Protein 6KUE (pdb70)

Sequence (654 aa):
QTRSSRMAGFGHAVPARCVDNAEIEASLGLEAGWIERRTGIRSRYWAEAGDTLSGLAERAGRMALEDAKINADDIALTLLATSTPDHLLPPSAPLLAHRLGLTRSGAIDLAGACSGFLYALTLADGFVRTYGRAVLVAAANILSRRINPAERASAVLFADAAGAVVLTPCPEVKRGVLSADLVADGSGYDLIQIAAGGSSQPFSAGMIAEDALMTMRDGREVFSRAVALMTNTSQRVLHEAELTAADISRFVPHQANARMSDAVCGNLGIEREKTVRTIGSFGNSSAATIPLSLSITNAERPLAGGETLLLTAAGAGMTGGAVVYRVQTRSSRMAGFGHAVPARCVDNAEIEASLGLEAGWIERRTGIRSRYWAEAGDTLSGLAERAGRMALEDAKINADDIALTLLATSTPDHLLPPSAPLLAHRLGLTRSGAIDLAGACSGFLYALTLADGFVRTYGRAVLVAAANILSRRINPAERASAVLFADAAGAVVLTPCPEVKRGVLSADLVADGSGYDLIQIAAGGSSQPFSAGMIAEDALMTMRDGREVFSRAVALMTNTSQRVLHEAELTAADISRFVPHQANARMSDAVCGNLGIEREKTVRTIGSFGNSSAATIPLSLSITNAERPLAGGETLLLTAAGAGMTGGAVVYRV

B-factor: mean 20.88, std 11.31, range [5.01, 69.63]

Radius of gyration: 23.15 Å; Cα contacts (8 Å, |Δi|>4): 1931; chains: 2; bounding box: 65×45×57 Å

Foldseek 3Di:
DFAWKDQQFKFKFAADAKAALVVLCVVLVHDPPVLCVPFVAGIAGAHDPPDFFLNQQLRQLLRRCVSNVDDLQQAAEEEEEEPAHRDPPDGSFVVSNVVNVNVNYHGDYFYQWLARQLVQQVVQGVVCRVPQTKHKRKYWYRCVLQADSVASLSSSFAHTMMMITIMGTDRDHLFFWLFKDKDFDLVQQPQKDQQECDPVHNDDDPDDCSSRHIDGDDVVVVLVVWLCQQLVQLVVRCVSSVHALVQAQAEFEQSSGVVSVVSSCVSRVHDPVRYQHDCHRHGHHRNRRRSVSVNVVCVVPNDDAQHWYKYKYFRRSTIIMITIGGD/DFAWKDQQFKFKFAADAKAFVVVLCVVLVHDPPVLCVVFVAGIAGAHDPPDFFLNQQLRQLLRRCVSNVDDLQLAAEEEEEEPAHRDPPDGSFVVNNVVNVNVNYHYDYFYQWLARQLVQQVVQGVVCRVPQGKHKRKYWYRQVVQADSVQVLSSSFAHTMMMITIMGTDRDHPFFWLFKDKWFDLVQQPQKDQQECDPVHYDDPPDDPNNRHIDGDDVVVVLVVWLCQQLVQLVVRCVSSVHALVQAQAEEEQSSGPVSVVSSCVSRVHDPVRYQHDCHRHGHHRNRRRSVSVNVVCVVPNDDAQHKYKYKGFGRSTMIMITIGGD

Secondary structure (DSSP, 8-state):
---EEEEEEEEEE--SEEEEHHHHHHHHTPPTTHHHHHH---EEEEPPTT--HHHHHHHHHHHHHHHHT--GGGEEEEEEE-SS-SSSBS-SHHHHHHHTT-TT-EEEEEE-GGGHHHHHHHHHHHHHHHH--EEEEEEEEEGGGG--TT-HHHHHHB-EEEEEEEEEEE--SS-EEEEEEEEE-GGGGGGEEE-SSSSSS---TT--GGGGSEEES-HHHHHHHHHHHHHHHHHHHHHHTT--GGG-SEEEE--S-HHHHHHHHHHHT--GGGB---HHHH-B-GGGHHHHHHHHHHHHS---TT-EEEEEEEETTTEEEEEEEE-/---EEEEEEEEEE--SEEEEHHHHHHHHTPPTTHHHHHH---EEEE--TT--HHHHHHHHHHHHHHHHT--GGGEEEEEEE-SS-SSSSS-SHHHHHHHTT-TT-EEEEEE-GGGHHHHHHHHHHHHHHHH--EEEEEEEEE-GGG--TTSHHHHHHB-EEEEEEEEEEE--SS-EEEEEEEEE-GGGTTTEEB-SSSSSS---TT--GGGGS-EES-HHHHHHHHHHHHHHHHHHHHHHTT--GGG-SEEEE--S-HHHHHHHHHHHT--GGGB---HHHH-B-GGGHHHHHHHHHHHHS---TT-EEEEEEEETTTEEEEEEEE-

Solvent-accessible surface area: 22300 Å² total; per-residue (Å²): 195,18,142,2,0,120,11,13,0,13,0,37,5,30,9,85,95,66,0,88,15,69,77,6,9,82,89,46,67,21,108,99,41,20,0,88,160,132,11,21,0,126,20,0,52,34,12,85,108,73,50,45,0,0,22,11,0,26,116,0,0,92,89,0,21,106,72,21,188,32,93,38,76,76,0,7,0,0,0,0,0,6,15,2,23,4,28,30,9,0,6,0,0,0,15,0,2,88,114,18,36,4,111,151,1,0,0,0,5,0,30,1,5,29,0,0,2,0,0,0,2,1,1,0,0,0,4,0,65,30,49,29,77,4,0,0,0,0,0,0,0,1,11,22,62,31,28,10,97,99,34,119,38,0,5,2,25,21,0,0,0,0,0,0,0,0,1,25,45,18,86,99,76,175,32,0,9,52,5,14,14,11,22,18,51,5,66,1,11,91,2,17,29,0,43,0,7,5,6,48,73,56,11,58,79,83,22,87,40,86,33,10,26,7,67,33,173,60,40,209,48,16,35,61,60,6,15,45,25,1,12,66,0,0,87,101,0,12,146,96,18,160,29,86,16,82,66,2,35,3,0,0,0,5,0,11,20,40,148,11,7,70,27,0,0,33,82,16,60,4,99,103,131,54,11,17,137,7,6,6,43,29,2,9,2,8,3,0,2,4,0,2,0,0,7,35,10,25,82,138,137,96,28,55,69,52,24,4,0,0,0,0,1,4,4,4,0,2,0,0,0,0,0,0,4,54,38,196,21,138,2,0,110,10,14,0,15,0,33,4,29,8,85,94,73,0,75,15,64,77,5,10,81,88,40,65,18,114,101,39,20,0,81,163,137,7,18,0,130,24,0,51,38,12,85,108,74,48,48,0,8,28,10,0,16,117,0,0,95,80,0,22,92,72,19,168,34,89,41,72,72,0,2,0,0,0,0,0,7,12,2,25,4,26,26,20,0,6,0,0,0,34,0,2,86,152,18,34,5,108,145,1,0,0,0,5,0,29,1,4,29,0,0,2,0,0,0,0,1,1,0,0,0,12,0,69,30,56,31,94,3,0,0,0,0,0,0,0,1,6,21,60,25,24,10,86,89,42,113,43,5,4,3,24,15,0,0,0,0,0,0,0,0,0,22,49,18,86,105,57,170,31,0,10,52,5,2,14,8,36,17,49,6,63,1,9,77,6,17,26,0,35,0,8,5,7,47,78,55,11,52,68,75,19,114,57,90,32,16,33,12,52,48,155,66,40,213,62,16,36,63,62,5,15,45,25,2,12,88,1,0,88,105,0,12,146,74,16,161,29,85,15,83,76,0,38,11,0,0,0,6,0,8,20,41,150,12,7,71,30,0,0,38,83,18,59,6,105,83,134,54,9,16,133,8,7,5,53,30,1,11,2,9,3,0,3,4,0,2,0,0,6,34,7,26,78,136,152,97,27,56,70,53,33,4,1,0,0,0,1,4,3,4,0,2,0,0,0,0,0,0,2,55,38

Nearest PDB structures (foldseek):
  6kue-assembly1_B  TM=1.002E+00  e=5.879E-80  Agrobacterium tumefaciens
  4x0o-assembly3_E  TM=9.444E-01  e=1.401E-38  Vibrio cholerae O1 biovar El Tor str. N16961
  6et1-assembly4_G  TM=8.786E-01  e=2.228E-29  Pseudomonas aeruginosa PAO1
  6et2-assembly8_O  TM=8.652E-01  e=2.721E-29  Pseudomonas aeruginosa PAO1
  6et3-assembly2_C  TM=8.727E-01  e=6.915E-29  Pseudomonas aeruginosa PAO1

Structure (mmCIF, N/CA/C/O backbone):
data_6KUE
#
_entry.id   6KUE
#
_cell.length_a   63.810
_cell.length_b   85.780
_cell.length_c   110.480
_cell.angle_alpha   90.000
_cell.angle_beta   90.000
_cell.angle_gamma   90.000
#
_symmetry.space_group_name_H-M   'P 21 21 21'
#
loop_
_entity.id
_entity.type
_entity.pdbx_description
1 polymer '3-oxoacyl-[acyl-carrier-protein] synthase III'
2 water water
#
loop_
_atom_site.group_PDB
_atom_site.id
_atom_site.type_symbol
_atom_site.label_atom_id
_atom_site.label_alt_id
_atom_site.label_comp_id
_atom_site.label_asym_id
_atom_site.label_entity_id
_atom_site.label_seq_id
_atom_site.pdbx_PDB_ins_code
_atom_site.Cartn_x
_atom_site.Cartn_y
_atom_site.Cartn_z
_atom_site.occupancy
_atom_site.B_iso_or_equiv
_atom_site.auth_seq_id
_atom_site.auth_comp_id
_atom_site.auth_asym_id
_atom_site.auth_atom_id
_atom_site.pdbx_PDB_model_num
ATOM 1 N N . GLN A 1 2 ? -0.306 49.383 84.175 1.00 46.14 2 GLN A N 1
ATOM 2 C CA . GLN A 1 2 ? -1.654 49.801 84.549 1.00 46.38 2 GLN A CA 1
ATOM 3 C C . GLN A 1 2 ? -2.720 49.070 83.715 1.00 39.61 2 GLN A C 1
ATOM 4 O O . GLN A 1 2 ? -3.754 48.642 84.245 1.00 40.03 2 GLN A O 1
ATOM 10 N N . THR A 1 3 ? -2.469 48.928 82.413 1.00 52.16 3 THR A N 1
ATOM 11 C CA . THR A 1 3 ? -3.398 48.265 81.501 1.00 41.10 3 THR A CA 1
ATOM 12 C C . THR A 1 3 ? -3.224 46.746 81.567 1.00 37.29 3 THR A C 1
ATOM 13 O O . THR A 1 3 ? -2.102 46.236 81.582 1.00 40.54 3 THR A O 1
ATOM 17 N N . ARG A 1 4 ? -4.345 46.023 81.649 1.00 28.30 4 ARG A N 1
ATOM 18 C CA . ARG A 1 4 ? -4.311 44.568 81.740 1.00 26.09 4 ARG A CA 1
ATOM 19 C C . ARG A 1 4 ? -5.128 43.857 80.670 1.00 25.09 4 ARG A C 1
ATOM 20 O O . ARG A 1 4 ? -5.010 42.630 80.541 1.00 23.20 4 ARG A O 1
ATOM 28 N N . SER A 1 5 ? -5.953 44.576 79.910 1.00 19.41 5 SER A N 1
ATOM 29 C CA . SER A 1 5 ? -6.707 43.988 78.811 1.00 18.24 5 SER A CA 1
ATOM 30 C C . SER A 1 5 ? -6.972 45.074 77.780 1.00 18.66 5 SER A C 1
ATOM 31 O O . SER A 1 5 ? -6.708 46.260 78.004 1.00 16.83 5 SER A O 1
ATOM 34 N N . SER A 1 6 ? -7.500 44.659 76.642 1.00 16.62 6 SER A N 1
ATOM 35 C CA . SER A 1 6 ? -7.944 45.598 75.637 1.00 17.29 6 SER A CA 1
ATOM 36 C C . SER A 1 6 ? -9.453 45.469 75.490 1.00 18.39 6 SER A C 1
ATOM 37 O O . SER A 1 6 ? -10.043 44.428 75.798 1.00 19.39 6 SER A O 1
ATOM 40 N N . ARG A 1 7 ? -10.079 46.558 75.071 1.00 16.39 7 ARG A N 1
ATOM 41 C CA . ARG A 1 7 ? -11.516 46.613 74.890 1.00 15.68 7 ARG A CA 1
ATOM 42 C C . ARG A 1 7 ? -11.812 46.968 73.444 1.00 14.03 7 ARG A C 1
ATOM 43 O O . ARG A 1 7 ? -11.255 47.935 72.915 1.00 12.96 7 ARG A O 1
ATOM 51 N N . MET A 1 8 ? -12.703 46.197 72.816 1.00 13.61 8 MET A N 1
ATOM 52 C CA . MET A 1 8 ? -13.184 46.542 71.488 1.00 13.12 8 MET A CA 1
ATOM 53 C C . MET A 1 8 ? -14.140 47.712 71.660 1.00 13.60 8 MET A C 1
ATOM 54 O O . MET A 1 8 ? -15.303 47.509 72.015 1.00 12.33 8 MET A O 1
ATOM 59 N N . ALA A 1 9 ? -13.652 48.939 71.466 1.00 10.91 9 ALA A N 1
ATOM 60 C CA . ALA A 1 9 ? -14.416 50.123 71.856 1.00 12.24 9 ALA A CA 1
ATOM 61 C C . ALA A 1 9 ? -15.291 50.671 70.749 1.00 14.16 9 ALA A C 1
ATOM 62 O O . ALA A 1 9 ? -16.206 51.451 71.038 1.00 13.13 9 ALA A O 1
ATOM 64 N N . GLY A 1 10 ? -15.001 50.329 69.498 1.00 12.37 10 GLY A N 1
ATOM 65 C CA . GLY A 1 10 ? -15.753 50.862 68.378 1.00 11.08 10 GLY A CA 1
ATOM 66 C C . GLY A 1 10 ? -15.619 49.937 67.198 1.00 10.74 10 GLY A C 1
ATOM 67 O O . GLY A 1 10 ? -14.590 49.276 67.017 1.00 9.06 10 GLY A O 1
ATOM 68 N N . PHE A 1 11 ? -16.663 49.910 66.372 1.00 9.67 11 PHE A N 1
ATOM 69 C CA . PHE A 1 11 ? -16.750 49.024 65.225 1.00 8.86 11 PHE A CA 1
ATOM 70 C C . PHE A 1 11 ? -17.182 49.809 63.993 1.00 10.04 11 PHE A C 1
ATOM 71 O O . PHE A 1 11 ? -17.983 50.752 64.086 1.00 10.80 11 PHE A O 1
ATOM 79 N N . GLY A 1 12 ? -16.706 49.385 62.836 1.00 8.43 12 GLY A N 1
ATOM 80 C CA . GLY A 1 12 ? -17.165 49.976 61.587 1.00 11.09 12 GLY A CA 1
ATOM 81 C C . GLY A 1 12 ? -16.970 49.030 60.422 1.00 9.29 12 GLY A C 1
ATOM 82 O O . GLY A 1 12 ? -16.172 48.092 60.487 1.00 9.61 12 GLY A O 1
ATOM 83 N N . HIS A 1 13 ? -17.709 49.277 59.345 1.00 8.38 13 HIS A N 1
ATOM 84 C CA . HIS A 1 13 ? -17.510 48.514 58.123 1.00 8.49 13 HIS A CA 1
ATOM 85 C C . HIS A 1 13 ? -17.890 49.393 56.949 1.00 10.73 13 HIS A C 1
ATOM 86 O O . HIS A 1 13 ? -18.537 50.432 57.108 1.00 10.89 13 HIS A O 1
ATOM 93 N N . ALA A 1 14 ? -17.485 48.964 55.760 1.00 11.33 14 ALA A N 1
ATOM 94 C CA . ALA A 1 14 ? -17.831 49.728 54.583 1.00 12.07 14 ALA A CA 1
ATOM 95 C C . ALA A 1 14 ? -17.775 48.805 53.387 1.00 10.11 14 ALA A C 1
ATOM 96 O O . ALA A 1 14 ? -16.987 47.865 53.356 1.00 8.48 14 ALA A O 1
ATOM 98 N N . VAL A 1 15 ? -18.642 49.081 52.418 1.00 10.59 15 VAL A N 1
ATOM 99 C CA . VAL A 1 15 ? -18.651 48.378 51.137 1.00 11.80 15 VAL A CA 1
ATOM 100 C C . VAL A 1 15 ? -18.778 49.389 50.008 1.00 14.04 15 VAL A C 1
ATOM 101 O O . VAL A 1 15 ? -19.388 50.460 50.156 1.00 15.47 15 VAL A O 1
ATOM 105 N N . PRO A 1 16 ? -18.259 49.036 48.847 1.00 14.79 16 PRO A N 1
ATOM 106 C CA . PRO A 1 16 ? -18.446 49.885 47.655 1.00 17.00 16 PRO A CA 1
ATOM 107 C C . PRO A 1 16 ? -19.915 49.943 47.266 1.00 18.85 16 PRO A C 1
ATOM 108 O O . PRO A 1 16 ? -20.753 49.220 47.807 1.00 12.51 16 PRO A O 1
ATOM 112 N N . ALA A 1 17 ? -20.202 50.803 46.279 1.00 20.45 17 ALA A N 1
ATOM 113 C CA . ALA A 1 17 ? -21.566 51.129 45.879 1.00 21.08 17 ALA A CA 1
ATOM 114 C C . ALA A 1 17 ? -22.223 50.082 44.986 1.00 23.39 17 ALA A C 1
ATOM 115 O O . ALA A 1 17 ? -23.458 50.058 44.906 1.00 27.88 17 ALA A O 1
ATOM 117 N N . ARG A 1 18 ? -21.461 49.232 44.300 1.00 20.24 18 ARG A N 1
ATOM 118 C CA . ARG A 1 18 ? -22.048 48.339 43.301 1.00 24.17 18 ARG A CA 1
ATOM 119 C C . ARG A 1 18 ? -22.493 47.039 43.969 1.00 23.62 18 ARG A C 1
ATOM 120 O O . ARG A 1 18 ? -21.659 46.235 44.410 1.00 20.35 18 ARG A O 1
ATOM 128 N N . CYS A 1 19 ? -23.808 46.847 44.082 1.00 23.37 19 CYS A N 1
ATOM 129 C CA . CYS A 1 19 ? -24.347 45.578 44.546 1.00 24.05 19 CYS A CA 1
ATOM 130 C C . CYS A 1 19 ? -24.493 44.635 43.354 1.00 25.09 19 CYS A C 1
ATOM 131 O O . CYS A 1 19 ? -25.130 44.978 42.353 1.00 25.18 19 CYS A O 1
ATOM 134 N N . VAL A 1 20 ? -23.892 43.456 43.461 1.00 20.34 20 VAL A N 1
ATOM 135 C CA . VAL A 1 20 ? -23.828 42.488 42.380 1.00 20.33 20 VAL A CA 1
ATOM 136 C C . VAL A 1 20 ? -24.627 41.259 42.821 1.00 19.21 20 VAL A C 1
ATOM 137 O O . VAL A 1 20 ? -24.196 40.522 43.717 1.00 17.95 20 VAL A O 1
ATOM 141 N N . ASP A 1 21 ? -25.794 41.050 42.210 1.00 21.41 21 ASP A N 1
ATOM 142 C CA . ASP A 1 21 ? -26.604 39.858 42.450 1.00 25.73 21 ASP A CA 1
ATOM 143 C C . ASP A 1 21 ? -25.956 38.630 41.829 1.00 21.39 21 ASP A C 1
ATOM 144 O O . ASP A 1 21 ? -25.183 38.723 40.875 1.00 21.92 21 ASP A O 1
ATOM 149 N N . ASN A 1 22 ? -26.354 37.459 42.332 1.00 19.65 22 ASN A N 1
ATOM 150 C CA . ASN A 1 22 ? -25.889 36.193 41.761 1.00 20.49 22 ASN A CA 1
ATOM 151 C C . ASN A 1 22 ? -26.226 36.088 40.278 1.00 21.16 22 ASN A C 1
ATOM 152 O O . ASN A 1 22 ? -25.433 35.558 39.496 1.00 21.44 22 ASN A O 1
ATOM 157 N N . ALA A 1 23 ? -27.394 36.595 39.871 1.00 22.34 23 ALA A N 1
ATOM 158 C CA . ALA A 1 23 ? -27.880 36.325 38.521 1.00 25.11 23 ALA A CA 1
ATOM 159 C C . ALA A 1 23 ? -26.943 36.904 37.469 1.00 24.55 23 ALA A C 1
ATOM 160 O O . ALA A 1 23 ? -26.702 36.278 36.429 1.00 23.29 23 ALA A O 1
ATOM 162 N N . GLU A 1 24 ? -26.385 38.087 37.735 1.00 24.71 24 GLU A N 1
ATOM 163 C CA . GLU A 1 24 ? -25.401 38.662 36.827 1.00 26.93 24 GLU A CA 1
ATOM 164 C C . GLU A 1 24 ? -24.207 37.729 36.662 1.00 24.67 24 GLU A C 1
ATOM 165 O O . GLU A 1 24 ? -23.781 37.435 35.539 1.00 26.53 24 GLU A O 1
ATOM 171 N N . ILE A 1 25 ? -23.683 37.210 37.776 1.00 21.95 25 ILE A N 1
ATOM 172 C CA . ILE A 1 25 ? -22.494 36.367 37.700 1.00 20.76 25 ILE A CA 1
ATOM 173 C C . ILE A 1 25 ? -22.827 35.019 37.062 1.00 21.12 25 ILE A C 1
ATOM 174 O O . ILE A 1 25 ? -22.078 34.520 36.210 1.00 20.65 25 ILE A O 1
ATOM 179 N N . GLU A 1 26 ? -23.967 34.425 37.427 1.00 19.90 26 GLU A N 1
ATOM 180 C CA . GLU A 1 26 ? -24.331 33.142 36.830 1.00 22.21 26 GLU A CA 1
ATOM 181 C C . GLU A 1 26 ? -24.476 33.268 35.313 1.00 26.76 26 GLU A C 1
ATOM 182 O O . GLU A 1 26 ? -24.015 32.397 34.563 1.00 28.27 26 GLU A O 1
ATOM 188 N N . ALA A 1 27 ? -25.069 34.373 34.842 1.00 26.97 27 ALA A N 1
ATOM 189 C CA . ALA A 1 27 ? -25.145 34.632 33.402 1.00 27.56 27 ALA A CA 1
ATOM 190 C C . ALA A 1 27 ? -23.754 34.701 32.765 1.00 28.55 27 ALA A C 1
ATOM 191 O O . ALA A 1 27 ? -23.506 34.079 31.722 1.00 27.41 27 ALA A O 1
ATOM 193 N N . SER A 1 28 ? -22.833 35.434 33.395 1.00 28.64 28 SER A N 1
ATOM 194 C CA . SER A 1 28 ? -21.463 35.568 32.897 1.00 30.99 28 SER A CA 1
ATOM 195 C C . SER A 1 28 ? -20.767 34.223 32.761 1.00 31.05 28 SER A C 1
ATOM 196 O O . SER A 1 28 ? -20.001 34.006 31.813 1.00 32.05 28 SER A O 1
ATOM 199 N N . LEU A 1 29 ? -20.977 33.327 33.726 1.00 29.06 29 LEU A N 1
ATOM 200 C CA . LEU A 1 29 ? -20.304 32.038 33.763 1.00 30.61 29 LEU A CA 1
ATOM 201 C C . LEU A 1 29 ? -21.111 30.918 33.116 1.00 30.99 29 LEU A C 1
ATOM 202 O O . LEU A 1 29 ? -20.656 29.770 33.114 1.00 32.56 29 LEU A O 1
ATOM 207 N N . GLY A 1 30 ? -22.292 31.214 32.584 1.00 29.69 30 GLY A N 1
ATOM 208 C CA . GLY A 1 30 ? -23.131 30.167 32.013 1.00 32.02 30 GLY A CA 1
ATOM 209 C C . GLY A 1 30 ? -23.640 29.183 33.046 1.00 32.99 30 GLY A C 1
ATOM 210 O O . GLY A 1 30 ? -23.683 27.976 32.784 1.00 33.59 30 GLY A O 1
ATOM 211 N N . LEU A 1 31 ? -24.019 29.671 34.221 1.00 32.23 31 LEU A N 1
ATOM 212 C CA . LEU A 1 31 ? -24.498 28.821 35.302 1.00 30.62 31 LEU A CA 1
ATOM 213 C C . LEU A 1 31 ? -26.016 28.873 35.379 1.00 30.76 31 LEU A C 1
ATOM 214 O O . LEU A 1 31 ? -26.633 29.913 35.135 1.00 31.22 31 LEU A O 1
ATOM 219 N N . GLU A 1 32 ? -26.607 27.734 35.719 1.00 32.08 32 GLU A N 1
ATOM 220 C CA . GLU A 1 32 ? -28.040 27.661 35.947 1.00 35.81 32 GLU A CA 1
ATOM 221 C C . GLU A 1 32 ? -28.434 28.584 37.096 1.00 32.34 32 GLU A C 1
ATOM 222 O O . GLU A 1 32 ? -27.651 28.828 38.023 1.00 31.30 32 GLU A O 1
ATOM 228 N N . ALA A 1 33 ? -29.664 29.098 37.029 1.00 30.66 33 ALA A N 1
ATOM 229 C CA . ALA A 1 33 ? -30.176 29.979 38.072 1.00 29.93 33 ALA A CA 1
ATOM 230 C C . ALA A 1 33 ? -30.135 29.304 39.441 1.00 26.81 33 ALA A C 1
ATOM 231 O O . ALA A 1 33 ? -30.431 28.112 39.580 1.00 26.63 33 ALA A O 1
ATOM 233 N N . GLY A 1 34 ? -29.747 30.070 40.460 1.00 24.29 34 GLY A N 1
ATOM 234 C CA . GLY A 1 34 ? -29.695 29.547 41.811 1.00 22.20 34 GLY A CA 1
ATOM 235 C C . GLY A 1 34 ? -28.431 28.789 42.161 1.00 20.35 34 GLY A C 1
ATOM 236 O O . GLY A 1 34 ? -28.256 28.430 43.329 1.00 19.55 34 GLY A O 1
ATOM 237 N N . TRP A 1 35 ? -27.542 28.561 41.190 1.00 16.31 35 TRP A N 1
ATOM 238 C CA . TRP A 1 35 ? -26.296 27.829 41.415 1.00 19.94 35 TRP A CA 1
ATOM 239 C C . TRP A 1 35 ? -25.512 28.384 42.601 1.00 19.06 35 TRP A C 1
ATOM 240 O O . TRP A 1 35 ? -25.125 27.639 43.502 1.00 13.30 35 TRP A O 1
ATOM 251 N N . ILE A 1 36 ? -25.273 29.702 42.612 1.00 18.09 36 ILE A N 1
ATOM 252 C CA . ILE A 1 36 ? -24.369 30.295 43.596 1.00 16.38 36 ILE A CA 1
ATOM 253 C C . ILE A 1 36 ? -24.932 30.170 45.010 1.00 15.92 36 ILE A C 1
ATOM 254 O O . ILE A 1 36 ? -24.225 29.751 45.936 1.00 16.68 36 ILE A O 1
ATOM 259 N N . GLU A 1 37 ? -26.187 30.586 45.224 1.00 12.69 37 GLU A N 1
ATOM 260 C CA . GLU A 1 37 ? -26.734 30.493 46.582 1.00 14.88 37 GLU A CA 1
ATOM 261 C C . GLU A 1 37 ? -26.799 29.039 47.051 1.00 16.63 37 GLU A C 1
ATOM 262 O O . GLU A 1 37 ? -26.557 28.740 48.233 1.00 14.29 37 GLU A O 1
ATOM 268 N N . ARG A 1 38 ? -27.129 28.124 46.134 1.00 17.21 38 ARG A N 1
ATOM 269 C CA . ARG A 1 38 ? -27.162 26.702 46.475 1.00 19.62 38 ARG A CA 1
ATOM 270 C C . ARG A 1 38 ? -25.803 26.212 46.967 1.00 18.40 38 ARG A C 1
ATOM 271 O O . ARG A 1 38 ? -25.723 25.467 47.949 1.00 18.14 38 ARG A O 1
ATOM 279 N N . ARG A 1 39 ? -24.722 26.634 46.321 1.00 19.35 39 ARG A N 1
ATOM 280 C CA . ARG A 1 39 ? -23.419 26.043 46.616 1.00 20.34 39 ARG A CA 1
ATOM 281 C C . ARG A 1 39 ? -22.567 26.845 47.594 1.00 18.27 39 ARG A C 1
ATOM 282 O O . ARG A 1 39 ? -21.693 26.259 48.245 1.00 16.45 39 ARG A O 1
ATOM 290 N N . THR A 1 40 ? -22.814 28.152 47.740 1.00 16.17 40 THR A N 1
ATOM 291 C CA . THR A 1 40 ? -21.993 29.009 48.593 1.00 17.17 40 THR A CA 1
ATOM 292 C C . THR A 1 40 ? -22.756 29.686 49.716 1.00 17.03 40 THR A C 1
ATOM 293 O O . THR A 1 40 ? -22.117 30.160 50.676 1.00 17.91 40 THR A O 1
ATOM 297 N N . GLY A 1 41 ? -24.090 29.775 49.620 1.00 14.99 41 GLY A N 1
ATOM 298 C CA . GLY A 1 41 ? -24.869 30.561 50.552 1.00 13.79 41 GLY A CA 1
ATOM 299 C C . GLY A 1 41 ? -24.816 32.059 50.318 1.00 16.65 41 GLY A C 1
ATOM 300 O O . GLY A 1 41 ? -25.440 32.810 51.082 1.00 16.01 41 GLY A O 1
ATOM 301 N N . ILE A 1 42 ? -24.087 32.524 49.299 1.00 14.63 42 ILE A N 1
ATOM 302 C CA . ILE A 1 42 ? -24.092 33.937 48.948 1.00 13.76 42 ILE A CA 1
ATOM 303 C C . ILE A 1 42 ? -25.311 34.249 48.095 1.00 14.37 42 ILE A C 1
ATOM 304 O O . ILE A 1 42 ? -25.631 33.523 47.145 1.00 15.09 42 ILE A O 1
ATOM 309 N N . ARG A 1 43 ? -25.965 35.361 48.402 1.00 13.95 43 ARG A N 1
ATOM 310 C CA . ARG A 1 43 ? -27.018 35.901 47.553 1.00 19.29 43 ARG A CA 1
ATOM 311 C C . ARG A 1 43 ? -26.588 37.133 46.774 1.00 19.72 43 ARG A C 1
ATOM 312 O O . ARG A 1 43 ? -26.997 37.296 45.618 1.00 19.71 43 ARG A O 1
ATOM 320 N N . SER A 1 44 ? -25.760 37.985 47.368 1.00 17.25 44 SER A N 1
ATOM 321 C CA . SER A 1 44 ? -25.229 39.159 46.692 1.00 19.21 44 SER A CA 1
ATOM 322 C C . SER A 1 44 ? -23.940 39.560 47.380 1.00 17.30 44 SER A C 1
ATOM 323 O O . SER A 1 44 ? -23.628 39.083 48.471 1.00 14.67 44 SER A O 1
ATOM 326 N N . ARG A 1 45 ? -23.209 40.476 46.737 1.00 15.53 45 ARG A N 1
ATOM 327 C CA . ARG A 1 45 ? -21.951 40.985 47.265 1.00 14.02 45 ARG A CA 1
ATOM 328 C C . ARG A 1 45 ? -21.709 42.347 46.627 1.00 13.42 45 ARG A C 1
ATOM 329 O O . ARG A 1 45 ? -22.364 42.715 45.649 1.00 14.22 45 ARG A O 1
ATOM 337 N N . TYR A 1 46 ? -20.801 43.118 47.212 1.00 13.20 46 TYR A N 1
ATOM 338 C CA . TYR A 1 46 ? -20.504 44.450 46.699 1.00 14.67 46 TYR A CA 1
ATOM 339 C C . TYR A 1 46 ? -19.160 44.450 45.988 1.00 15.36 46 TYR A C 1
ATOM 340 O O . TYR A 1 46 ? -18.218 43.780 46.425 1.00 10.12 46 TYR A O 1
ATOM 349 N N . TRP A 1 47 ? -19.075 45.191 44.876 1.00 14.89 47 TRP A N 1
ATOM 350 C CA . TRP A 1 47 ? -17.835 45.287 44.107 1.00 15.48 47 TRP A CA 1
ATOM 351 C C . TRP A 1 47 ? -17.459 46.744 43.896 1.00 14.50 47 TRP A C 1
ATOM 352 O O . TRP A 1 47 ? -18.322 47.588 43.645 1.00 13.82 47 TRP A O 1
ATOM 363 N N . ALA A 1 48 ? -16.158 47.017 43.962 1.00 15.25 48 ALA A N 1
ATOM 364 C CA . ALA A 1 48 ? -15.635 48.346 43.675 1.00 15.36 48 ALA A CA 1
ATOM 365 C C . ALA A 1 48 ? -15.993 48.785 42.262 1.00 17.55 48 ALA A C 1
ATOM 366 O O . ALA A 1 48 ? -16.132 47.971 41.350 1.00 18.45 48 ALA A O 1
ATOM 368 N N . GLU A 1 49 ? -16.154 50.084 42.092 1.00 20.80 49 GLU A N 1
ATOM 369 C CA . GLU A 1 49 ? -16.209 50.694 40.779 1.00 26.55 49 GLU A CA 1
ATOM 370 C C . GLU A 1 49 ? -14.854 51.314 40.455 1.00 25.77 49 GLU A C 1
ATOM 371 O O . GLU A 1 49 ? -13.972 51.443 41.317 1.00 16.04 49 GLU A O 1
ATOM 377 N N . ALA A 1 50 ? -14.682 51.651 39.179 1.00 26.42 50 ALA A N 1
ATOM 378 C CA . ALA A 1 50 ? -13.486 52.343 38.724 1.00 26.59 50 ALA A CA 1
ATOM 379 C C . ALA A 1 50 ? -13.190 53.560 39.597 1.00 26.92 50 ALA A C 1
ATOM 380 O O . ALA A 1 50 ? -14.074 54.371 39.886 1.00 29.79 50 ALA A O 1
ATOM 382 N N . GLY A 1 51 ? -11.939 53.696 40.013 1.00 24.41 51 GLY A N 1
ATOM 383 C CA . GLY A 1 51 ? -11.542 54.830 40.817 1.00 25.46 51 GLY A CA 1
ATOM 384 C C . GLY A 1 51 ? -11.677 54.632 42.314 1.00 21.91 51 GLY A C 1
ATOM 385 O O . GLY A 1 51 ? -11.100 55.411 43.078 1.00 22.83 51 GLY A O 1
ATOM 386 N N . ASP A 1 52 ? -12.462 53.653 42.751 1.00 18.45 52 ASP A N 1
ATOM 387 C CA . ASP A 1 52 ? -12.471 53.265 44.154 1.00 18.63 52 ASP A CA 1
ATOM 388 C C . ASP A 1 52 ? -11.093 52.740 44.546 1.00 18.47 52 ASP A C 1
ATOM 389 O O . ASP A 1 52 ? -10.494 51.939 43.821 1.00 18.81 52 ASP A O 1
ATOM 394 N N . THR A 1 53 ? -10.598 53.170 45.706 1.00 16.40 53 THR A N 1
ATOM 395 C CA . THR A 1 53 ? -9.352 52.646 46.245 1.00 16.01 53 THR A CA 1
ATOM 396 C C . THR A 1 53 ? -9.614 51.818 47.495 1.00 15.44 53 THR A C 1
ATOM 397 O O . THR A 1 53 ? -10.581 52.048 48.225 1.00 13.38 53 THR A O 1
ATOM 401 N N . LEU A 1 54 ? -8.692 50.888 47.752 1.00 14.91 54 LEU A N 1
ATOM 402 C CA . LEU A 1 54 ? -8.692 50.118 48.995 1.00 13.04 54 LEU A CA 1
ATOM 403 C C . LEU A 1 54 ? -8.589 51.030 50.213 1.00 10.77 54 LEU A C 1
ATOM 404 O O . LEU A 1 54 ? -9.305 50.856 51.208 1.00 9.65 54 LEU A O 1
ATOM 409 N N . SER A 1 55 ? -7.688 52.007 50.163 1.00 11.61 55 SER A N 1
ATOM 410 C CA . SER A 1 55 ? -7.493 52.857 51.325 1.00 12.71 55 SER A CA 1
ATOM 411 C C . SER A 1 55 ? -8.711 53.748 51.555 1.00 12.32 55 SER A C 1
ATOM 412 O O . SER A 1 55 ? -9.023 54.091 52.702 1.00 10.91 55 SER A O 1
ATOM 415 N N . GLY A 1 56 ? -9.407 54.125 50.481 1.00 12.22 56 GLY A N 1
ATOM 416 C CA . GLY A 1 56 ? -10.635 54.884 50.635 1.00 13.83 56 GLY A CA 1
ATOM 417 C C . GLY A 1 56 ? -11.747 54.058 51.256 1.00 13.63 56 GLY A C 1
ATOM 418 O O . GLY A 1 56 ? -12.521 54.561 52.073 1.00 10.98 56 GLY A O 1
ATOM 419 N N . LEU A 1 57 ? -11.857 52.786 50.856 1.00 12.09 57 LEU A N 1
ATOM 420 C CA . LEU A 1 57 ? -12.832 51.891 51.476 1.00 11.85 57 LEU A CA 1
ATOM 421 C C . LEU A 1 57 ? -12.491 51.647 52.939 1.00 8.10 57 LEU A C 1
ATOM 422 O O . LEU A 1 57 ? -13.367 51.709 53.809 1.00 8.66 57 LEU A O 1
ATOM 427 N N . ALA A 1 58 ? -11.223 51.350 53.223 1.00 7.48 58 ALA A N 1
ATOM 428 C CA . ALA A 1 58 ? -10.783 51.170 54.603 1.00 7.06 58 ALA A CA 1
ATOM 429 C C . ALA A 1 58 ? -11.038 52.419 55.435 1.00 7.63 58 ALA A C 1
ATOM 430 O O . ALA A 1 58 ? -11.373 52.319 56.621 1.00 10.63 58 ALA A O 1
ATOM 432 N N . GLU A 1 59 ? -10.888 53.594 54.828 1.00 6.92 59 GLU A N 1
ATOM 433 C CA . GLU A 1 59 ? -11.082 54.843 55.553 1.00 12.24 59 GLU A CA 1
ATOM 434 C C . GLU A 1 59 ? -12.516 54.983 56.046 1.00 9.11 59 GLU A C 1
ATOM 435 O O . GLU A 1 59 ? -12.754 55.444 57.165 1.00 11.57 59 GLU A O 1
ATOM 441 N N . ARG A 1 60 ? -13.487 54.559 55.245 1.00 8.41 60 ARG A N 1
ATOM 442 C CA . ARG A 1 60 ? -14.873 54.698 55.678 1.00 11.63 60 ARG A CA 1
ATOM 443 C C . ARG A 1 60 ? -15.183 53.751 56.824 1.00 12.14 60 ARG A C 1
ATOM 444 O O . ARG A 1 60 ? -15.929 54.109 57.740 1.00 9.74 60 ARG A O 1
ATOM 452 N N . ALA A 1 61 ? -14.644 52.524 56.783 1.00 12.80 61 ALA A N 1
ATOM 453 C CA . ALA A 1 61 ? -14.855 51.603 57.895 1.00 7.60 61 ALA A CA 1
ATOM 454 C C . ALA A 1 61 ? -14.160 52.112 59.146 1.00 7.15 61 ALA A C 1
ATOM 455 O O . ALA A 1 61 ? -14.713 52.026 60.248 1.00 7.32 61 ALA A O 1
ATOM 457 N N . GLY A 1 62 ? -12.941 52.633 59.000 1.00 6.57 62 GLY A N 1
ATOM 458 C CA . GLY A 1 62 ? -12.210 53.095 60.166 1.00 6.24 62 GLY A CA 1
ATOM 459 C C . GLY A 1 62 ? -12.826 54.347 60.762 1.00 12.13 62 GLY A C 1
ATOM 460 O O . GLY A 1 62 ? -12.923 54.478 61.988 1.00 7.82 62 GLY A O 1
ATOM 461 N N . ARG A 1 63 ? -13.279 55.275 59.911 1.00 7.29 63 ARG A N 1
ATOM 462 C CA . ARG A 1 63 ? -13.986 56.445 60.434 1.00 8.68 63 ARG A CA 1
ATOM 463 C C . ARG A 1 63 ? -15.235 56.035 61.215 1.00 9.53 63 ARG A C 1
ATOM 464 O O . ARG A 1 63 ? -15.548 56.617 62.261 1.00 9.02 63 ARG A O 1
ATOM 472 N N . MET A 1 64 ? -15.970 55.045 60.721 1.00 10.77 64 MET A N 1
ATOM 473 C CA . MET A 1 64 ? -17.152 54.594 61.453 1.00 12.40 64 MET A CA 1
ATOM 474 C C . MET A 1 64 ? -16.769 54.037 62.831 1.00 13.23 64 MET A C 1
ATOM 475 O O . MET A 1 64 ? -17.488 54.247 63.816 1.00 9.74 64 MET A O 1
ATOM 480 N N . ALA A 1 65 ? -15.633 53.339 62.924 1.00 8.16 65 ALA A N 1
ATOM 481 C CA . ALA A 1 65 ? -15.228 52.739 64.199 1.00 9.44 65 ALA A CA 1
ATOM 482 C C . ALA A 1 65 ? -14.716 53.787 65.184 1.00 11.00 65 ALA A C 1
ATOM 483 O O . ALA A 1 65 ? -14.993 53.703 66.387 1.00 12.48 65 ALA A O 1
ATOM 485 N N . LEU A 1 66 ? -13.953 54.771 64.700 1.00 8.72 66 LEU A N 1
ATOM 486 C CA . LEU A 1 66 ? -13.538 55.882 65.557 1.00 9.40 66 LEU A CA 1
ATOM 487 C C . LEU A 1 66 ? -14.742 56.629 66.109 1.00 11.48 66 LEU A C 1
ATOM 488 O O . LEU A 1 66 ? -14.768 56.998 67.294 1.00 13.12 66 LEU A O 1
ATOM 493 N N . GLU A 1 67 ? -15.730 56.899 65.243 1.00 11.62 67 GLU A N 1
ATOM 494 C CA . GLU A 1 67 ? -16.956 57.567 65.674 1.00 13.93 67 GLU A CA 1
ATOM 495 C C . GLU A 1 67 ? -17.683 56.729 66.712 1.00 13.58 67 GLU A C 1
ATOM 496 O O . GLU A 1 67 ? -18.105 57.243 67.754 1.00 13.26 67 GLU A O 1
ATOM 502 N N . ASP A 1 68 ? -17.839 55.425 66.436 1.00 13.48 68 ASP A N 1
ATOM 503 C CA . ASP A 1 68 ? -18.496 54.508 67.382 1.00 15.49 68 ASP A CA 1
ATOM 504 C C . ASP A 1 68 ? -17.806 54.529 68.742 1.00 14.84 68 ASP A C 1
ATOM 505 O O . ASP A 1 68 ? -18.471 54.523 69.785 1.00 14.28 68 ASP A O 1
ATOM 510 N N . ALA A 1 69 ? -16.475 54.584 68.750 1.00 10.55 69 ALA A N 1
ATOM 511 C CA . ALA A 1 69 ? -15.696 54.601 69.986 1.00 15.27 69 ALA A CA 1
ATOM 512 C C . ALA A 1 69 ? -15.640 55.980 70.645 1.00 15.24 69 ALA A C 1
ATOM 513 O O . ALA A 1 69 ? -15.170 56.078 71.785 1.00 15.18 69 ALA A O 1
ATOM 515 N N . LYS A 1 70 ? -16.087 57.036 69.954 1.00 14.31 70 LYS A N 1
ATOM 516 C CA . LYS A 1 70 ? -16.035 58.401 70.469 1.00 18.11 70 LYS A CA 1
ATOM 517 C C . LYS A 1 70 ? -14.632 58.744 70.965 1.00 18.76 70 LYS A C 1
ATOM 518 O O . LYS A 1 70 ? -14.457 59.360 72.020 1.00 17.37 70 LYS A O 1
ATOM 524 N N . ILE A 1 71 ? -13.617 58.336 70.205 1.00 16.05 71 ILE A N 1
ATOM 525 C CA . ILE A 1 71 ? -12.240 58.447 70.665 1.00 15.80 71 ILE A CA 1
ATOM 526 C C . ILE A 1 71 ? -11.559 59.661 70.033 1.00 15.73 71 ILE A C 1
ATOM 527 O O . ILE A 1 71 ? -11.786 59.987 68.865 1.00 16.04 71 ILE A O 1
ATOM 532 N N . ASN A 1 72 ? -10.748 60.351 70.826 1.00 13.95 72 ASN A N 1
ATOM 533 C CA . ASN A 1 72 ? -9.916 61.436 70.323 1.00 17.09 72 ASN A CA 1
ATOM 534 C C . ASN A 1 72 ? -8.901 60.878 69.329 1.00 16.58 72 ASN A C 1
ATOM 535 O O . ASN A 1 72 ? -8.316 59.814 69.551 1.00 15.28 72 ASN A O 1
ATOM 540 N N . ALA A 1 73 ? -8.707 61.585 68.212 1.00 14.04 73 ALA A N 1
ATOM 541 C CA . ALA A 1 73 ? -7.771 61.093 67.206 1.00 14.24 73 ALA A CA 1
ATOM 542 C C . ALA A 1 73 ? -6.356 60.986 67.766 1.00 13.10 73 ALA A C 1
ATOM 543 O O . ALA A 1 73 ? -5.585 60.127 67.337 1.00 16.50 73 ALA A O 1
ATOM 545 N N . ASP A 1 74 ? -6.000 61.841 68.725 1.00 13.14 74 ASP A N 1
ATOM 546 C CA . ASP A 1 74 ? -4.672 61.796 69.322 1.00 16.30 74 ASP A CA 1
ATOM 547 C C . ASP A 1 74 ? -4.437 60.522 70.122 1.00 19.48 74 ASP A C 1
ATOM 548 O O . ASP A 1 74 ? -3.281 60.189 70.404 1.00 25.30 74 ASP A O 1
ATOM 553 N N . ASP A 1 75 ? -5.500 59.801 70.489 1.00 16.43 75 ASP A N 1
ATOM 554 C CA . ASP A 1 75 ? -5.337 58.593 71.282 1.00 15.80 75 ASP A CA 1
ATOM 555 C C . ASP A 1 75 ? -4.959 57.365 70.452 1.00 15.53 75 ASP A C 1
ATOM 556 O O . ASP A 1 75 ? -4.566 56.348 71.031 1.00 15.27 75 ASP A O 1
ATOM 561 N N . ILE A 1 76 ? -5.038 57.423 69.122 1.00 14.77 76 ILE A N 1
ATOM 562 C CA . ILE A 1 76 ? -4.685 56.274 68.292 1.00 12.12 76 ILE A CA 1
ATOM 563 C C . ILE A 1 76 ? -3.167 56.264 68.078 1.00 11.57 76 ILE A C 1
ATOM 564 O O . ILE A 1 76 ? -2.630 57.079 67.318 1.00 8.65 76 ILE A O 1
ATOM 569 N N . ALA A 1 77 ? -2.478 55.316 68.728 1.00 9.92 77 ALA A N 1
ATOM 570 C CA . ALA A 1 77 ? -1.025 55.199 68.643 1.00 10.97 77 ALA A CA 1
ATOM 571 C C . ALA A 1 77 ? -0.562 54.386 67.445 1.00 10.20 77 ALA A C 1
ATOM 572 O O . ALA A 1 77 ? 0.602 54.495 67.050 1.00 10.82 77 ALA A O 1
ATOM 574 N N . LEU A 1 78 ? -1.443 53.578 66.859 1.00 9.83 78 LEU A N 1
ATOM 575 C CA . LEU A 1 78 ? -1.050 52.630 65.836 1.00 9.51 78 LEU A CA 1
ATOM 576 C C . LEU A 1 78 ? -2.269 52.247 65.016 1.00 10.06 78 LEU A C 1
ATOM 577 O O . LEU A 1 78 ? -3.354 52.024 65.567 1.00 7.47 78 LEU A O 1
ATOM 582 N N . THR A 1 79 ? -2.071 52.176 63.707 1.00 5.75 79 THR A N 1
ATOM 583 C CA . THR A 1 79 ? -3.073 51.697 62.760 1.00 10.36 79 THR A CA 1
ATOM 584 C C . THR A 1 79 ? -2.510 50.466 62.065 1.00 10.78 79 THR A C 1
ATOM 585 O O . THR A 1 79 ? -1.432 50.526 61.465 1.00 5.59 79 THR A O 1
ATOM 589 N N . LEU A 1 80 ? -3.214 49.350 62.159 1.00 5.32 80 LEU A N 1
ATOM 590 C CA . LEU A 1 80 ? -2.820 48.133 61.453 1.00 8.15 80 LEU A CA 1
ATOM 591 C C . LEU A 1 80 ? -3.875 47.820 60.403 1.00 9.09 80 LEU A C 1
ATOM 592 O O . LEU A 1 80 ? -5.073 47.783 60.708 1.00 8.68 80 LEU A O 1
ATOM 597 N N . LEU A 1 81 ? -3.435 47.609 59.172 1.00 6.91 81 LEU A N 1
ATOM 598 C CA . LEU A 1 81 ? -4.340 47.337 58.061 1.00 6.73 81 LEU A CA 1
ATOM 599 C C . LEU A 1 81 ? -4.041 45.937 57.541 1.00 7.41 81 LEU A C 1
ATOM 600 O O . LEU A 1 81 ? -2.977 45.712 56.958 1.00 6.62 81 LEU A O 1
ATOM 605 N N . ALA A 1 82 ? -4.959 44.989 57.759 1.00 6.06 82 ALA A N 1
ATOM 606 C CA . ALA A 1 82 ? -4.820 43.658 57.177 1.00 6.70 82 ALA A CA 1
ATOM 607 C C . ALA A 1 82 ? -5.437 43.703 55.783 1.00 10.26 82 ALA A C 1
ATOM 608 O O . ALA A 1 82 ? -6.641 43.936 55.635 1.00 9.80 82 ALA A O 1
ATOM 610 N N . THR A 1 83 ? -4.609 43.543 54.759 1.00 9.91 83 THR A N 1
ATOM 611 C CA . THR A 1 83 ? -5.103 43.559 53.396 1.00 13.96 83 THR A CA 1
ATOM 612 C C . THR A 1 83 ? -4.175 42.734 52.524 1.00 15.70 83 THR A C 1
ATOM 613 O O . THR A 1 83 ? -2.975 42.639 52.785 1.00 17.38 83 THR A O 1
ATOM 617 N N . SER A 1 84 ? -4.763 42.093 51.520 1.00 14.18 84 SER A N 1
ATOM 618 C CA . SER A 1 84 ? -4.018 41.453 50.452 1.00 16.84 84 SER A CA 1
ATOM 619 C C . SER A 1 84 ? -4.027 42.272 49.173 1.00 16.92 84 SER A C 1
ATOM 620 O O . SER A 1 84 ? -3.428 41.838 48.175 1.00 16.73 84 SER A O 1
ATOM 623 N N . THR A 1 85 ? -4.718 43.417 49.152 1.00 12.93 85 THR A N 1
ATOM 624 C CA . THR A 1 85 ? -4.912 44.188 47.919 1.00 12.78 85 THR A CA 1
ATOM 625 C C . THR A 1 85 ? -4.630 45.671 48.147 1.00 12.15 85 THR A C 1
ATOM 626 O O . THR A 1 85 ? -5.483 46.523 47.874 1.00 11.39 85 THR A O 1
ATOM 630 N N . PRO A 1 86 ? -3.427 46.022 48.609 1.00 12.59 86 PRO A N 1
ATOM 631 C CA . PRO A 1 86 ? -3.125 47.440 48.851 1.00 11.98 86 PRO A CA 1
ATOM 632 C C . PRO A 1 86 ? -3.194 48.241 47.559 1.00 10.95 86 PRO A C 1
ATOM 633 O O . PRO A 1 86 ? -3.013 47.703 46.465 1.00 13.03 86 PRO A O 1
ATOM 637 N N . ASP A 1 87 ? -3.453 49.553 47.711 1.00 10.62 87 ASP A N 1
ATOM 638 C CA . ASP A 1 87 ? -3.479 50.489 46.587 1.00 13.91 87 ASP A CA 1
ATOM 639 C C . ASP A 1 87 ? -2.288 50.262 45.662 1.00 14.75 87 ASP A C 1
ATOM 640 O O . ASP A 1 87 ? -2.431 50.156 44.437 1.00 14.24 87 ASP A O 1
ATOM 645 N N . HIS A 1 88 ? -1.095 50.210 46.247 1.00 11.44 88 HIS A N 1
ATOM 646 C CA . HIS A 1 88 ? 0.145 50.024 45.502 1.00 12.26 88 HIS A CA 1
ATOM 647 C C . HIS A 1 88 ? 0.984 48.984 46.215 1.00 11.80 88 HIS A C 1
ATOM 648 O O . HIS A 1 88 ? 0.843 48.779 47.421 1.00 13.70 88 HIS A O 1
ATOM 655 N N . LEU A 1 89 ? 1.865 48.329 45.455 1.00 12.84 89 LEU A N 1
ATOM 656 C CA . LEU A 1 89 ? 2.806 47.377 46.047 1.00 15.46 89 LEU A CA 1
ATOM 657 C C . LEU A 1 89 ? 3.840 48.073 46.917 1.00 14.82 89 LEU A C 1
ATOM 658 O O . LEU A 1 89 ? 4.484 47.420 47.742 1.00 18.81 89 LEU A O 1
ATOM 663 N N . LEU A 1 90 ? 4.010 49.381 46.743 1.00 13.27 90 LEU A N 1
ATOM 664 C CA . LEU A 1 90 ? 4.824 50.237 47.594 1.00 13.43 90 LEU A CA 1
ATOM 665 C C . LEU A 1 90 ? 4.343 51.661 47.374 1.00 13.97 90 LEU A C 1
ATOM 666 O O . LEU A 1 90 ? 4.124 52.052 46.221 1.00 14.06 90 LEU A O 1
ATOM 671 N N . PRO A 1 91 ? 4.129 52.451 48.440 1.00 14.63 91 PRO A N 1
ATOM 672 C CA . PRO A 1 91 ? 4.233 52.022 49.847 1.00 14.15 91 PRO A CA 1
ATOM 673 C C . PRO A 1 91 ? 3.013 51.230 50.315 1.00 14.07 91 PRO A C 1
ATOM 674 O O . PRO A 1 91 ? 2.073 51.087 49.530 1.00 11.99 91 PRO A O 1
ATOM 678 N N . PRO A 1 92 ? 3.044 50.707 51.545 1.00 16.20 92 PRO A N 1
ATOM 679 C CA . PRO A 1 92 ? 1.826 50.144 52.139 1.00 15.58 92 PRO A CA 1
ATOM 680 C C . PRO A 1 92 ? 0.728 51.188 52.251 1.00 14.81 92 PRO A C 1
ATOM 681 O O . PRO A 1 92 ? 0.980 52.397 52.271 1.00 13.23 92 PRO A O 1
ATOM 685 N N . SER A 1 93 ? -0.511 50.689 52.341 1.00 12.86 93 SER A N 1
ATOM 686 C CA . SER A 1 93 ? -1.681 51.554 52.346 1.00 13.40 93 SER A CA 1
ATOM 687 C C . SER A 1 93 ? -1.991 52.110 53.730 1.00 12.26 93 SER A C 1
ATOM 688 O O . SER A 1 93 ? -2.676 53.135 53.839 1.00 12.04 93 SER A O 1
ATOM 691 N N . ALA A 1 94 ? -1.506 51.466 54.788 1.00 8.87 94 ALA A N 1
ATOM 692 C CA . ALA A 1 94 ? -1.873 51.909 56.132 1.00 8.51 94 ALA A CA 1
ATOM 693 C C . ALA A 1 94 ? -1.449 53.340 56.461 1.00 8.36 94 ALA A C 1
ATOM 694 O O . ALA A 1 94 ? -2.236 54.040 57.128 1.00 8.35 94 ALA A O 1
ATOM 696 N N . PRO A 1 95 ? -0.258 53.837 56.065 1.00 9.90 95 PRO A N 1
ATOM 697 C CA . PRO A 1 95 ? 0.053 55.246 56.362 1.00 10.69 95 PRO A CA 1
ATOM 698 C C . PRO A 1 95 ? -0.909 56.217 55.697 1.00 11.21 95 PRO A C 1
ATOM 699 O O . PRO A 1 95 ? -1.233 57.260 56.270 1.00 12.59 95 PRO A O 1
ATOM 703 N N . LEU A 1 96 ? -1.373 55.901 54.488 1.00 11.90 96 LEU A N 1
ATOM 704 C CA . LEU A 1 96 ? -2.372 56.739 53.828 1.00 13.71 96 LEU A CA 1
ATOM 705 C C . LEU A 1 96 ? -3.698 56.700 54.572 1.00 12.72 96 LEU A C 1
ATOM 706 O O . LEU A 1 96 ? -4.318 57.741 54.797 1.00 13.38 96 LEU A O 1
ATOM 711 N N . LEU A 1 97 ? -4.141 55.503 54.957 1.00 11.70 97 LEU A N 1
ATOM 712 C CA . LEU A 1 97 ? -5.311 55.346 55.825 1.00 12.39 97 LEU A CA 1
ATOM 713 C C . LEU A 1 97 ? -5.234 56.240 57.064 1.00 12.27 97 LEU A C 1
ATOM 714 O O . LEU A 1 97 ? -6.161 57.002 57.354 1.00 6.49 97 LEU A O 1
ATOM 719 N N . ALA A 1 98 ? -4.155 56.120 57.839 1.00 11.36 98 ALA A N 1
ATOM 720 C CA . ALA A 1 98 ? -4.039 56.922 59.052 1.00 12.31 98 ALA A CA 1
ATOM 721 C C . ALA A 1 98 ? -4.067 58.415 58.740 1.00 10.82 98 ALA A C 1
ATOM 722 O O . ALA A 1 98 ? -4.656 59.202 59.490 1.00 8.90 98 ALA A O 1
ATOM 724 N N . HIS A 1 99 ? -3.455 58.818 57.623 1.00 10.19 99 HIS A N 1
ATOM 725 C CA . HIS A 1 99 ? -3.379 60.227 57.267 1.00 11.59 99 HIS A CA 1
ATOM 726 C C . HIS A 1 99 ? -4.756 60.787 56.937 1.00 11.05 99 HIS A C 1
ATOM 727 O O . HIS A 1 99 ? -5.121 61.872 57.403 1.00 12.45 99 HIS A O 1
ATOM 734 N N . ARG A 1 100 ? -5.530 60.053 56.141 1.00 8.52 100 ARG A N 1
ATOM 735 C CA . ARG A 1 100 ? -6.839 60.533 55.721 1.00 14.31 100 ARG A CA 1
ATOM 736 C C . ARG A 1 100 ? -7.792 60.631 56.904 1.00 11.40 100 ARG A C 1
ATOM 737 O O . ARG A 1 100 ? -8.591 61.570 56.977 1.00 13.21 100 ARG A O 1
ATOM 745 N N . LEU A 1 101 ? -7.664 59.724 57.868 1.00 9.91 101 LEU A N 1
ATOM 746 C CA . LEU A 1 101 ? -8.462 59.741 59.093 1.00 9.58 101 LEU A CA 1
ATOM 747 C C . LEU A 1 101 ? -7.971 60.740 60.145 1.00 13.02 101 LEU A C 1
ATOM 748 O O . LEU A 1 101 ? -8.540 60.792 61.235 1.00 13.01 101 LEU A O 1
ATOM 753 N N . GLY A 1 102 ? -6.938 61.523 59.873 1.00 11.55 102 GLY A N 1
ATOM 754 C CA . GLY A 1 102 ? -6.540 62.512 60.862 1.00 13.46 102 GLY A CA 1
ATOM 755 C C . GLY A 1 102 ? -5.816 61.955 62.065 1.00 14.29 102 GLY A C 1
ATOM 756 O O . GLY A 1 102 ? -5.756 62.620 63.098 1.00 14.65 102 GLY A O 1
ATOM 757 N N . LEU A 1 103 ? -5.248 60.755 61.955 1.00 10.30 103 LEU A N 1
ATOM 758 C CA . LEU A 1 103 ? -4.607 60.086 63.093 1.00 8.23 103 LEU A CA 1
ATOM 759 C C . LEU A 1 103 ? -3.122 60.452 63.098 1.00 11.20 103 LEU A C 1
ATOM 760 O O . LEU A 1 103 ? -2.245 59.649 62.777 1.00 12.31 103 LEU A O 1
ATOM 765 N N . THR A 1 104 ? -2.862 61.706 63.474 1.00 9.50 104 THR A N 1
ATOM 766 C CA . THR A 1 104 ? -1.527 62.293 63.365 1.00 13.44 104 THR A CA 1
ATOM 767 C C . THR A 1 104 ? -0.525 61.758 64.386 1.00 14.63 104 THR A C 1
ATOM 768 O O . THR A 1 104 ? 0.670 61.994 64.218 1.00 16.10 104 THR A O 1
ATOM 772 N N . ARG A 1 105 ? -0.955 61.066 65.434 1.00 12.47 105 ARG A N 1
ATOM 773 C CA . ARG A 1 105 ? -0.003 60.447 66.355 1.00 12.75 105 ARG A CA 1
ATOM 774 C C . ARG A 1 105 ? 0.158 58.952 66.101 1.00 12.61 105 ARG A C 1
ATOM 775 O O . ARG A 1 105 ? 0.772 58.265 66.902 1.00 12.42 105 ARG A O 1
ATOM 783 N N . SER A 1 106 ? -0.384 58.433 65.010 1.00 11.79 106 SER A N 1
ATOM 784 C CA . SER A 1 106 ? -0.493 56.997 64.807 1.00 10.28 106 SER A CA 1
ATOM 785 C C . SER A 1 106 ? 0.660 56.506 63.938 1.00 8.72 106 SER A C 1
ATOM 786 O O . SER A 1 106 ? 0.973 57.127 62.924 1.00 11.09 106 SER A O 1
ATOM 789 N N . GLY A 1 107 ? 1.283 55.396 64.334 1.00 7.94 107 GLY A N 1
ATOM 790 C CA . GLY A 1 107 ? 2.072 54.609 63.401 1.00 7.70 107 GLY A CA 1
ATOM 791 C C . GLY A 1 107 ? 1.117 53.872 62.473 1.00 7.76 107 GLY A C 1
ATOM 792 O O . GLY A 1 107 ? -0.103 53.888 62.642 1.00 8.31 107 GLY A O 1
ATOM 793 N N . ALA A 1 108 ? 1.683 53.185 61.484 1.00 8.25 108 ALA A N 1
ATOM 794 C CA . ALA A 1 108 ? 0.835 52.488 60.525 1.00 6.79 108 ALA A CA 1
ATOM 795 C C . ALA A 1 108 ? 1.649 51.425 59.809 1.00 8.32 108 ALA A C 1
ATOM 796 O O . ALA A 1 108 ? 2.768 51.690 59.368 1.00 9.09 108 ALA A O 1
ATOM 798 N N . ILE A 1 109 ? 1.085 50.224 59.692 1.00 9.38 109 ILE A N 1
ATOM 799 C CA . ILE A 1 109 ? 1.715 49.194 58.877 1.00 11.34 109 ILE A CA 1
ATOM 800 C C . ILE A 1 109 ? 0.629 48.260 58.365 1.00 8.00 109 ILE A C 1
ATOM 801 O O . ILE A 1 109 ? -0.461 48.178 58.942 1.00 7.27 109 ILE A O 1
ATOM 806 N N . ASP A 1 110 ? 0.906 47.623 57.231 1.00 7.95 110 ASP A N 1
ATOM 807 C CA . ASP A 1 110 ? 0.042 46.629 56.600 1.00 11.71 110 ASP A CA 1
ATOM 808 C C . ASP A 1 110 ? 0.443 45.235 57.073 1.00 10.59 110 ASP A C 1
ATOM 809 O O . ASP A 1 110 ? 1.633 44.947 57.230 1.00 10.53 110 ASP A O 1
ATOM 814 N N . LEU A 1 111 ? -0.548 44.356 57.249 1.00 9.68 111 LEU A N 1
ATOM 815 C CA . LEU A 1 111 ? -0.314 42.937 57.490 1.00 11.52 111 LEU A CA 1
ATOM 816 C C . LEU A 1 111 ? -0.881 42.121 56.331 1.00 11.72 111 LEU A C 1
ATOM 817 O O . LEU A 1 111 ? -2.023 42.344 55.907 1.00 9.98 111 LEU A O 1
ATOM 822 N N . ALA A 1 112 ? -0.093 41.183 55.833 1.00 11.61 112 ALA A N 1
ATOM 823 C CA . ALA A 1 112 ? -0.491 40.287 54.746 1.00 18.10 112 ALA A CA 1
ATOM 824 C C . ALA A 1 112 ? -0.603 38.872 55.314 1.00 18.73 112 ALA A C 1
ATOM 825 O O . ALA A 1 112 ? 0.398 38.144 55.401 1.00 18.90 112 ALA A O 1
ATOM 827 N N . GLY A 1 113 ? -1.828 38.488 55.705 1.00 14.49 113 GLY A N 1
ATOM 828 C CA . GLY A 1 113 ? -2.070 37.137 56.193 1.00 11.91 113 GLY A CA 1
ATOM 829 C C . GLY A 1 113 ? -3.214 36.448 55.477 1.00 13.39 113 GLY A C 1
ATOM 830 O O . GLY A 1 113 ? -3.839 35.524 56.015 1.00 18.47 113 GLY A O 1
ATOM 831 N N . ALA A 1 114 ? -3.478 36.876 54.246 1.00 11.56 114 ALA A N 1
ATOM 832 C CA . ALA A 1 114 ? -4.604 36.378 53.458 1.00 13.58 114 ALA A CA 1
ATOM 833 C C . ALA A 1 114 ? -5.874 36.408 54.312 1.00 10.56 114 ALA A C 1
ATOM 834 O O . ALA A 1 114 ? -6.130 37.401 54.990 1.00 9.69 114 ALA A O 1
ATOM 836 N N . CYS A 1 115 ? -6.687 35.356 54.289 1.00 12.39 115 CYS A N 1
ATOM 837 C CA . CYS A 1 115 ? -7.960 35.423 55.009 1.00 16.02 115 CYS A CA 1
ATOM 838 C C . CYS A 1 115 ? -7.783 35.479 56.524 1.00 13.51 115 CYS A C 1
ATOM 839 O O . CYS A 1 115 ? -8.738 35.822 57.231 1.00 13.37 115 CYS A O 1
ATOM 842 N N . SER A 1 116 ? -6.601 35.129 57.041 1.00 9.93 116 SER A N 1
ATOM 843 C CA . SER A 1 116 ? -6.334 35.137 58.476 1.00 12.68 116 SER A CA 1
ATOM 844 C C . SER A 1 116 ? -5.815 36.480 58.977 1.00 11.44 116 SER A C 1
ATOM 845 O O . SER A 1 116 ? -5.581 36.622 60.180 1.00 7.84 116 SER A O 1
ATOM 848 N N . GLY A 1 117 ? -5.653 37.461 58.088 1.00 10.31 117 GLY A N 1
ATOM 849 C CA . GLY A 1 117 ? -4.941 38.673 58.446 1.00 8.27 117 GLY A CA 1
ATOM 850 C C . GLY A 1 117 ? -5.534 39.425 59.630 1.00 8.02 117 GLY A C 1
ATOM 851 O O . GLY A 1 117 ? -4.799 39.969 60.445 1.00 7.58 117 GLY A O 1
ATOM 852 N N . PHE A 1 118 ? -6.861 39.496 59.731 1.00 9.11 118 PHE A N 1
ATOM 853 C CA . PHE A 1 118 ? -7.434 40.286 60.824 1.00 9.02 118 PHE A CA 1
ATOM 854 C C . PHE A 1 118 ? -7.181 39.651 62.186 1.00 8.56 118 PHE A C 1
ATOM 855 O O . PHE A 1 118 ? -6.975 40.363 63.175 1.00 9.96 118 PHE A O 1
ATOM 863 N N . LEU A 1 119 ? -7.230 38.324 62.279 1.00 7.97 119 LEU A N 1
ATOM 864 C CA . LEU A 1 119 ? -7.045 37.703 63.589 1.00 10.54 119 LEU A CA 1
ATOM 865 C C . LEU A 1 119 ? -5.605 37.860 64.054 1.00 10.92 119 LEU A C 1
ATOM 866 O O . LEU A 1 119 ? -5.350 38.046 65.249 1.00 11.44 119 LEU A O 1
ATOM 871 N N . TYR A 1 120 ? -4.650 37.816 63.121 1.00 8.20 120 TYR A N 1
ATOM 872 C CA . TYR A 1 120 ? -3.274 38.158 63.464 1.00 6.42 120 TYR A CA 1
ATOM 873 C C . TYR A 1 120 ? -3.169 39.611 63.908 1.00 8.05 120 TYR A C 1
ATOM 874 O O . TYR A 1 120 ? -2.540 39.917 64.923 1.00 5.61 120 TYR A O 1
ATOM 883 N N . ALA A 1 121 ? -3.750 40.532 63.132 1.00 8.96 121 ALA A N 1
ATOM 884 C CA . ALA A 1 121 ? -3.682 41.939 63.501 1.00 7.37 121 ALA A CA 1
ATOM 885 C C . ALA A 1 121 ? -4.339 42.178 64.857 1.00 8.16 121 ALA A C 1
ATOM 886 O O . ALA A 1 121 ? -3.830 42.957 65.671 1.00 9.04 121 ALA A O 1
ATOM 888 N N . LEU A 1 122 ? -5.470 41.515 65.110 1.00 6.33 122 LEU A N 1
ATOM 889 C CA . LEU A 1 122 ? -6.168 41.679 66.386 1.00 8.72 122 LEU A CA 1
ATOM 890 C C . LEU A 1 122 ? -5.318 41.170 67.543 1.00 9.23 122 LEU A C 1
ATOM 891 O O . LEU A 1 122 ? -5.206 41.827 68.590 1.00 9.15 122 LEU A O 1
ATOM 896 N N . THR A 1 123 ? -4.702 39.996 67.369 1.00 8.33 123 THR A N 1
ATOM 897 C CA . THR A 1 123 ? -3.852 39.457 68.423 1.00 8.36 123 THR A CA 1
ATOM 898 C C . THR A 1 123 ? -2.649 40.356 68.670 1.00 7.93 123 THR A C 1
ATOM 899 O O . THR A 1 123 ? -2.294 40.636 69.827 1.00 6.76 123 THR A O 1
ATOM 903 N N . LEU A 1 124 ? -2.018 40.840 67.596 1.00 6.07 124 LEU A N 1
ATOM 904 C CA . LEU A 1 124 ? -0.847 41.700 67.756 1.00 7.84 124 LEU A CA 1
ATOM 905 C C . LEU A 1 124 ? -1.225 43.066 68.329 1.00 8.05 124 LEU A C 1
ATOM 906 O O . LEU A 1 124 ? -0.502 43.622 69.163 1.00 6.37 124 LEU A O 1
ATOM 911 N N . ALA A 1 125 ? -2.338 43.634 67.880 1.00 7.77 125 ALA A N 1
ATOM 912 C CA . ALA A 1 125 ? -2.786 44.905 68.442 1.00 6.45 125 ALA A CA 1
ATOM 913 C C . ALA A 1 125 ? -3.080 44.793 69.944 1.00 7.31 125 ALA A C 1
ATOM 914 O O . ALA A 1 125 ? -2.726 45.686 70.725 1.00 7.00 125 ALA A O 1
ATOM 916 N N . ASP A 1 126 ? -3.763 43.718 70.356 1.00 9.53 126 ASP A N 1
ATOM 917 C CA . ASP A 1 126 ? -4.038 43.493 71.771 1.00 10.20 126 ASP A CA 1
ATOM 918 C C . ASP A 1 126 ? -2.749 43.452 72.580 1.00 11.28 126 ASP A C 1
ATOM 919 O O . ASP A 1 126 ? -2.676 44.020 73.680 1.00 11.45 126 ASP A O 1
ATOM 924 N N . GLY A 1 127 ? -1.706 42.812 72.043 1.00 7.99 127 GLY A N 1
ATOM 925 C CA . GLY A 1 127 ? -0.433 42.804 72.743 1.00 10.23 127 GLY A CA 1
ATOM 926 C C . GLY A 1 127 ? 0.152 44.199 72.873 1.00 7.82 127 GLY A C 1
ATOM 927 O O . GLY A 1 127 ? 0.722 44.550 73.907 1.00 9.81 127 GLY A O 1
ATOM 928 N N . PHE A 1 128 ? -0.028 45.026 71.842 1.00 5.64 128 PHE A N 1
ATOM 929 C CA . PHE A 1 128 ? 0.473 46.396 71.881 1.00 7.97 128 PHE A CA 1
ATOM 930 C C . PHE A 1 128 ? -0.318 47.229 72.875 1.00 9.82 128 PHE A C 1
ATOM 931 O O . PHE A 1 128 ? 0.261 47.954 73.685 1.00 10.91 128 PHE A O 1
ATOM 939 N N . VAL A 1 129 ? -1.647 47.130 72.832 1.00 9.21 129 VAL A N 1
ATOM 940 C CA . VAL A 1 129 ? -2.461 47.847 73.812 1.00 11.85 129 VAL A CA 1
ATOM 941 C C . VAL A 1 129 ? -2.032 47.479 75.227 1.00 11.37 129 VAL A C 1
ATOM 942 O O . VAL A 1 129 ? -1.828 48.349 76.079 1.00 12.18 129 VAL A O 1
ATOM 946 N N . ARG A 1 130 ? -1.875 46.183 75.496 1.00 12.07 130 ARG A N 1
ATOM 947 C CA . ARG A 1 130 ? -1.589 45.765 76.862 1.00 15.41 130 ARG A CA 1
ATOM 948 C C . ARG A 1 130 ? -0.175 46.135 77.294 1.00 18.19 130 ARG A C 1
ATOM 949 O O . ARG A 1 130 ? 0.066 46.358 78.485 1.00 20.20 130 ARG A O 1
ATOM 957 N N . THR A 1 131 ? 0.760 46.218 76.353 1.00 17.17 131 THR A N 1
ATOM 958 C CA . THR A 1 131 ? 2.149 46.548 76.671 1.00 17.00 131 THR A CA 1
ATOM 959 C C . THR A 1 131 ? 2.360 48.052 76.814 1.00 16.53 131 THR A C 1
ATOM 960 O O . THR A 1 131 ? 3.100 48.498 77.694 1.00 16.59 131 THR A O 1
ATOM 964 N N . TYR A 1 132 ? 1.713 48.860 75.979 1.00 16.22 132 TYR A N 1
ATOM 965 C CA . TYR A 1 132 ? 1.969 50.292 75.993 1.00 16.64 132 TYR A CA 1
ATOM 966 C C . TYR A 1 132 ? 0.827 51.131 76.540 1.00 16.43 132 TYR A C 1
ATOM 967 O O . TYR A 1 132 ? 1.023 52.332 76.764 1.00 18.60 132 TYR A O 1
ATOM 976 N N . GLY A 1 133 ? -0.337 50.537 76.788 1.00 14.91 133 GLY A N 1
ATOM 977 C CA . GLY A 1 133 ? -1.448 51.284 77.344 1.00 16.61 133 GLY A CA 1
ATOM 978 C C . GLY A 1 133 ? -1.937 52.380 76.425 1.00 16.71 133 GLY A C 1
ATOM 979 O O . GLY A 1 133 ? -2.286 53.470 76.896 1.00 14.84 133 GLY A O 1
ATOM 980 N N . ARG A 1 134 ? -1.943 52.122 75.116 1.00 13.77 134 ARG A N 1
ATOM 981 C CA . ARG A 1 134 ? -2.418 53.075 74.122 1.00 14.70 134 ARG A CA 1
ATOM 982 C C . ARG A 1 134 ? -3.300 52.348 73.119 1.00 13.26 134 ARG A C 1
ATOM 983 O O . ARG A 1 134 ? -3.177 51.135 72.926 1.00 13.75 134 ARG A O 1
ATOM 991 N N . ALA A 1 135 ? -4.169 53.108 72.461 1.00 10.12 135 ALA A N 1
ATOM 992 C CA . ALA A 1 135 ? -5.199 52.536 71.612 1.00 9.65 135 ALA A CA 1
ATOM 993 C C . ALA A 1 135 ? -4.673 52.260 70.210 1.00 11.27 135 ALA A C 1
ATOM 994 O O . ALA A 1 135 ? -3.738 52.914 69.726 1.00 8.41 135 ALA A O 1
ATOM 996 N N . VAL A 1 136 ? -5.310 51.290 69.553 1.00 9.93 136 VAL A N 1
ATOM 997 C CA . VAL A 1 136 ? -4.940 50.829 68.220 1.00 10.45 136 VAL A CA 1
ATOM 998 C C . VAL A 1 136 ? -6.188 50.779 67.354 1.00 11.06 136 VAL A C 1
ATOM 999 O O . VAL A 1 136 ? -7.241 50.311 67.802 1.00 10.84 136 VAL A O 1
ATOM 1003 N N . LEU A 1 137 ? -6.077 51.263 66.123 1.00 7.36 137 LEU A N 1
ATOM 1004 C CA . LEU A 1 137 ? -7.102 51.022 65.110 1.00 6.35 137 LEU A CA 1
ATOM 1005 C C . LEU A 1 137 ? -6.693 49.793 64.307 1.00 8.95 137 LEU A C 1
ATOM 1006 O O . LEU A 1 137 ? -5.616 49.777 63.693 1.00 7.59 137 LEU A O 1
ATOM 1011 N N . VAL A 1 138 ? -7.525 48.751 64.351 1.00 8.14 138 VAL A N 1
ATOM 1012 C CA . VAL A 1 138 ? -7.266 47.490 63.666 1.00 9.25 138 VAL A CA 1
ATOM 1013 C C . VAL A 1 138 ? -8.245 47.401 62.505 1.00 11.55 138 VAL A C 1
ATOM 1014 O O . VAL A 1 138 ? -9.457 47.226 62.712 1.00 10.97 138 VAL A O 1
ATOM 1018 N N . ALA A 1 139 ? -7.733 47.555 61.287 1.00 11.24 139 ALA A N 1
ATOM 1019 C CA . ALA A 1 139 ? -8.568 47.527 60.094 1.00 11.63 139 ALA A CA 1
ATOM 1020 C C . ALA A 1 139 ? -8.198 46.329 59.239 1.00 11.30 139 ALA A C 1
ATOM 1021 O O . ALA A 1 139 ? -7.081 45.810 59.319 1.00 8.65 139 ALA A O 1
ATOM 1023 N N . ALA A 1 140 ? -9.170 45.884 58.441 1.00 9.67 140 ALA A N 1
ATOM 1024 C CA . ALA A 1 140 ? -8.964 44.861 57.426 1.00 7.62 140 ALA A CA 1
ATOM 1025 C C . ALA A 1 140 ? -9.841 45.238 56.244 1.00 7.91 140 ALA A C 1
ATOM 1026 O O . ALA A 1 140 ? -10.980 45.684 56.432 1.00 7.91 140 ALA A O 1
ATOM 1028 N N . ALA A 1 141 ? -9.279 45.154 55.037 1.00 7.23 141 ALA A N 1
ATOM 1029 C CA . ALA A 1 141 ? -9.974 45.627 53.848 1.00 6.72 141 ALA A CA 1
ATOM 1030 C C . ALA A 1 141 ? -9.425 44.896 52.633 1.00 8.30 141 ALA A C 1
ATOM 1031 O O . ALA A 1 141 ? -8.220 44.658 52.546 1.00 10.25 141 ALA A O 1
ATOM 1033 N N . ASN A 1 142 ? -10.306 44.547 51.693 1.00 8.57 142 ASN A N 1
ATOM 1034 C CA . ASN A 1 142 ? -9.864 43.935 50.447 1.00 8.19 142 ASN A CA 1
ATOM 1035 C C . ASN A 1 142 ? -10.788 44.344 49.321 1.00 8.78 142 ASN A C 1
ATOM 1036 O O . ASN A 1 142 ? -12.007 44.451 49.506 1.00 8.65 142 ASN A O 1
ATOM 1041 N N . ILE A 1 143 ? -10.191 44.552 48.152 1.00 9.61 143 ILE A N 1
ATOM 1042 C CA . ILE A 1 143 ? -10.909 44.607 46.890 1.00 10.94 143 ILE A CA 1
ATOM 1043 C C . ILE A 1 143 ? -10.536 43.355 46.108 1.00 12.62 143 ILE A C 1
ATOM 1044 O O . ILE A 1 143 ? -9.622 43.375 45.280 1.00 12.39 143 ILE A O 1
ATOM 1049 N N . LEU A 1 144 ? -11.214 42.241 46.393 1.00 12.74 144 LEU A N 1
ATOM 1050 C CA . LEU A 1 144 ? -10.929 40.999 45.679 1.00 14.47 144 LEU A CA 1
ATOM 1051 C C . LEU A 1 144 ? -11.526 40.973 44.281 1.00 17.73 144 LEU A C 1
ATOM 1052 O O . LEU A 1 144 ? -11.052 40.191 43.445 1.00 16.76 144 LEU A O 1
ATOM 1057 N N . SER A 1 145 ? -12.529 41.815 43.998 1.00 15.88 145 SER A N 1
ATOM 1058 C CA . SER A 1 145 ? -13.130 41.809 42.664 1.00 16.95 145 SER A CA 1
ATOM 1059 C C . SER A 1 145 ? -12.087 42.031 41.577 1.00 21.40 145 SER A C 1
ATOM 1060 O O . SER A 1 145 ? -12.193 41.454 40.486 1.00 15.28 145 SER A O 1
ATOM 1063 N N . ARG A 1 146 ? -11.063 42.839 41.850 1.00 21.88 146 ARG A N 1
ATOM 1064 C CA . ARG A 1 146 ? -10.041 43.061 40.831 1.00 21.89 146 ARG A CA 1
ATOM 1065 C C . ARG A 1 146 ? -9.040 41.911 40.740 1.00 23.53 146 ARG A C 1
ATOM 1066 O O . ARG A 1 146 ? -8.217 41.905 39.817 1.00 25.56 146 ARG A O 1
ATOM 1074 N N . ARG A 1 147 ? -9.117 40.942 41.659 1.00 23.06 147 ARG A N 1
ATOM 1075 C CA . ARG A 1 147 ? -8.329 39.714 41.655 1.00 25.97 147 ARG A CA 1
ATOM 1076 C C . ARG A 1 147 ? -9.093 38.530 41.079 1.00 25.69 147 ARG A C 1
ATOM 1077 O O . ARG A 1 147 ? -8.557 37.417 41.054 1.00 28.43 147 ARG A O 1
ATOM 1085 N N . ILE A 1 148 ? -10.339 38.735 40.653 1.00 23.47 148 ILE A N 1
ATOM 1086 C CA . ILE A 1 148 ? -11.176 37.628 40.204 1.00 23.93 148 ILE A CA 1
ATOM 1087 C C . ILE A 1 148 ? -10.620 37.033 38.919 1.00 25.63 148 ILE A C 1
ATOM 1088 O O . ILE A 1 148 ? -10.269 37.749 37.972 1.00 26.03 148 ILE A O 1
ATOM 1093 N N . ASN A 1 149 ? -10.515 35.712 38.893 1.00 26.18 149 ASN A N 1
ATOM 1094 C CA . ASN A 1 149 ? -10.124 34.980 37.707 1.00 29.85 149 ASN A CA 1
ATOM 1095 C C . ASN A 1 149 ? -11.369 34.351 37.109 1.00 34.83 149 ASN A C 1
ATOM 1096 O O . ASN A 1 149 ? -12.006 33.525 37.777 1.00 32.26 149 ASN A O 1
ATOM 1101 N N . PRO A 1 150 ? -11.765 34.712 35.889 1.00 40.06 150 PRO A N 1
ATOM 1102 C CA . PRO A 1 150 ? -12.969 34.100 35.305 1.00 43.80 150 PRO A CA 1
ATOM 1103 C C . PRO A 1 150 ? -12.844 32.595 35.102 1.00 47.37 150 PRO A C 1
ATOM 1104 O O . PRO A 1 150 ? -13.866 31.897 35.095 1.00 48.02 150 PRO A O 1
ATOM 1108 N N . ALA A 1 151 ? -11.619 32.074 34.939 1.00 48.01 151 ALA A N 1
ATOM 1109 C CA . ALA A 1 151 ? -11.403 30.636 34.784 1.00 48.09 151 ALA A CA 1
ATOM 1110 C C . ALA A 1 151 ? -11.459 29.885 36.107 1.00 44.78 151 ALA A C 1
ATOM 1111 O O . ALA A 1 151 ? -11.609 28.657 36.103 1.00 45.12 151 ALA A O 1
ATOM 1113 N N . GLU A 1 152 ? -11.318 30.589 37.227 1.00 40.23 152 GLU A N 1
ATOM 1114 C CA . GLU A 1 152 ? -11.394 30.004 38.561 1.00 39.28 152 GLU A CA 1
ATOM 1115 C C . GLU A 1 152 ? -12.787 30.322 39.102 1.00 36.95 152 GLU A C 1
ATOM 1116 O O . GLU A 1 152 ? -13.044 31.428 39.587 1.00 32.82 152 GLU A O 1
ATOM 1122 N N . ARG A 1 153 ? -13.694 29.344 38.997 1.00 37.25 153 ARG A N 1
ATOM 1123 C CA . ARG A 1 153 ? -15.102 29.598 39.282 1.00 35.20 153 ARG A CA 1
ATOM 1124 C C . ARG A 1 153 ? -15.320 29.976 40.743 1.00 32.80 153 ARG A C 1
ATOM 1125 O O . ARG A 1 153 ? -16.129 30.865 41.045 1.00 30.00 153 ARG A O 1
ATOM 1133 N N . ALA A 1 154 ? -14.594 29.332 41.665 1.00 34.12 154 ALA A N 1
ATOM 1134 C CA . ALA A 1 154 ? -14.695 29.715 43.073 1.00 32.71 154 ALA A CA 1
ATOM 1135 C C . ALA A 1 154 ? -14.435 31.202 43.261 1.00 32.87 154 ALA A C 1
ATOM 1136 O O . ALA A 1 154 ? -15.187 31.884 43.967 1.00 34.93 154 ALA A O 1
ATOM 1138 N N . SER A 1 155 ? -13.391 31.739 42.621 1.00 31.22 155 SER A N 1
ATOM 1139 C CA . SER A 1 155 ? -13.108 33.157 42.812 1.00 26.73 155 SER A CA 1
ATOM 1140 C C . SER A 1 155 ? -14.245 34.015 42.265 1.00 24.01 155 SER A C 1
ATOM 1141 O O . SER A 1 155 ? -14.698 34.949 42.934 1.00 22.23 155 SER A O 1
ATOM 1144 N N . ALA A 1 156 ? -14.753 33.686 41.074 1.00 24.35 156 ALA A N 1
ATOM 1145 C CA . ALA A 1 156 ? -15.780 34.525 40.456 1.00 22.83 156 ALA A CA 1
ATOM 1146 C C . ALA A 1 156 ? -17.026 34.614 41.322 1.00 21.72 156 ALA A C 1
ATOM 1147 O O . ALA A 1 156 ? -17.665 35.669 41.391 1.00 21.80 156 ALA A O 1
ATOM 1149 N N . VAL A 1 157 ? -17.345 33.540 42.035 1.00 22.28 157 VAL A N 1
ATOM 1150 C CA . VAL A 1 157 ? -18.630 33.382 42.695 1.00 20.61 157 VAL A CA 1
ATOM 1151 C C . VAL A 1 157 ? -18.571 33.803 44.164 1.00 17.63 157 VAL A C 1
ATOM 1152 O O . VAL A 1 157 ? -19.590 34.204 44.747 1.00 16.94 157 VAL A O 1
ATOM 1156 N N . LEU A 1 158 ? -17.380 33.758 44.761 1.00 14.71 158 LEU A N 1
ATOM 1157 C CA . LEU A 1 158 ? -17.183 34.074 46.179 1.00 13.58 158 LEU A CA 1
ATOM 1158 C C . LEU A 1 158 ? -16.674 35.490 46.431 1.00 12.68 158 LEU A C 1
ATOM 1159 O O . LEU A 1 158 ? -17.125 36.138 47.380 1.00 11.91 158 LEU A O 1
ATOM 1164 N N . PHE A 1 159 ? -15.729 35.975 45.624 1.00 12.87 159 PHE A N 1
ATOM 1165 C CA . PHE A 1 159 ? -14.925 37.131 46.007 1.00 14.62 159 PHE A CA 1
ATOM 1166 C C . PHE A 1 159 ? -15.751 38.400 46.051 1.00 13.52 159 PHE A C 1
ATOM 1167 O O . PHE A 1 159 ? -16.550 38.678 45.152 1.00 15.83 159 PHE A O 1
ATOM 1175 N N . ALA A 1 160 ? -15.524 39.191 47.097 1.00 15.31 160 ALA A N 1
ATOM 1176 C CA . ALA A 1 160 ? -16.237 40.443 47.278 1.00 10.59 160 ALA A CA 1
ATOM 1177 C C . ALA A 1 160 ? -15.307 41.478 47.902 1.00 11.07 160 ALA A C 1
ATOM 1178 O O . ALA A 1 160 ? -14.201 41.161 48.346 1.00 12.43 160 ALA A O 1
ATOM 1180 N N . ASP A 1 161 ? -15.792 42.717 47.970 1.00 9.86 161 ASP A N 1
ATOM 1181 C CA . ASP A 1 161 ? -15.013 43.872 48.400 1.00 10.42 161 ASP A CA 1
ATOM 1182 C C . ASP A 1 161 ? -15.648 44.441 49.652 1.00 9.75 161 ASP A C 1
ATOM 1183 O O . ASP A 1 161 ? -16.859 44.690 49.660 1.00 9.22 161 ASP A O 1
ATOM 1188 N N . ALA A 1 162 ? -14.849 44.598 50.715 1.00 9.88 162 ALA A N 1
ATOM 1189 C CA . ALA A 1 162 ? -15.353 45.183 51.955 1.00 11.36 162 ALA A CA 1
ATOM 1190 C C . ALA A 1 162 ? -14.189 45.621 52.838 1.00 10.42 162 ALA A C 1
ATOM 1191 O O . ALA A 1 162 ? -13.033 45.267 52.606 1.00 7.57 162 ALA A O 1
ATOM 1193 N N . ALA A 1 163 ? -14.526 46.402 53.859 1.00 7.06 163 ALA A N 1
ATOM 1194 C CA . ALA A 1 163 ? -13.611 46.782 54.927 1.00 7.15 163 ALA A CA 1
ATOM 1195 C C . ALA A 1 163 ? -14.345 46.677 56.254 1.00 8.81 163 ALA A C 1
ATOM 1196 O O . ALA A 1 163 ? -15.541 46.974 56.325 1.00 6.65 163 ALA A O 1
ATOM 1198 N N . GLY A 1 164 ? -13.624 46.229 57.287 1.00 8.72 164 GLY A N 1
ATOM 1199 C CA . GLY A 1 164 ? -14.097 46.305 58.650 1.00 6.88 164 GLY A CA 1
ATOM 1200 C C . GLY A 1 164 ? -13.000 46.903 59.509 1.00 9.35 164 GLY A C 1
ATOM 1201 O O . GLY A 1 164 ? -11.831 46.925 59.134 1.00 8.72 164 GLY A O 1
ATOM 1202 N N . ALA A 1 165 ? -13.397 47.429 60.661 1.00 7.94 165 ALA A N 1
ATOM 1203 C CA . ALA A 1 165 ? -12.396 47.974 61.557 1.00 6.23 165 ALA A CA 1
ATOM 1204 C C . ALA A 1 165 ? -12.940 47.937 62.972 1.00 9.59 165 ALA A C 1
ATOM 1205 O O . ALA A 1 165 ? -14.159 47.973 63.192 1.00 8.03 165 ALA A O 1
ATOM 1207 N N . VAL A 1 166 ? -12.007 47.875 63.919 1.00 9.09 166 VAL A N 1
ATOM 1208 C CA . VAL A 1 166 ? -12.281 47.864 65.345 1.00 9.38 166 VAL A CA 1
ATOM 1209 C C . VAL A 1 166 ? -11.282 48.793 66.014 1.00 9.28 166 VAL A C 1
ATOM 1210 O O . VAL A 1 166 ? -10.098 48.818 65.647 1.00 8.30 166 VAL A O 1
ATOM 1214 N N . VAL A 1 167 ? -11.759 49.574 66.977 1.00 8.32 167 VAL A N 1
ATOM 1215 C CA . VAL A 1 167 ? -10.892 50.401 67.810 1.00 9.93 167 VAL A CA 1
ATOM 1216 C C . VAL A 1 167 ? -10.643 49.637 69.104 1.00 9.90 167 VAL A C 1
ATOM 1217 O O . VAL A 1 167 ? -11.592 49.289 69.823 1.00 7.95 167 VAL A O 1
ATOM 1221 N N . LEU A 1 168 ? -9.381 49.354 69.390 1.00 9.49 168 LEU A N 1
ATOM 1222 C CA . LEU A 1 168 ? -8.981 48.651 70.603 1.00 10.80 168 LEU A CA 1
ATOM 1223 C C . LEU A 1 168 ? -8.408 49.660 71.589 1.00 10.21 168 LEU A C 1
ATOM 1224 O O . LEU A 1 168 ? -7.444 50.353 71.260 1.00 11.52 168 LEU A O 1
ATOM 1229 N N . THR A 1 169 ? -9.002 49.749 72.788 1.00 10.00 169 THR A N 1
ATOM 1230 C CA . THR A 1 169 ? -8.552 50.680 73.815 1.00 11.39 169 THR A CA 1
ATOM 1231 C C . THR A 1 169 ? -8.052 49.915 75.039 1.00 11.28 169 THR A C 1
ATOM 1232 O O . THR A 1 169 ? -8.501 48.795 75.304 1.00 10.78 169 THR A O 1
ATOM 1236 N N . PRO A 1 170 ? -7.132 50.507 75.808 1.00 11.17 170 PRO A N 1
ATOM 1237 C CA . PRO A 1 170 ? -6.654 49.857 77.024 1.00 11.36 170 PRO A CA 1
ATOM 1238 C C . PRO A 1 170 ? -7.705 49.884 78.118 1.00 16.15 170 PRO A C 1
ATOM 1239 O O . PRO A 1 170 ? -8.513 50.814 78.215 1.00 11.32 170 PRO A O 1
ATOM 1243 N N . CYS A 1 171 ? -7.668 48.842 78.954 1.00 11.76 171 CYS A N 1
ATOM 1244 C CA . CYS A 1 171 ? -8.616 48.646 80.030 1.00 16.78 171 CYS A CA 1
ATOM 1245 C C . CYS A 1 171 ? -7.859 48.131 81.247 1.00 17.22 171 CYS A C 1
ATOM 1246 O O . CYS A 1 171 ? -6.941 47.305 81.102 1.00 16.37 171 CYS A O 1
ATOM 1249 N N . PRO A 1 172 ? -8.193 48.603 82.456 1.00 23.62 172 PRO A N 1
ATOM 1250 C CA . PRO A 1 172 ? -7.502 48.098 83.655 1.00 25.84 172 PRO A CA 1
ATOM 1251 C C . PRO A 1 172 ? -7.965 46.723 84.124 1.00 27.43 172 PRO A C 1
ATOM 1252 O O . PRO A 1 172 ? -7.291 46.128 84.973 1.00 29.66 172 PRO A O 1
ATOM 1256 N N . GLU A 1 173 ? -9.078 46.198 83.619 1.00 28.55 173 GLU A N 1
ATOM 1257 C CA . GLU A 1 173 ? -9.660 44.991 84.199 1.00 31.20 173 GLU A CA 1
ATOM 1258 C C . GLU A 1 173 ? -8.975 43.731 83.672 1.00 28.51 173 GLU A C 1
ATOM 1259 O O . GLU A 1 173 ? -8.564 43.649 82.511 1.00 24.93 173 GLU A O 1
ATOM 1265 N N . VAL A 1 174 ? -8.854 42.744 84.548 1.00 28.61 174 VAL A N 1
ATOM 1266 C CA . VAL A 1 174 ? -8.305 41.455 84.191 1.00 27.87 174 VAL A CA 1
ATOM 1267 C C . VAL A 1 174 ? -9.463 40.526 83.857 1.00 24.96 174 VAL A C 1
ATOM 1268 O O . VAL A 1 174 ? -10.627 40.844 84.083 1.00 25.99 174 VAL A O 1
ATOM 1272 N N . LYS A 1 175 ? -9.140 39.349 83.337 1.00 25.88 175 LYS A N 1
ATOM 1273 C CA . LYS A 1 175 ? -10.114 38.295 83.066 1.00 25.93 175 LYS A CA 1
ATOM 1274 C C . LYS A 1 175 ? -11.196 38.739 82.086 1.00 20.55 175 LYS A C 1
ATOM 1275 O O . LYS A 1 175 ? -12.299 38.204 82.102 1.00 19.88 175 LYS A O 1
ATOM 1281 N N . ARG A 1 176 ? -10.915 39.725 81.242 1.00 17.38 176 ARG A N 1
ATOM 1282 C CA . ARG A 1 176 ? -11.807 40.083 80.144 1.00 15.93 176 ARG A CA 1
ATOM 1283 C C . ARG A 1 176 ? -10.932 40.447 78.955 1.00 15.11 176 ARG A C 1
ATOM 1284 O O . ARG A 1 176 ? -9.702 40.408 79.034 1.00 13.77 176 ARG A O 1
ATOM 1292 N N . GLY A 1 177 ? -11.560 40.808 77.847 1.00 14.51 177 GLY A N 1
ATOM 1293 C CA . GLY A 1 177 ? -10.779 41.111 76.676 1.00 13.59 177 GLY A CA 1
ATOM 1294 C C . GLY A 1 177 ? -10.344 39.830 75.993 1.00 16.27 177 GLY A C 1
ATOM 1295 O O . GLY A 1 177 ? -11.105 38.863 75.952 1.00 15.26 177 GLY A O 1
ATOM 1296 N N . VAL A 1 178 ? -9.142 39.809 75.429 1.00 14.89 178 VAL A N 1
ATOM 1297 C CA . VAL A 1 178 ? -8.695 38.602 74.743 1.00 15.23 178 VAL A CA 1
ATOM 1298 C C . VAL A 1 178 ? -8.289 37.583 75.803 1.00 17.06 178 VAL A C 1
ATOM 1299 O O . VAL A 1 178 ? -7.301 37.767 76.528 1.00 16.35 178 VAL A O 1
ATOM 1303 N N . LEU A 1 179 ? -9.084 36.522 75.921 1.00 14.10 179 LEU A N 1
ATOM 1304 C CA . LEU A 1 179 ? -8.807 35.501 76.920 1.00 15.51 179 LEU A CA 1
ATOM 1305 C C . LEU A 1 179 ? -7.771 34.520 76.416 1.00 17.54 179 LEU A C 1
ATOM 1306 O O . LEU A 1 179 ? -6.965 34.020 77.206 1.00 17.47 179 LEU A O 1
ATOM 1311 N N . SER A 1 180 ? -7.768 34.263 75.108 1.00 15.72 180 SER A N 1
ATOM 1312 C CA . SER A 1 180 ? -6.838 33.327 74.495 1.00 16.00 180 SER A CA 1
ATOM 1313 C C . SER A 1 180 ? -6.785 33.588 72.998 1.00 13.68 180 SER A C 1
ATOM 1314 O O . SER A 1 180 ? -7.742 34.093 72.399 1.00 9.49 180 SER A O 1
ATOM 1317 N N . ALA A 1 181 ? -5.649 33.235 72.407 1.00 12.16 181 ALA A N 1
ATOM 1318 C CA . ALA A 1 181 ? -5.456 33.368 70.974 1.00 12.51 181 ALA A CA 1
ATOM 1319 C C . ALA A 1 181 ? -4.518 32.255 70.536 1.00 13.33 181 ALA A C 1
ATOM 1320 O O . ALA A 1 181 ? -3.600 31.885 71.266 1.00 15.44 181 ALA A O 1
ATOM 1322 N N . ASP A 1 182 ? -4.785 31.684 69.373 1.00 15.90 182 ASP A N 1
ATOM 1323 C CA . ASP A 1 182 ? -3.948 30.610 68.844 1.00 15.86 182 ASP A CA 1
ATOM 1324 C C . ASP A 1 182 ? -3.741 30.931 67.379 1.00 13.76 182 ASP A C 1
ATOM 1325 O O . ASP A 1 182 ? -4.714 30.997 66.631 1.00 14.54 182 ASP A O 1
ATOM 1330 N N . LEU A 1 183 ? -2.498 31.171 66.988 1.00 12.12 183 LEU A N 1
ATOM 1331 C CA . LEU A 1 183 ? -2.135 31.525 65.620 1.00 14.05 183 LEU A CA 1
ATOM 1332 C C . LEU A 1 183 ? -1.283 30.401 65.049 1.00 11.04 183 LEU A C 1
ATOM 1333 O O . LEU A 1 183 ? -0.265 30.035 65.640 1.00 10.24 183 LEU A O 1
ATOM 1338 N N . VAL A 1 184 ? -1.715 29.828 63.933 1.00 8.32 184 VAL A N 1
ATOM 1339 C CA . VAL A 1 184 ? -1.044 28.668 63.364 1.00 10.32 184 VAL A CA 1
ATOM 1340 C C . VAL A 1 184 ? -0.737 28.896 61.888 1.00 12.11 184 VAL A C 1
ATOM 1341 O O . VAL A 1 184 ? -1.302 29.768 61.214 1.00 12.17 184 VAL A O 1
ATOM 1345 N N . ALA A 1 185 ? 0.195 28.099 61.392 1.00 11.78 185 ALA A N 1
ATOM 1346 C CA . ALA A 1 185 ? 0.562 28.177 59.991 1.00 11.69 185 ALA A CA 1
ATOM 1347 C C . ALA A 1 185 ? 0.841 26.766 59.520 1.00 11.28 185 ALA A C 1
ATOM 1348 O O . ALA A 1 185 ? 1.296 25.930 60.295 1.00 13.01 185 ALA A O 1
ATOM 1350 N N . ASP A 1 186 ? 0.558 26.494 58.252 1.00 12.14 186 ASP A N 1
ATOM 1351 C CA . ASP A 1 186 ? 0.883 25.180 57.677 1.00 11.29 186 ASP A CA 1
ATOM 1352 C C . ASP A 1 186 ? 1.290 25.393 56.222 1.00 9.44 186 ASP A C 1
ATOM 1353 O O . ASP A 1 186 ? 0.500 25.234 55.293 1.00 13.40 186 ASP A O 1
ATOM 1358 N N . GLY A 1 187 ? 2.557 25.731 56.025 1.00 11.36 187 GLY A N 1
ATOM 1359 C CA . GLY A 1 187 ? 3.098 25.995 54.698 1.00 11.57 187 GLY A CA 1
ATOM 1360 C C . GLY A 1 187 ? 3.169 24.777 53.786 1.00 14.96 187 GLY A C 1
ATOM 1361 O O . GLY A 1 187 ? 3.536 24.930 52.614 1.00 15.33 187 GLY A O 1
ATOM 1362 N N . SER A 1 188 ? 2.838 23.576 54.278 1.00 12.70 188 SER A N 1
ATOM 1363 C CA . SER A 1 188 ? 2.695 22.467 53.345 1.00 16.54 188 SER A CA 1
ATOM 1364 C C . SER A 1 188 ? 1.558 22.712 52.357 1.00 19.01 188 SER A C 1
ATOM 1365 O O . SER A 1 188 ? 1.524 22.065 51.302 1.00 19.78 188 SER A O 1
ATOM 1368 N N . GLY A 1 189 ? 0.639 23.636 52.670 1.00 15.89 189 GLY A N 1
ATOM 1369 C CA . GLY A 1 189 ? -0.450 23.983 51.781 1.00 13.40 189 GLY A CA 1
ATOM 1370 C C . GLY A 1 189 ? -0.179 25.234 50.968 1.00 15.34 189 GLY A C 1
ATOM 1371 O O . GLY A 1 189 ? -1.101 25.796 50.373 1.00 14.98 189 GLY A O 1
ATOM 1372 N N . TYR A 1 190 ? 1.087 25.662 50.913 1.00 14.77 190 TYR A N 1
ATOM 1373 C CA . TYR A 1 190 ? 1.432 26.945 50.291 1.00 15.59 190 TYR A CA 1
ATOM 1374 C C . TYR A 1 190 ? 0.922 27.053 48.859 1.00 17.02 190 TYR A C 1
ATOM 1375 O O . TYR A 1 190 ? 0.414 28.105 48.451 1.00 15.60 190 TYR A O 1
ATOM 1384 N N . ASP A 1 191 ? 1.042 25.985 48.081 1.00 20.66 191 ASP A N 1
ATOM 1385 C CA . ASP A 1 191 ? 0.721 26.044 46.662 1.00 27.83 191 ASP A CA 1
ATOM 1386 C C . ASP A 1 191 ? -0.744 25.780 46.353 1.00 26.56 191 ASP A C 1
ATOM 1387 O O . ASP A 1 191 ? -1.096 25.702 45.178 1.00 29.26 191 ASP A O 1
ATOM 1392 N N . LEU A 1 192 ? -1.607 25.642 47.361 1.00 22.22 192 LEU A N 1
ATOM 1393 C CA . LEU A 1 192 ? -3.005 25.320 47.073 1.00 19.73 192 LEU A CA 1
ATOM 1394 C C . LEU A 1 192 ? -3.737 26.516 46.489 1.00 18.65 192 LEU A C 1
ATOM 1395 O O . LEU A 1 192 ? -4.603 26.362 45.625 1.00 15.82 192 LEU A O 1
ATOM 1400 N N . ILE A 1 193 ? -3.446 27.705 47.002 1.00 18.50 193 ILE A N 1
ATOM 1401 C CA . ILE A 1 193 ? -4.039 28.951 46.548 1.00 21.86 193 ILE A CA 1
ATOM 1402 C C . ILE A 1 193 ? -2.890 29.901 46.290 1.00 22.88 193 ILE A C 1
ATOM 1403 O O . ILE A 1 193 ? -2.101 30.179 47.204 1.00 20.79 193 ILE A O 1
ATOM 1408 N N . GLN A 1 194 ? -2.799 30.414 45.067 1.00 21.85 194 GLN A N 1
ATOM 1409 C CA . GLN A 1 194 ? -1.609 31.173 44.725 1.00 23.82 194 GLN A CA 1
ATOM 1410 C C . GLN A 1 194 ? -1.907 32.126 43.579 1.00 24.87 194 GLN A C 1
ATOM 1411 O O . GLN A 1 194 ? -2.819 31.899 42.781 1.00 26.25 194 GLN A O 1
ATOM 1417 N N . ILE A 1 195 ? -1.144 33.214 43.536 1.00 22.00 195 ILE A N 1
ATOM 1418 C CA . ILE A 1 195 ? -1.051 34.090 42.374 1.00 20.45 195 ILE A CA 1
ATOM 1419 C C . ILE A 1 195 ? 0.361 33.921 41.834 1.00 20.82 195 ILE A C 1
ATOM 1420 O O . ILE A 1 195 ? 1.333 34.131 42.566 1.00 22.81 195 ILE A O 1
ATOM 1425 N N . ALA A 1 196 ? 0.485 33.536 40.563 1.00 19.13 196 ALA A N 1
ATOM 1426 C CA . ALA A 1 196 ? 1.784 33.080 40.076 1.00 21.34 196 ALA A CA 1
ATOM 1427 C C . ALA A 1 196 ? 2.775 34.229 39.938 1.00 22.01 196 ALA A C 1
ATOM 1428 O O . ALA A 1 196 ? 3.955 34.089 40.297 1.00 21.02 196 ALA A O 1
ATOM 1430 N N . ALA A 1 197 ? 2.332 35.364 39.408 1.00 19.86 197 ALA A N 1
ATOM 1431 C CA . ALA A 1 197 ? 3.262 36.406 39.018 1.00 21.36 197 ALA A CA 1
ATOM 1432 C C . ALA A 1 197 ? 2.983 37.716 39.744 1.00 21.30 197 ALA A C 1
ATOM 1433 O O . ALA A 1 197 ? 1.876 37.970 40.223 1.00 21.02 197 ALA A O 1
ATOM 1435 N N . GLY A 1 198 ? 4.011 38.569 39.779 1.00 20.88 198 GLY A N 1
ATOM 1436 C CA . GLY A 1 198 ? 3.950 39.865 40.418 1.00 21.69 198 GLY A CA 1
ATOM 1437 C C . GLY A 1 198 ? 4.717 39.940 41.725 1.00 18.73 198 GLY A C 1
ATOM 1438 O O . GLY A 1 198 ? 5.067 41.039 42.166 1.00 19.95 198 GLY A O 1
ATOM 1439 N N . GLY A 1 199 ? 4.973 38.804 42.358 1.00 17.96 199 GLY A N 1
ATOM 1440 C CA . GLY A 1 199 ? 5.882 38.758 43.482 1.00 16.23 199 GLY A CA 1
ATOM 1441 C C . GLY A 1 199 ? 7.329 38.732 43.020 1.00 14.94 199 GLY A C 1
ATOM 1442 O O . GLY A 1 199 ? 7.658 38.981 41.857 1.00 15.96 199 GLY A O 1
ATOM 1443 N N . SER A 1 200 ? 8.220 38.420 43.960 1.00 14.41 200 SER A N 1
ATOM 1444 C CA . SER A 1 200 ? 9.624 38.391 43.568 1.00 18.37 200 SER A CA 1
ATOM 1445 C C . SER A 1 200 ? 10.008 37.103 42.850 1.00 15.82 200 SER A C 1
ATOM 1446 O O . SER A 1 200 ? 11.054 37.071 42.201 1.00 16.64 200 SER A O 1
ATOM 1449 N N . SER A 1 201 ? 9.212 36.034 42.959 1.00 15.65 201 SER A N 1
ATOM 1450 C CA . SER A 1 201 ? 9.611 34.804 42.280 1.00 18.30 201 SER A CA 1
ATOM 1451 C C . SER A 1 201 ? 9.365 34.899 40.782 1.00 20.33 201 SER A C 1
ATOM 1452 O O . SER A 1 201 ? 10.120 34.316 39.993 1.00 21.03 201 SER A O 1
ATOM 1455 N N . GLN A 1 202 ? 8.351 35.657 40.371 1.00 19.08 202 GLN A N 1
ATOM 1456 C CA . GLN A 1 202 ? 8.063 35.871 38.952 1.00 24.18 202 GLN A CA 1
ATOM 1457 C C . GLN A 1 202 ? 7.500 37.272 38.768 1.00 23.74 202 GLN A C 1
ATOM 1458 O O . GLN A 1 202 ? 6.283 37.463 38.661 1.00 18.73 202 GLN A O 1
ATOM 1464 N N . PRO A 1 203 ? 8.365 38.289 38.754 1.00 23.15 203 PRO A N 1
ATOM 1465 C CA . PRO A 1 203 ? 7.885 39.667 38.586 1.00 22.84 203 PRO A CA 1
ATOM 1466 C C . PRO A 1 203 ? 7.061 39.807 37.317 1.00 25.49 203 PRO A C 1
ATOM 1467 O O . PRO A 1 203 ? 7.305 39.127 36.321 1.00 25.56 203 PRO A O 1
ATOM 1471 N N . PHE A 1 204 ? 6.047 40.665 37.368 1.00 28.64 204 PHE A N 1
ATOM 1472 C CA . PHE A 1 204 ? 5.232 40.875 36.179 1.00 35.34 204 PHE A CA 1
ATOM 1473 C C . PHE A 1 204 ? 6.071 41.546 35.098 1.00 36.00 204 PHE A C 1
ATOM 1474 O O . PHE A 1 204 ? 6.707 42.572 35.349 1.00 35.86 204 PHE A O 1
ATOM 1482 N N . SER A 1 205 ? 6.089 40.946 33.904 1.00 37.66 205 SER A N 1
ATOM 1483 C CA . SER A 1 205 ? 6.961 41.336 32.797 1.00 39.51 205 SER A CA 1
ATOM 1484 C C . SER A 1 205 ? 6.135 41.695 31.558 1.00 41.40 205 SER A C 1
ATOM 1485 O O . SER A 1 205 ? 4.899 41.716 31.587 1.00 39.54 205 SER A O 1
ATOM 1488 N N . ALA A 1 206 ? 6.847 41.950 30.452 1.00 42.89 206 ALA A N 1
ATOM 1489 C CA . ALA A 1 206 ? 6.227 42.544 29.272 1.00 44.84 206 ALA A CA 1
ATOM 1490 C C . ALA A 1 206 ? 5.238 41.591 28.617 1.00 47.18 206 ALA A C 1
ATOM 1491 O O . ALA A 1 206 ? 4.100 41.973 28.313 1.00 49.33 206 ALA A O 1
ATOM 1493 N N . GLY A 1 207 ? 5.646 40.349 28.392 1.00 47.07 207 GLY A N 1
ATOM 1494 C CA . GLY A 1 207 ? 4.823 39.455 27.602 1.00 49.74 207 GLY A CA 1
ATOM 1495 C C . GLY A 1 207 ? 3.824 38.655 28.410 1.00 50.16 207 GLY A C 1
ATOM 1496 O O . GLY A 1 207 ? 3.404 37.570 27.993 1.00 51.51 207 GLY A O 1
ATOM 1497 N N . MET A 1 208 ? 3.420 39.173 29.562 1.00 47.95 208 MET A N 1
ATOM 1498 C CA . MET A 1 208 ? 2.564 38.414 30.455 1.00 48.41 208 MET A CA 1
ATOM 1499 C C . MET A 1 208 ? 1.129 38.918 30.402 1.00 48.71 208 MET A C 1
ATOM 1500 O O . MET A 1 208 ? 0.863 40.086 30.100 1.00 48.40 208 MET A O 1
ATOM 1505 N N . ILE A 1 209 ? 0.214 38.006 30.695 1.00 49.51 209 ILE A N 1
ATOM 1506 C CA . ILE A 1 209 ? -1.215 38.259 30.663 1.00 50.47 209 ILE A CA 1
ATOM 1507 C C . ILE A 1 209 ? -1.690 38.604 32.068 1.00 50.70 209 ILE A C 1
ATOM 1508 O O . ILE A 1 209 ? -1.014 38.335 33.065 1.00 50.89 209 ILE A O 1
ATOM 1513 N N . ALA A 1 210 ? -2.880 39.212 32.149 1.00 50.16 210 ALA A N 1
ATOM 1514 C CA . ALA A 1 210 ? -3.439 39.559 33.452 1.00 48.33 210 ALA A CA 1
ATOM 1515 C C . ALA A 1 210 ? -3.724 38.318 34.298 1.00 42.24 210 ALA A C 1
ATOM 1516 O O . ALA A 1 210 ? -3.669 38.394 35.534 1.00 40.42 210 ALA A O 1
ATOM 1518 N N . GLU A 1 211 ? -3.993 37.164 33.663 1.00 39.01 211 GLU A N 1
ATOM 1519 C CA . GLU A 1 211 ? -4.388 35.985 34.436 1.00 39.29 211 GLU A CA 1
ATOM 1520 C C . GLU A 1 211 ? -3.208 35.346 35.165 1.00 35.44 211 GLU A C 1
ATOM 1521 O O . GLU A 1 211 ? -3.416 34.620 36.144 1.00 30.62 211 GLU A O 1
ATOM 1527 N N . ASP A 1 212 ? -1.972 35.614 34.728 1.00 36.80 212 ASP A N 1
ATOM 1528 C CA . ASP A 1 212 ? -0.815 35.255 35.551 1.00 37.19 212 ASP A CA 1
ATOM 1529 C C . ASP A 1 212 ? -0.803 36.000 36.879 1.00 31.44 212 ASP A C 1
ATOM 1530 O O . ASP A 1 212 ? -0.167 35.540 37.831 1.00 29.64 212 ASP A O 1
ATOM 1535 N N . ALA A 1 213 ? -1.468 37.150 36.951 1.00 29.78 213 ALA A N 1
ATOM 1536 C CA . ALA A 1 213 ? -1.573 37.936 38.170 1.00 28.33 213 ALA A CA 1
ATOM 1537 C C . ALA A 1 213 ? -2.903 37.722 38.892 1.00 26.43 213 ALA A C 1
ATOM 1538 O O . ALA A 1 213 ? -3.227 38.480 39.814 1.00 24.82 213 ALA A O 1
ATOM 1540 N N . LEU A 1 214 ? -3.676 36.706 38.507 1.00 25.79 214 LEU A N 1
ATOM 1541 C CA . LEU A 1 214 ? -4.932 36.383 39.171 1.00 26.55 214 LEU A CA 1
ATOM 1542 C C . LEU A 1 214 ? -4.790 35.079 39.950 1.00 28.50 214 LEU A C 1
ATOM 1543 O O . LEU A 1 214 ? -3.890 34.273 39.699 1.00 27.22 214 LEU A O 1
ATOM 1548 N N . MET A 1 215 ? -5.710 34.874 40.886 1.00 30.50 215 MET A N 1
ATOM 1549 C CA . MET A 1 215 ? -5.617 33.755 41.815 1.00 36.13 215 MET A CA 1
ATOM 1550 C C . MET A 1 215 ? -5.902 32.430 41.117 1.00 33.95 215 MET A C 1
ATOM 1551 O O . MET A 1 215 ? -6.759 32.347 40.232 1.00 32.77 215 MET A O 1
ATOM 1556 N N . THR A 1 216 ? -5.180 31.386 41.532 1.00 32.82 216 THR A N 1
ATOM 1557 C CA . THR A 1 216 ? -5.401 30.028 41.057 1.00 34.02 216 THR A CA 1
ATOM 1558 C C . THR A 1 216 ? -5.496 29.080 42.252 1.00 30.00 216 THR A C 1
ATOM 1559 O O . THR A 1 216 ? -4.909 29.315 43.312 1.00 26.01 216 THR A O 1
ATOM 1563 N N . MET A 1 217 ? -6.263 28.013 42.084 1.00 30.66 217 MET A N 1
ATOM 1564 C CA . MET A 1 217 ? -6.513 27.088 43.176 1.00 33.64 217 MET A CA 1
ATOM 1565 C C . MET A 1 217 ? -6.399 25.671 42.649 1.00 35.74 217 MET A C 1
ATOM 1566 O O . MET A 1 217 ? -7.042 25.319 41.656 1.00 36.28 217 MET A O 1
ATOM 1571 N N . ARG A 1 218 ? -5.570 24.867 43.305 1.00 35.44 218 ARG A N 1
ATOM 1572 C CA . ARG A 1 218 ? -5.294 23.544 42.769 1.00 38.75 218 ARG A CA 1
ATOM 1573 C C . ARG A 1 218 ? -6.469 22.601 43.011 1.00 35.67 218 ARG A C 1
ATOM 1574 O O . ARG A 1 218 ? -6.919 21.907 42.091 1.00 35.84 218 ARG A O 1
ATOM 1582 N N . ASP A 1 219 ? -7.002 22.600 44.232 1.00 32.44 219 ASP A N 1
ATOM 1583 C CA . ASP A 1 219 ? -8.027 21.641 44.637 1.00 29.68 219 ASP A CA 1
ATOM 1584 C C . ASP A 1 219 ? -8.882 22.326 45.696 1.00 22.19 219 ASP A C 1
ATOM 1585 O O . ASP A 1 219 ? -8.484 22.394 46.862 1.00 17.90 219 ASP A O 1
ATOM 1590 N N . GLY A 1 220 ? -10.053 22.813 45.283 1.00 19.40 220 GLY A N 1
ATOM 1591 C CA . GLY A 1 220 ? -10.914 23.516 46.219 1.00 19.01 220 GLY A CA 1
ATOM 1592 C C . GLY A 1 220 ? -11.336 22.658 47.396 1.00 16.52 220 GLY A C 1
ATOM 1593 O O . GLY A 1 220 ? -11.509 23.165 48.508 1.00 15.02 220 GLY A O 1
ATOM 1594 N N . ARG A 1 221 ? -11.527 21.348 47.165 1.00 14.40 221 ARG A N 1
ATOM 1595 C CA . ARG A 1 221 ? -11.926 20.444 48.248 1.00 14.10 221 ARG A CA 1
ATOM 1596 C C . ARG A 1 221 ? -10.821 20.301 49.286 1.00 13.50 221 ARG A C 1
ATOM 1597 O O . ARG A 1 221 ? -11.092 20.153 50.488 1.00 12.90 221 ARG A O 1
ATOM 1605 N N . GLU A 1 222 ? -9.571 20.284 48.831 1.00 15.95 222 GLU A N 1
ATOM 1606 C CA . GLU A 1 222 ? -8.442 20.229 49.746 1.00 18.14 222 GLU A CA 1
ATOM 1607 C C . GLU A 1 222 ? -8.320 21.535 50.521 1.00 15.21 222 GLU A C 1
ATOM 1608 O O . GLU A 1 222 ? -8.018 21.537 51.725 1.00 13.25 222 GLU A O 1
ATOM 1614 N N . VAL A 1 223 ? -8.547 22.662 49.853 1.00 13.01 223 VAL A N 1
ATOM 1615 C CA . VAL A 1 223 ? -8.604 23.918 50.596 1.00 13.15 223 VAL A CA 1
ATOM 1616 C C . VAL A 1 223 ? -9.723 23.854 51.621 1.00 14.26 223 VAL A C 1
ATOM 1617 O O . VAL A 1 223 ? -9.556 24.279 52.769 1.00 12.49 223 VAL A O 1
ATOM 1621 N N . PHE A 1 224 ? -10.890 23.332 51.217 1.00 13.10 224 PHE A N 1
ATOM 1622 C CA . PHE A 1 224 ? -12.025 23.299 52.133 1.00 14.18 224 PHE A CA 1
ATOM 1623 C C . PHE A 1 224 ? -11.681 22.506 53.385 1.00 13.02 224 PHE A C 1
ATOM 1624 O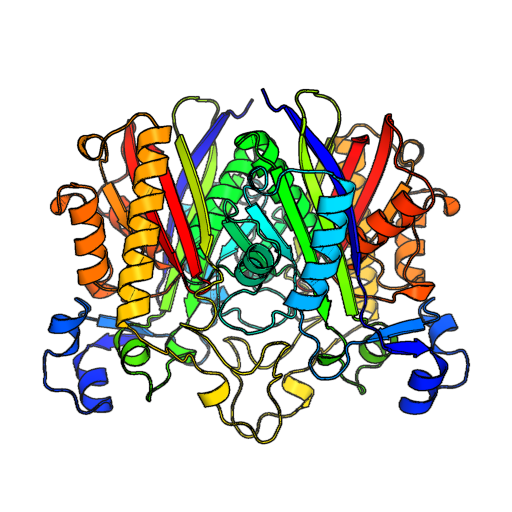 O . PHE A 1 224 ? -11.812 23.019 54.504 1.00 12.63 224 PHE A O 1
ATOM 1632 N N . SER A 1 225 ? -11.194 21.266 53.217 1.00 11.13 225 SER A N 1
ATOM 1633 C CA . SER A 1 225 ? -10.964 20.424 54.388 1.00 15.49 225 SER A CA 1
ATOM 1634 C C . SER A 1 225 ? -9.829 20.972 55.256 1.00 13.34 225 SER A C 1
ATOM 1635 O O . SER A 1 225 ? -9.905 20.917 56.482 1.00 12.40 225 SER A O 1
ATOM 1638 N N . ARG A 1 226 ? -8.775 21.512 54.649 1.00 11.70 226 ARG A N 1
ATOM 1639 C CA . ARG A 1 226 ? -7.696 22.089 55.449 1.00 11.97 226 ARG A CA 1
ATOM 1640 C C . ARG A 1 226 ? -8.175 23.292 56.254 1.00 10.90 226 ARG A C 1
ATOM 1641 O O . ARG A 1 226 ? -7.836 23.436 57.432 1.00 9.81 226 ARG A O 1
ATOM 1649 N N . ALA A 1 227 ? -8.981 24.158 55.632 1.00 12.21 227 ALA A N 1
ATOM 1650 C CA . ALA A 1 227 ? -9.456 25.356 56.316 1.00 10.46 227 ALA A CA 1
ATOM 1651 C C . ALA A 1 227 ? -10.392 24.997 57.467 1.00 10.01 227 ALA A C 1
ATOM 1652 O O . ALA A 1 227 ? -10.292 25.576 58.552 1.00 11.75 227 ALA A O 1
ATOM 1654 N N . VAL A 1 228 ? -11.315 24.052 57.248 1.00 8.88 228 VAL A N 1
ATOM 1655 C CA . VAL A 1 228 ? -12.173 23.582 58.333 1.00 9.42 228 VAL A CA 1
ATOM 1656 C C . VAL A 1 228 ? -11.332 23.047 59.492 1.00 12.20 228 VAL A C 1
ATOM 1657 O O . VAL A 1 228 ? -11.613 23.317 60.671 1.00 11.65 228 VAL A O 1
ATOM 1661 N N . ALA A 1 229 ? -10.289 22.279 59.175 1.00 12.45 229 ALA A N 1
ATOM 1662 C CA . ALA A 1 229 ? -9.461 21.691 60.223 1.00 12.75 229 ALA A CA 1
ATOM 1663 C C . ALA A 1 229 ? -8.686 22.764 60.988 1.00 13.05 229 ALA A C 1
ATOM 1664 O O . ALA A 1 229 ? -8.616 22.722 62.223 1.00 13.62 229 ALA A O 1
ATOM 1666 N N . LEU A 1 230 ? -8.097 23.728 60.269 1.00 10.60 230 LEU A N 1
ATOM 1667 C CA . LEU A 1 230 ? -7.393 24.843 60.907 1.00 12.06 230 LEU A CA 1
ATOM 1668 C C . LEU A 1 230 ? -8.303 25.580 61.889 1.00 10.94 230 LEU A C 1
ATOM 1669 O O . LEU A 1 230 ? -7.935 25.819 63.048 1.00 10.27 230 LEU A O 1
ATOM 1674 N N . MET A 1 231 ? -9.508 25.935 61.437 1.00 8.22 231 MET A N 1
ATOM 1675 C CA . MET A 1 231 ? -10.424 26.714 62.273 1.00 9.23 231 MET A CA 1
ATOM 1676 C C . MET A 1 231 ? -10.930 25.885 63.438 1.00 11.40 231 MET A C 1
ATOM 1677 O O . MET A 1 231 ? -11.010 26.383 64.566 1.00 11.60 231 MET A O 1
ATOM 1682 N N . THR A 1 232 ? -11.263 24.611 63.183 1.00 8.71 232 THR A N 1
ATOM 1683 C CA . THR A 1 232 ? -11.696 23.714 64.249 1.00 11.06 232 THR A CA 1
ATOM 1684 C C . THR A 1 232 ? -10.617 23.555 65.305 1.00 11.65 232 THR A C 1
ATOM 1685 O O . THR A 1 232 ? -10.879 23.713 66.511 1.00 11.05 232 THR A O 1
ATOM 1689 N N . ASN A 1 233 ? -9.387 23.244 64.871 1.00 11.59 233 ASN A N 1
ATOM 1690 C CA . ASN A 1 233 ? -8.322 22.953 65.828 1.00 12.58 233 ASN A CA 1
ATOM 1691 C C . ASN A 1 233 ? -7.911 24.207 66.598 1.00 13.40 233 ASN A C 1
ATOM 1692 O O . ASN A 1 233 ? -7.711 24.141 67.814 1.00 14.16 233 ASN A O 1
ATOM 1697 N N . THR A 1 234 ? -7.769 25.361 65.921 1.00 13.03 234 THR A N 1
ATOM 1698 C CA . THR A 1 234 ? -7.419 26.572 66.669 1.00 13.62 234 THR A CA 1
ATOM 1699 C C . THR A 1 234 ? -8.542 26.956 67.624 1.00 13.41 234 THR A C 1
ATOM 1700 O O . THR A 1 234 ? -8.287 27.348 68.773 1.00 10.62 234 THR A O 1
ATOM 1704 N N . SER A 1 235 ? -9.792 26.846 67.169 1.00 9.87 235 SER A N 1
ATOM 1705 C CA . SER A 1 235 ? -10.919 27.163 68.042 1.00 11.39 235 SER A CA 1
ATOM 1706 C C . SER A 1 235 ? -10.929 26.270 69.275 1.00 11.07 235 SER A C 1
ATOM 1707 O O . SER A 1 235 ? -11.161 26.748 70.399 1.00 11.03 235 SER A O 1
ATOM 1710 N N . GLN A 1 236 ? -10.686 24.967 69.087 1.00 10.33 236 GLN A N 1
ATOM 1711 C CA . GLN A 1 236 ? -10.689 24.056 70.226 1.00 13.79 236 GLN A CA 1
ATOM 1712 C C . GLN A 1 236 ? -9.619 24.439 71.242 1.00 15.39 236 GLN A C 1
ATOM 1713 O O . GLN A 1 236 ? -9.849 24.373 72.462 1.00 13.51 236 GLN A O 1
ATOM 1719 N N . ARG A 1 237 ? -8.454 24.861 70.747 1.00 14.59 237 ARG A N 1
ATOM 1720 C CA . ARG A 1 237 ? -7.347 25.232 71.611 1.00 17.12 237 ARG A CA 1
ATOM 1721 C C . ARG A 1 237 ? -7.641 26.499 72.406 1.00 14.08 237 ARG A C 1
ATOM 1722 O O . ARG A 1 237 ? -7.376 26.538 73.609 1.00 11.82 237 ARG A O 1
ATOM 1730 N N . VAL A 1 238 ? -8.177 27.553 71.775 1.00 11.60 238 VAL A N 1
ATOM 1731 C CA . VAL A 1 238 ? -8.425 28.754 72.577 1.00 13.10 238 VAL A CA 1
ATOM 1732 C C . VAL A 1 238 ? -9.554 28.526 73.580 1.00 12.94 238 VAL A C 1
ATOM 1733 O O . VAL A 1 238 ? -9.553 29.111 74.671 1.00 10.95 238 VAL A O 1
ATOM 1737 N N . LEU A 1 239 ? -10.552 27.718 73.221 1.00 11.03 239 LEU A N 1
ATOM 1738 C CA . LEU A 1 239 ? -11.597 27.363 74.177 1.00 13.42 239 LEU A CA 1
ATOM 1739 C C . LEU A 1 239 ? -10.996 26.664 75.393 1.00 17.28 239 LEU A C 1
ATOM 1740 O O . LEU A 1 239 ? -11.259 27.046 76.542 1.00 20.06 239 LEU A O 1
ATOM 1745 N N . HIS A 1 240 ? -10.177 25.635 75.154 1.00 17.56 240 HIS A N 1
ATOM 1746 C CA . HIS A 1 240 ? -9.531 24.923 76.257 1.00 21.91 240 HIS A CA 1
ATOM 1747 C C . HIS A 1 240 ? -8.605 25.848 77.039 1.00 22.48 240 HIS A C 1
ATOM 1748 O O . HIS A 1 240 ? -8.562 25.791 78.274 1.00 21.40 240 HIS A O 1
ATOM 1755 N N . GLU A 1 241 ? -7.870 26.724 76.341 1.00 20.89 241 GLU A N 1
ATOM 1756 C CA . GLU A 1 241 ? -7.005 27.674 77.041 1.00 25.10 241 GLU A CA 1
ATOM 1757 C C . GLU A 1 241 ? -7.816 28.621 77.924 1.00 21.88 241 GLU A C 1
ATOM 1758 O O . GLU A 1 241 ? -7.424 28.907 79.051 1.00 22.52 241 GLU A O 1
ATOM 1764 N N . ALA A 1 242 ? -8.936 29.130 77.428 1.00 18.92 242 ALA A N 1
ATOM 1765 C CA . ALA A 1 242 ? -9.794 29.989 78.231 1.00 19.72 242 ALA A CA 1
ATOM 1766 C C . ALA A 1 242 ? -10.633 29.217 79.250 1.00 24.89 242 ALA A C 1
ATOM 1767 O O . ALA A 1 242 ? -11.455 29.831 79.938 1.00 27.18 242 ALA A O 1
ATOM 1769 N N . GLU A 1 243 ? -10.474 27.893 79.337 1.00 25.89 243 GLU A N 1
ATOM 1770 C CA . GLU A 1 243 ? -11.260 27.047 80.238 1.00 27.94 243 GLU A CA 1
ATOM 1771 C C . GLU A 1 243 ? -12.752 27.213 79.987 1.00 27.07 243 GLU A C 1
ATOM 1772 O O . GLU A 1 243 ? -13.555 27.301 80.917 1.00 27.61 243 GLU A O 1
ATOM 1778 N N . LEU A 1 244 ? -13.131 27.249 78.720 1.00 24.44 244 LEU A N 1
ATOM 1779 C CA . LEU A 1 244 ? -14.522 27.390 78.337 1.00 24.53 244 LEU A CA 1
ATOM 1780 C C . LEU A 1 244 ? -14.916 26.248 77.418 1.00 22.71 244 LEU A C 1
ATOM 1781 O O . LEU A 1 244 ? -14.068 25.577 76.833 1.00 21.96 244 LEU A O 1
ATOM 1786 N N . THR A 1 245 ? -16.219 26.044 77.296 1.00 21.63 245 THR A N 1
ATOM 1787 C CA . THR A 1 245 ? -16.790 25.122 76.337 1.00 21.97 245 THR A CA 1
ATOM 1788 C C . THR A 1 245 ? -17.581 25.918 75.314 1.00 20.11 245 THR A C 1
ATOM 1789 O O . THR A 1 245 ? -17.864 27.101 75.504 1.00 17.31 245 THR A O 1
ATOM 1793 N N . ALA A 1 246 ? -17.947 25.231 74.225 1.00 21.94 246 ALA A N 1
ATOM 1794 C CA . ALA A 1 246 ? -18.772 25.823 73.183 1.00 26.78 246 ALA A CA 1
ATOM 1795 C C . ALA A 1 246 ? -20.067 26.405 73.731 1.00 24.90 246 ALA A C 1
ATOM 1796 O O . ALA A 1 246 ? -20.624 27.323 73.126 1.00 23.93 246 ALA A O 1
ATOM 1798 N N . ALA A 1 247 ? -20.550 25.907 74.870 1.00 27.68 247 ALA A N 1
ATOM 1799 C CA . ALA A 1 247 ? -21.780 26.431 75.454 1.00 27.95 247 ALA A CA 1
ATOM 1800 C C . ALA A 1 247 ? -21.598 27.825 76.046 1.00 28.06 247 ALA A C 1
ATOM 1801 O O . ALA A 1 247 ? -22.582 28.567 76.168 1.00 28.92 247 ALA A O 1
ATOM 1803 N N . ASP A 1 248 ? -20.371 28.205 76.402 1.00 26.85 248 ASP A N 1
ATOM 1804 C CA . ASP A 1 248 ? -20.121 29.528 76.958 1.00 26.98 248 ASP A CA 1
ATOM 1805 C C . ASP A 1 248 ? -19.960 30.607 75.891 1.00 23.85 248 ASP A C 1
ATOM 1806 O O . ASP A 1 248 ? -19.879 31.793 76.234 1.00 23.34 248 ASP A O 1
ATOM 1811 N N . ILE A 1 249 ? -19.903 30.235 74.619 1.00 19.27 249 ILE A N 1
ATOM 1812 C CA . ILE A 1 249 ? -19.799 31.216 73.547 1.00 18.34 249 ILE A CA 1
ATOM 1813 C C . ILE A 1 249 ? -21.167 31.854 73.316 1.00 17.51 249 ILE A C 1
ATOM 1814 O O . ILE A 1 249 ? -22.181 31.162 73.146 1.00 16.65 249 ILE A O 1
ATOM 1819 N N . SER A 1 250 ? -21.200 33.178 73.316 1.00 13.70 250 SER A N 1
ATOM 1820 C CA . SER A 1 250 ? -22.402 33.943 73.004 1.00 14.86 250 SER A CA 1
ATOM 1821 C C . SER A 1 250 ? -22.559 34.174 71.509 1.00 13.89 250 SER A C 1
ATOM 1822 O O . SER A 1 250 ? -23.664 34.062 70.979 1.00 12.20 250 SER A O 1
ATOM 1825 N N . ARG A 1 251 ? -21.475 34.521 70.822 1.00 12.36 251 ARG A N 1
ATOM 1826 C CA . ARG A 1 251 ? -21.509 34.770 69.390 1.00 12.24 251 ARG A CA 1
ATOM 1827 C C . ARG A 1 251 ? -20.283 34.130 68.758 1.00 11.45 251 ARG A C 1
ATOM 1828 O O . ARG A 1 251 ? -19.167 34.272 69.267 1.00 10.10 251 ARG A O 1
ATOM 1836 N N . PHE A 1 252 ? -20.501 33.420 67.656 1.00 9.78 252 PHE A N 1
ATOM 1837 C CA . PHE A 1 252 ? -19.445 32.726 66.930 1.00 9.24 252 PHE A CA 1
ATOM 1838 C C . PHE A 1 252 ? -19.264 33.453 65.615 1.00 11.53 252 PHE A C 1
ATOM 1839 O O . PHE A 1 252 ? -20.225 33.588 64.851 1.00 11.16 252 PHE A O 1
ATOM 1847 N N . VAL A 1 253 ? -18.050 33.934 65.360 1.00 11.33 253 VAL A N 1
ATOM 1848 C CA . VAL A 1 253 ? -17.773 34.769 64.195 1.00 12.84 253 VAL A CA 1
ATOM 1849 C C . VAL A 1 253 ? -16.652 34.134 63.384 1.00 13.34 253 VAL A C 1
ATOM 1850 O O . VAL A 1 253 ? -15.478 34.488 63.570 1.00 14.02 253 VAL A O 1
ATOM 1854 N N . PRO A 1 254 ? -16.952 33.172 62.517 1.00 13.22 254 PRO A N 1
ATOM 1855 C CA . PRO A 1 254 ? -15.911 32.609 61.656 1.00 10.26 254 PRO A CA 1
ATOM 1856 C C . PRO A 1 254 ? -15.740 33.464 60.412 1.00 11.51 254 PRO A C 1
ATOM 1857 O O . PRO A 1 254 ? -16.648 34.185 59.997 1.00 9.66 254 PRO A O 1
ATOM 1861 N N . HIS A 1 255 ? -14.549 33.375 59.829 1.00 12.48 255 HIS A N 1
ATOM 1862 C CA . HIS A 1 255 ? -14.331 33.911 58.495 1.00 16.11 255 HIS A CA 1
ATOM 1863 C C . HIS A 1 255 ? -15.429 33.399 57.572 1.00 16.13 255 HIS A C 1
ATOM 1864 O O . HIS A 1 255 ? -15.825 32.233 57.649 1.00 16.26 255 HIS A O 1
ATOM 1871 N N . GLN A 1 256 ? -15.944 34.282 56.721 1.00 15.10 256 GLN A N 1
ATOM 1872 C CA . GLN A 1 256 ? -17.112 33.981 55.892 1.00 14.65 256 GLN A CA 1
ATOM 1873 C C . GLN A 1 256 ? -16.619 33.566 54.512 1.00 13.93 256 GLN A C 1
ATOM 1874 O O . GLN A 1 256 ? -16.564 34.362 53.579 1.00 14.11 256 GLN A O 1
ATOM 1880 N N . ALA A 1 257 ? -16.211 32.302 54.397 1.00 13.55 257 ALA A N 1
ATOM 1881 C CA . ALA A 1 257 ? -15.690 31.819 53.121 1.00 15.08 257 ALA A CA 1
ATOM 1882 C C . ALA A 1 257 ? -16.794 31.241 52.250 1.00 15.15 257 ALA A C 1
ATOM 1883 O O . ALA A 1 257 ? -16.908 31.611 51.082 1.00 16.97 257 ALA A O 1
ATOM 1885 N N . ASN A 1 258 ? -17.580 30.309 52.793 1.00 15.83 258 ASN A N 1
ATOM 1886 C CA . ASN A 1 258 ? -18.871 29.933 52.235 1.00 19.03 258 ASN A CA 1
ATOM 1887 C C . ASN A 1 258 ? -19.698 29.365 53.382 1.00 17.47 258 ASN A C 1
ATOM 1888 O O . ASN A 1 258 ? -19.179 29.098 54.469 1.00 19.14 258 ASN A O 1
ATOM 1893 N N . ALA A 1 259 ? -21.000 29.225 53.155 1.00 15.77 259 ALA A N 1
ATOM 1894 C CA . ALA A 1 259 ? -21.869 28.845 54.265 1.00 15.62 259 ALA A CA 1
ATOM 1895 C C . ALA A 1 259 ? -21.547 27.447 54.754 1.00 15.14 259 ALA A C 1
ATOM 1896 O O . ALA A 1 259 ? -21.634 27.172 55.954 1.00 15.39 259 ALA A O 1
ATOM 1898 N N . ARG A 1 260 ? -21.199 26.541 53.837 1.00 13.37 260 ARG A N 1
ATOM 1899 C CA . ARG A 1 260 ? -20.926 25.165 54.245 1.00 15.87 260 ARG A CA 1
ATOM 1900 C C . ARG A 1 260 ? -19.691 25.086 55.151 1.00 16.26 260 ARG A C 1
ATOM 1901 O O . ARG A 1 260 ? -19.652 24.276 56.090 1.00 17.35 260 ARG A O 1
ATOM 1909 N N . MET A 1 261 ? -18.681 25.912 54.900 1.00 14.17 261 MET A N 1
ATOM 1910 C CA . MET A 1 261 ? -17.506 25.907 55.767 1.00 15.35 261 MET A CA 1
ATOM 1911 C C . MET A 1 261 ? -17.856 26.400 57.168 1.00 15.12 261 MET A C 1
ATOM 1912 O O . MET A 1 261 ? -17.451 25.796 58.167 1.00 14.38 261 MET A O 1
ATOM 1917 N N . SER A 1 262 ? -18.618 27.492 57.266 1.00 16.18 262 SER A N 1
ATOM 1918 C CA . SER A 1 262 ? -19.079 27.957 58.577 1.00 15.70 262 SER A CA 1
ATOM 1919 C C . SER A 1 262 ? -19.880 26.880 59.292 1.00 17.23 262 SER A C 1
ATOM 1920 O O . SER A 1 262 ? -19.714 26.662 60.498 1.00 17.70 262 SER A O 1
ATOM 1923 N N . ASP A 1 263 ? -20.794 26.232 58.570 1.00 16.55 263 ASP A N 1
ATOM 1924 C CA . ASP A 1 263 ? -21.585 25.156 59.153 1.00 20.93 263 ASP A CA 1
ATOM 1925 C C . ASP A 1 263 ? -20.697 24.020 59.645 1.00 18.18 263 ASP A C 1
ATOM 1926 O O . ASP A 1 263 ? -20.921 23.465 60.730 1.00 17.60 263 ASP A O 1
ATOM 1931 N N . ALA A 1 264 ? -19.673 23.670 58.866 1.00 14.60 264 ALA A N 1
ATOM 1932 C CA . ALA A 1 264 ? -18.808 22.554 59.247 1.00 15.99 264 ALA A CA 1
ATOM 1933 C C . ALA A 1 264 ? -18.075 22.838 60.557 1.00 13.14 264 ALA A C 1
ATOM 1934 O O . ALA A 1 264 ? -18.011 21.977 61.436 1.00 15.90 264 ALA A O 1
ATOM 1936 N N . VAL A 1 265 ? -17.496 24.032 60.695 1.00 13.72 265 VAL A N 1
ATOM 1937 C CA . VAL A 1 265 ? -16.750 24.375 61.910 1.00 16.02 265 VAL A CA 1
ATOM 1938 C C . VAL A 1 265 ? -17.694 24.494 63.102 1.00 14.47 265 VAL A C 1
ATOM 1939 O O . VAL A 1 265 ? -17.415 23.988 64.199 1.00 11.37 265 VAL A O 1
ATOM 1943 N N . CYS A 1 266 ? -18.805 25.205 62.909 1.00 13.60 266 CYS A N 1
ATOM 1944 C CA . CYS A 1 266 ? -19.842 25.274 63.924 1.00 16.38 266 CYS A CA 1
ATOM 1945 C C . CYS A 1 266 ? -20.237 23.880 64.406 1.00 15.51 266 CYS A C 1
ATOM 1946 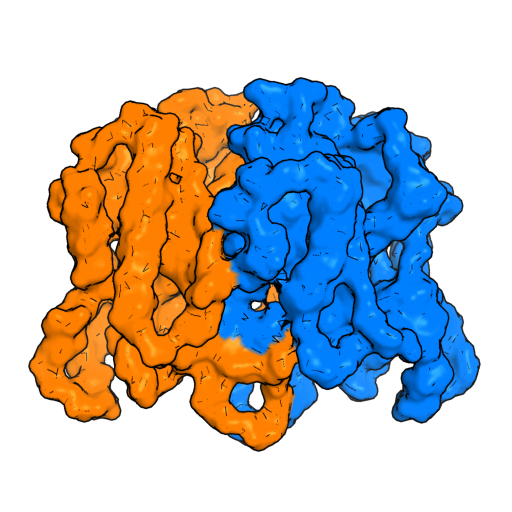O O . CYS A 1 266 ? -20.322 23.634 65.613 1.00 16.20 266 CYS A O 1
ATOM 1949 N N . GLY A 1 267 ? -20.491 22.960 63.472 1.00 16.01 267 GLY A N 1
ATOM 1950 C CA . GLY A 1 267 ? -20.819 21.597 63.848 1.00 18.91 267 GLY A CA 1
ATOM 1951 C C . GLY A 1 267 ? -19.686 20.890 64.575 1.00 19.42 267 GLY A C 1
ATOM 1952 O O . GLY A 1 267 ? -19.910 20.256 65.613 1.00 20.15 267 GLY A O 1
ATOM 1953 N N . ASN A 1 268 ? -18.454 20.984 64.047 1.00 15.28 268 ASN A N 1
ATOM 1954 C CA . ASN A 1 268 ? -17.326 20.314 64.702 1.00 15.99 268 ASN A CA 1
ATOM 1955 C C . ASN A 1 268 ? -17.174 20.775 66.147 1.00 16.06 268 ASN A C 1
ATOM 1956 O O . ASN A 1 268 ? -16.797 19.988 67.025 1.00 16.93 268 ASN A O 1
ATOM 1961 N N . LEU A 1 269 ? -17.444 22.046 66.406 1.00 15.31 269 LEU A N 1
ATOM 1962 C CA . LEU A 1 269 ? -17.269 22.617 67.737 1.00 16.53 269 LEU A CA 1
ATOM 1963 C C . LEU A 1 269 ? -18.470 22.392 68.652 1.00 19.01 269 LEU A C 1
ATOM 1964 O O . LEU A 1 269 ? -18.384 22.704 69.846 1.00 19.52 269 LEU A O 1
ATOM 1969 N N . GLY A 1 270 ? -19.580 21.882 68.130 1.00 19.54 270 GLY A N 1
ATOM 1970 C CA . GLY A 1 270 ? -20.771 21.766 68.942 1.00 23.29 270 GLY A CA 1
ATOM 1971 C C . GLY A 1 270 ? -21.421 23.086 69.283 1.00 23.03 270 GLY A C 1
ATOM 1972 O O . GLY A 1 270 ? -22.131 23.166 70.280 1.00 23.06 270 GLY A O 1
ATOM 1973 N N . ILE A 1 271 ? -21.202 24.126 68.491 1.00 22.83 271 ILE A N 1
ATOM 1974 C CA . ILE A 1 271 ? -21.830 25.418 68.749 1.00 24.85 271 ILE A CA 1
ATOM 1975 C C . ILE A 1 271 ? -23.224 25.449 68.129 1.00 25.37 271 ILE A C 1
ATOM 1976 O O . ILE A 1 271 ? -23.439 24.959 67.013 1.00 23.31 271 ILE A O 1
ATOM 1981 N N . GLU A 1 272 ? -24.181 26.024 68.861 1.00 28.67 272 GLU A N 1
ATOM 1982 C CA . GLU A 1 272 ? -25.545 26.158 68.355 1.00 32.52 272 GLU A CA 1
ATOM 1983 C C . GLU A 1 272 ? -25.561 27.053 67.126 1.00 29.90 272 GLU A C 1
ATOM 1984 O O . GLU A 1 272 ? -24.938 28.121 67.120 1.00 28.12 272 GLU A O 1
ATOM 1990 N N . ARG A 1 273 ? -26.279 26.620 66.082 1.00 28.88 273 ARG A N 1
ATOM 1991 C CA . ARG A 1 273 ? -26.186 27.310 64.798 1.00 28.01 273 ARG A CA 1
ATOM 1992 C C . ARG A 1 273 ? -26.660 28.750 64.886 1.00 23.79 273 ARG A C 1
ATOM 1993 O O . ARG A 1 273 ? -26.144 29.610 64.165 1.00 22.02 273 ARG A O 1
ATOM 2001 N N . GLU A 1 274 ? -27.629 29.037 65.758 1.00 23.53 274 GLU A N 1
ATOM 2002 C CA . GLU A 1 274 ? -28.160 30.392 65.882 1.00 27.68 274 GLU A CA 1
ATOM 2003 C C . GLU A 1 274 ? -27.189 31.356 66.549 1.00 24.29 274 GLU A C 1
ATOM 2004 O O . GLU A 1 274 ? -27.434 32.567 66.518 1.00 25.96 274 GLU A O 1
ATOM 2010 N N . LYS A 1 275 ? -26.111 30.855 67.157 1.00 19.22 275 LYS A N 1
ATOM 2011 C CA . LYS A 1 275 ? -25.077 31.721 67.706 1.00 18.31 275 LYS A CA 1
ATOM 2012 C C . LYS A 1 275 ? -24.111 32.227 66.643 1.00 16.57 275 LYS A C 1
ATOM 2013 O O . LYS A 1 275 ? -23.329 33.143 66.924 1.00 16.80 275 LYS A O 1
ATOM 2019 N N . THR A 1 276 ? -24.146 31.651 65.441 1.00 17.31 276 THR A N 1
ATOM 2020 C CA . THR A 1 276 ? -23.212 32.010 64.388 1.00 16.75 276 THR A CA 1
ATOM 2021 C C . THR A 1 276 ? -23.644 33.302 63.722 1.00 16.83 276 THR A C 1
ATOM 2022 O O . THR A 1 276 ? -24.785 33.426 63.265 1.00 15.78 276 THR A O 1
ATOM 2026 N N . VAL A 1 277 ? -22.709 34.237 63.642 1.00 14.56 277 VAL A N 1
ATOM 2027 C CA . VAL A 1 277 ? -22.859 35.452 62.854 1.00 15.09 277 VAL A CA 1
ATOM 2028 C C . VAL A 1 277 ? -22.599 35.104 61.394 1.00 16.51 277 VAL A C 1
ATOM 2029 O O . VAL A 1 277 ? -21.537 34.573 61.052 1.00 17.50 277 VAL A O 1
ATOM 2033 N N . ARG A 1 278 ? -23.573 35.394 60.534 1.00 16.18 278 ARG A N 1
ATOM 2034 C CA . ARG A 1 278 ? -23.513 35.052 59.118 1.00 19.81 278 ARG A CA 1
ATOM 2035 C C . ARG A 1 278 ? -23.706 36.332 58.313 1.00 15.93 278 ARG A C 1
ATOM 2036 O O . ARG A 1 278 ? -24.812 36.882 58.267 1.00 20.16 278 ARG A O 1
ATOM 2044 N N . THR A 1 279 ? -22.641 36.832 57.707 1.00 11.20 279 THR A N 1
ATOM 2045 C CA . THR A 1 279 ? -22.767 37.940 56.772 1.00 11.60 279 THR A CA 1
ATOM 2046 C C . THR A 1 279 ? -22.502 37.532 55.331 1.00 12.11 279 THR A C 1
ATOM 2047 O O . THR A 1 279 ? -22.547 38.392 54.438 1.00 11.40 279 THR A O 1
ATOM 2051 N N . ILE A 1 280 ? -22.184 36.259 55.074 1.00 12.19 280 ILE A N 1
ATOM 2052 C CA . ILE A 1 280 ? -21.785 35.895 53.719 1.00 13.79 280 ILE A CA 1
ATOM 2053 C C . ILE A 1 280 ? -22.939 36.036 52.737 1.00 15.75 280 ILE A C 1
ATOM 2054 O O . ILE A 1 280 ? -22.696 36.260 51.544 1.00 17.41 280 ILE A O 1
ATOM 2059 N N . GLY A 1 281 ? -24.191 35.922 53.205 1.00 12.37 281 GLY A N 1
ATOM 2060 C CA . GLY A 1 281 ? -25.326 36.025 52.300 1.00 15.82 281 GLY A CA 1
ATOM 2061 C C . GLY A 1 281 ? -25.372 37.351 51.558 1.00 14.37 281 GLY A C 1
ATOM 2062 O O . GLY A 1 281 ? -25.627 37.391 50.353 1.00 14.73 281 GLY A O 1
ATOM 2063 N N . SER A 1 282 ? -25.093 38.447 52.260 1.00 13.58 282 SER A N 1
ATOM 2064 C CA . SER A 1 282 ? -25.196 39.790 51.711 1.00 17.79 282 SER A CA 1
ATOM 2065 C C . SER A 1 282 ? -23.858 40.445 51.407 1.00 16.37 282 SER A C 1
ATOM 2066 O O . SER A 1 282 ? -23.826 41.409 50.632 1.00 14.81 282 SER A O 1
ATOM 2069 N N . PHE A 1 283 ? -22.759 39.939 51.964 1.00 12.55 283 PHE A N 1
ATOM 2070 C CA . PHE A 1 283 ? -21.477 40.590 51.792 1.00 13.08 283 PHE A CA 1
ATOM 2071 C C . PHE A 1 283 ? -20.431 39.711 51.136 1.00 15.93 283 PHE A C 1
ATOM 2072 O O . PHE A 1 283 ? -19.336 40.205 50.839 1.00 17.74 283 PHE A O 1
ATOM 2080 N N . GLY A 1 284 ? -20.732 38.441 50.870 1.00 14.92 284 GLY A N 1
ATOM 2081 C CA . GLY A 1 284 ? -19.741 37.641 50.145 1.00 10.63 284 GLY A CA 1
ATOM 2082 C C . GLY A 1 284 ? -18.491 37.394 50.983 1.00 10.60 284 GLY A C 1
ATOM 2083 O O . GLY A 1 284 ? -18.459 37.617 52.203 1.00 10.12 284 GLY A O 1
ATOM 2084 N N . ASN A 1 285 ? -17.439 36.939 50.292 1.00 10.92 285 ASN A N 1
ATOM 2085 C CA . ASN A 1 285 ? -16.156 36.627 50.915 1.00 12.71 285 ASN A CA 1
ATOM 2086 C C . ASN A 1 285 ? -15.174 37.738 50.566 1.00 9.66 285 ASN A C 1
ATOM 2087 O O . ASN A 1 285 ? -14.676 37.795 49.442 1.00 10.38 285 ASN A O 1
ATOM 2092 N N . SER A 1 286 ? -14.865 38.595 51.543 1.00 9.08 286 SER A N 1
ATOM 2093 C CA . SER A 1 286 ? -13.898 39.667 51.347 1.00 9.57 286 SER A CA 1
ATOM 2094 C C . SER A 1 286 ? -12.577 39.379 52.061 1.00 9.66 286 SER A C 1
ATOM 2095 O O . SER A 1 286 ? -11.830 40.301 52.410 1.00 10.46 286 SER A O 1
ATOM 2098 N N . SER A 1 287 ? -12.282 38.107 52.291 1.00 10.41 287 SER A N 1
ATOM 2099 C CA . SER A 1 287 ? -11.007 37.670 52.848 1.00 11.45 287 SER A CA 1
ATOM 2100 C C . SER A 1 287 ? -10.916 38.264 54.249 1.00 8.56 287 SER A C 1
ATOM 2101 O O . SER A 1 287 ? -11.866 38.100 55.032 1.00 8.77 287 SER A O 1
ATOM 2104 N N . ALA A 1 288 ? -9.838 38.963 54.594 1.00 9.05 288 ALA A N 1
ATOM 2105 C CA . ALA A 1 288 ? -9.610 39.340 55.984 1.00 9.13 288 ALA A CA 1
ATOM 2106 C C . ALA A 1 288 ? -10.629 40.353 56.504 1.00 9.51 288 ALA A C 1
ATOM 2107 O O . ALA A 1 288 ? -10.740 40.525 57.725 1.00 7.79 288 ALA A O 1
ATOM 2109 N N . ALA A 1 289 ? -11.388 41.013 55.624 1.00 7.39 289 ALA A N 1
ATOM 2110 C CA . ALA A 1 289 ? -12.374 41.992 56.095 1.00 7.27 289 ALA A CA 1
ATOM 2111 C C . ALA A 1 289 ? -13.605 41.335 56.693 1.00 7.81 289 ALA A C 1
ATOM 2112 O O . ALA A 1 289 ? -14.369 41.997 57.401 1.00 9.11 289 ALA A O 1
ATOM 2114 N N . THR A 1 290 ? -13.769 40.038 56.461 1.00 7.62 290 THR A N 1
ATOM 2115 C CA . THR A 1 290 ? -14.986 39.324 56.798 1.00 11.06 290 THR A CA 1
ATOM 2116 C C . THR A 1 290 ? -15.309 39.413 58.283 1.00 9.46 290 THR A C 1
ATOM 2117 O O . THR A 1 290 ? -16.446 39.730 58.658 1.00 10.05 290 THR A O 1
ATOM 2121 N N . ILE A 1 291 ? -14.329 39.151 59.151 1.00 7.09 291 ILE A N 1
ATOM 2122 C CA . ILE A 1 291 ? -14.655 39.086 60.572 1.00 5.94 291 ILE A CA 1
ATOM 2123 C C . ILE A 1 291 ? -14.955 40.474 61.132 1.00 8.05 291 ILE A C 1
ATOM 2124 O O . ILE A 1 291 ? -15.962 40.611 61.847 1.00 7.26 291 ILE A O 1
ATOM 2129 N N . PRO A 1 292 ? -14.164 41.527 60.852 1.00 6.49 292 PRO A N 1
ATOM 2130 C CA . PRO A 1 292 ? -14.528 42.828 61.421 1.00 6.50 292 PRO A CA 1
ATOM 2131 C C . PRO A 1 292 ? -15.784 43.408 60.804 1.00 7.17 292 PRO A C 1
ATOM 2132 O O . PRO A 1 292 ? -16.508 44.128 61.500 1.00 7.50 292 PRO A O 1
ATOM 2136 N N . LEU A 1 293 ? -16.097 43.106 59.537 1.00 7.59 293 LEU A N 1
ATOM 2137 C CA . LEU A 1 293 ? -17.392 43.536 59.012 1.00 8.95 293 LEU A CA 1
ATOM 2138 C C . LEU A 1 293 ? -18.533 42.845 59.760 1.00 10.66 293 LEU A C 1
ATOM 2139 O O . LEU A 1 293 ? -19.543 43.483 60.118 1.00 8.68 293 LEU A O 1
ATOM 2144 N N . SER A 1 294 ? -18.358 41.548 60.056 1.00 9.63 294 SER A N 1
ATOM 2145 C CA . SER A 1 294 ? -19.368 40.785 60.800 1.00 9.50 294 SER A CA 1
ATOM 2146 C C . SER A 1 294 ? -19.489 41.282 62.230 1.00 9.62 294 SER A C 1
ATOM 2147 O O . SER A 1 294 ? -20.595 41.328 62.788 1.00 10.91 294 SER A O 1
ATOM 2150 N N . LEU A 1 295 ? -18.360 41.637 62.849 1.00 9.09 295 LEU A N 1
ATOM 2151 C CA . LEU A 1 295 ? -18.407 42.219 64.179 1.00 7.48 295 LEU A CA 1
ATOM 2152 C C . LEU A 1 295 ? -19.188 43.524 64.173 1.00 8.97 295 LEU A C 1
ATOM 2153 O O . LEU A 1 295 ? -20.002 43.765 65.068 1.00 11.20 295 LEU A O 1
ATOM 2158 N N . SER A 1 296 ? -18.970 44.370 63.160 1.00 10.27 296 SER A N 1
ATOM 2159 C CA . SER A 1 296 ? -19.705 45.628 63.052 1.00 11.47 296 SER A CA 1
ATOM 2160 C C . SER A 1 296 ? -21.197 45.387 62.817 1.00 11.87 296 SER A C 1
ATOM 2161 O O . SER A 1 296 ? -22.051 46.064 63.410 1.00 12.93 296 SER A O 1
ATOM 2164 N N . ILE A 1 297 ? -21.528 44.411 61.976 1.00 10.70 297 ILE A N 1
ATOM 2165 C CA . ILE A 1 297 ? -22.928 44.101 61.698 1.00 11.84 297 ILE A CA 1
ATOM 2166 C C . ILE A 1 297 ? -23.624 43.555 62.947 1.00 10.81 297 ILE A C 1
ATOM 2167 O O . ILE A 1 297 ? -24.725 44.002 63.304 1.00 12.23 297 ILE A O 1
ATOM 2172 N N . THR A 1 298 ? -23.002 42.593 63.639 1.00 8.64 298 THR A N 1
ATOM 2173 C CA . THR A 1 298 ? -23.681 41.984 64.786 1.00 10.38 298 THR A CA 1
ATOM 2174 C C . THR A 1 298 ? -23.813 42.971 65.944 1.00 9.98 298 THR A C 1
ATOM 2175 O O . THR A 1 298 ? -24.849 42.999 66.620 1.00 10.74 298 THR A O 1
ATOM 2179 N N . ASN A 1 299 ? -22.800 43.818 66.156 1.00 9.64 299 ASN A N 1
ATOM 2180 C CA . ASN A 1 299 ? -22.876 44.858 67.179 1.00 11.98 299 ASN A CA 1
ATOM 2181 C C . ASN A 1 299 ? -23.945 45.890 66.859 1.00 14.04 299 ASN A C 1
ATOM 2182 O O . ASN A 1 299 ? -24.595 46.396 67.772 1.00 14.97 299 ASN A O 1
ATOM 2187 N N . ALA A 1 300 ? -24.138 46.217 65.580 1.00 16.00 300 ALA A N 1
ATOM 2188 C CA . ALA A 1 300 ? -25.232 47.104 65.193 1.00 16.11 300 ALA A CA 1
ATOM 2189 C C . ALA A 1 300 ? -26.582 46.449 65.447 1.00 18.56 300 ALA A C 1
ATOM 2190 O O . ALA A 1 300 ? -27.540 47.112 65.853 1.00 18.74 300 ALA A O 1
ATOM 2192 N N . GLU A 1 301 ? -26.686 45.148 65.194 1.00 17.42 301 GLU A N 1
ATOM 2193 C CA . GLU A 1 301 ? -27.951 44.476 65.450 1.00 18.69 301 GLU A CA 1
ATOM 2194 C C . GLU A 1 301 ? -28.259 44.440 66.940 1.00 17.04 301 GLU A C 1
ATOM 2195 O O . GLU A 1 301 ? -29.392 44.711 67.357 1.00 15.88 301 GLU A O 1
ATOM 2201 N N . ARG A 1 302 ? -27.256 44.138 67.747 1.00 15.76 302 ARG A N 1
ATOM 2202 C CA . ARG A 1 302 ? -27.436 43.897 69.176 1.00 16.85 302 ARG A CA 1
ATOM 2203 C C . ARG A 1 302 ? -26.103 44.229 69.816 1.00 14.05 302 ARG A C 1
ATOM 2204 O O . ARG A 1 302 ? -25.148 43.437 69.724 1.00 12.61 302 ARG A O 1
ATOM 2212 N N . PRO A 1 303 ? -25.976 45.402 70.444 1.00 16.07 303 PRO A N 1
ATOM 2213 C CA . PRO A 1 303 ? -24.672 45.817 70.992 1.00 16.11 303 PRO A CA 1
ATOM 2214 C C . PRO A 1 303 ? -24.077 44.746 71.898 1.00 16.09 303 PRO A C 1
ATOM 2215 O O . PRO A 1 303 ? -24.788 44.042 72.618 1.00 14.38 303 PRO A O 1
ATOM 2219 N N . LEU A 1 304 ? -22.768 44.578 71.812 1.00 15.27 304 LEU A N 1
ATOM 2220 C CA . LEU A 1 304 ? -22.105 43.598 72.662 1.00 19.09 304 LEU A CA 1
ATOM 2221 C C . LEU A 1 304 ? -22.273 43.992 74.119 1.00 22.23 304 LEU A C 1
ATOM 2222 O O . LEU A 1 304 ? -22.068 45.151 74.487 1.00 22.72 304 LEU A O 1
ATOM 2227 N N . ALA A 1 305 ? -22.687 43.034 74.936 1.00 21.51 305 ALA A N 1
ATOM 2228 C CA . ALA A 1 305 ? -23.028 43.280 76.329 1.00 21.26 305 ALA A CA 1
ATOM 2229 C C . ALA A 1 305 ? -21.957 42.677 77.218 1.00 22.39 305 ALA A C 1
ATOM 2230 O O . ALA A 1 305 ? -21.430 41.592 76.926 1.00 16.74 305 ALA A O 1
ATOM 2232 N N . GLY A 1 306 ? -21.627 43.398 78.294 1.00 25.66 306 GLY A N 1
ATOM 2233 C CA . GLY A 1 306 ? -20.646 42.941 79.262 1.00 24.97 306 GLY A CA 1
ATOM 2234 C C . GLY A 1 306 ? -20.864 41.496 79.643 1.00 25.25 306 GLY A C 1
ATOM 2235 O O . GLY A 1 306 ? -22.004 41.078 79.856 1.00 24.12 306 GLY A O 1
ATOM 2236 N N . GLY A 1 307 ? -19.790 40.705 79.681 1.00 26.38 307 GLY A N 1
ATOM 2237 C CA . GLY A 1 307 ? -19.885 39.308 80.023 1.00 26.82 307 GLY A CA 1
ATOM 2238 C C . GLY A 1 307 ? -20.087 38.368 78.850 1.00 25.13 307 GLY A C 1
ATOM 2239 O O . GLY A 1 307 ? -19.854 37.161 78.998 1.00 25.06 307 GLY A O 1
ATOM 2240 N N . GLU A 1 308 ? -20.526 38.876 77.698 1.00 22.19 308 GLU A N 1
ATOM 2241 C CA . GLU A 1 308 ? -20.613 38.062 76.494 1.00 22.20 308 GLU A CA 1
ATOM 2242 C C . GLU A 1 308 ? -19.231 37.600 76.047 1.00 20.51 308 GLU A C 1
ATOM 2243 O O . GLU A 1 308 ? -18.234 38.312 76.200 1.00 22.04 308 GLU A O 1
ATOM 2249 N N . THR A 1 309 ? -19.190 36.420 75.435 1.00 16.01 309 THR A N 1
ATOM 2250 C CA . THR A 1 309 ? -17.955 35.8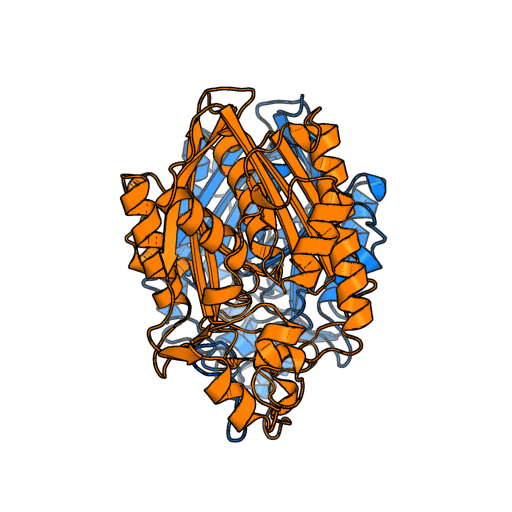02 74.977 1.00 15.70 309 THR A CA 1
ATOM 2251 C C . THR A 1 309 ? -18.069 35.492 73.495 1.00 15.31 309 THR A C 1
ATOM 2252 O O . THR A 1 309 ? -18.994 34.783 73.077 1.00 15.86 309 THR A O 1
ATOM 2256 N N . LEU A 1 310 ? -17.133 36.015 72.701 1.00 11.73 310 LEU A N 1
ATOM 2257 C CA . LEU A 1 310 ? -17.076 35.735 71.271 1.00 14.06 310 LEU A CA 1
ATOM 2258 C C . LEU A 1 310 ? -15.947 34.756 70.974 1.00 15.00 310 LEU A C 1
ATOM 2259 O O . LEU A 1 310 ? -14.910 34.758 71.646 1.00 12.49 310 LEU A O 1
ATOM 2264 N N . LEU A 1 311 ? -16.169 33.907 69.977 1.00 14.39 311 LEU A N 1
ATOM 2265 C CA . LEU A 1 311 ? -15.131 33.074 69.397 1.00 12.96 311 LEU A CA 1
ATOM 2266 C C . LEU A 1 311 ? -14.988 33.515 67.961 1.00 12.52 311 LEU A C 1
ATOM 2267 O O . LEU A 1 311 ? -15.964 33.475 67.205 1.00 9.43 311 LEU A O 1
ATOM 2272 N N . LEU A 1 312 ? -13.790 33.956 67.597 1.00 9.29 312 LEU A N 1
ATOM 2273 C CA . LEU A 1 312 ? -13.464 34.377 66.243 1.00 9.73 312 LEU A CA 1
ATOM 2274 C C . LEU A 1 312 ? -12.477 33.374 65.668 1.00 9.31 312 LEU A C 1
ATOM 2275 O O . LEU A 1 312 ? -11.583 32.909 66.377 1.00 10.53 312 LEU A O 1
ATOM 2280 N N . THR A 1 313 ? -12.649 33.006 64.407 1.00 6.97 313 THR A N 1
ATOM 2281 C CA . THR A 1 313 ? -11.716 32.047 63.833 1.00 6.45 313 THR A CA 1
ATOM 2282 C C . THR A 1 313 ? -11.666 32.225 62.328 1.00 7.65 313 THR A C 1
ATOM 2283 O O . THR A 1 313 ? -12.657 32.603 61.692 1.00 8.60 313 THR A O 1
ATOM 2287 N N . ALA A 1 314 ? -10.494 31.936 61.763 1.00 8.27 314 ALA A N 1
ATOM 2288 C CA . ALA A 1 314 ? -10.242 32.179 60.347 1.00 10.69 314 ALA A CA 1
ATOM 2289 C C . ALA A 1 314 ? -9.185 31.197 59.867 1.00 10.88 314 ALA A C 1
ATOM 2290 O O . ALA A 1 314 ? -8.415 30.658 60.658 1.00 9.18 314 ALA A O 1
ATOM 2292 N N . ALA A 1 315 ? -9.188 30.943 58.562 1.00 10.81 315 ALA A N 1
ATOM 2293 C CA . ALA A 1 315 ? -8.113 30.231 57.908 1.00 11.31 315 ALA A CA 1
ATOM 2294 C C . ALA A 1 315 ? -7.811 30.983 56.628 1.00 19.43 315 ALA A C 1
ATOM 2295 O O . ALA A 1 315 ? -8.630 31.771 56.159 1.00 24.81 315 ALA A O 1
ATOM 2297 N N . GLY A 1 316 ? -6.629 30.747 56.061 1.00 16.67 316 GLY A N 1
ATOM 2298 C CA . GLY A 1 316 ? -6.199 31.554 54.937 1.00 18.42 316 GLY A CA 1
ATOM 2299 C C . GLY A 1 316 ? -5.192 30.807 54.095 1.00 18.57 316 GLY A C 1
ATOM 2300 O O . GLY A 1 316 ? -4.626 29.800 54.522 1.00 16.33 316 GLY A O 1
ATOM 2301 N N . ALA A 1 317 ? -4.981 31.320 52.875 1.00 15.32 317 ALA A N 1
ATOM 2302 C CA . ALA A 1 317 ? -3.920 30.810 52.027 1.00 13.65 317 ALA A CA 1
ATOM 2303 C C . ALA A 1 317 ? -2.595 30.858 52.782 1.00 13.94 317 ALA A C 1
ATOM 2304 O O . ALA A 1 317 ? -2.386 31.699 53.661 1.00 11.75 317 ALA A O 1
ATOM 2306 N N . GLY A 1 318 ? -1.700 29.934 52.454 1.00 12.64 318 GLY A N 1
ATOM 2307 C CA . GLY A 1 318 ? -0.456 29.880 53.201 1.00 14.72 318 GLY A CA 1
ATOM 2308 C C . GLY A 1 318 ? 0.067 28.496 53.528 1.00 14.36 318 GLY A C 1
ATOM 2309 O O . GLY A 1 318 ? 1.189 28.165 53.154 1.00 14.42 318 GLY A O 1
ATOM 2310 N N . MET A 1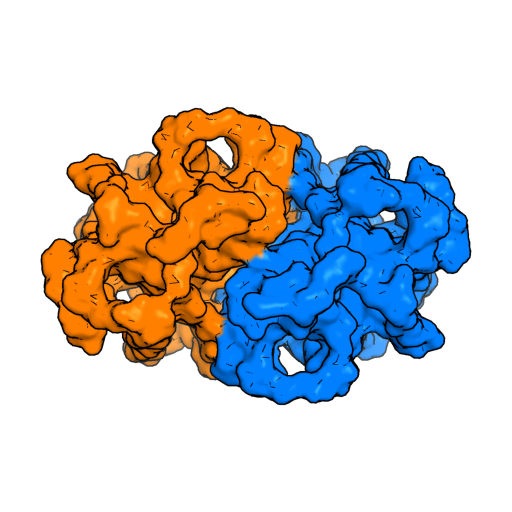 319 ? -0.706 27.685 54.246 1.00 13.38 319 MET A N 1
ATOM 2311 C CA . MET A 1 319 ? -1.969 28.094 54.817 1.00 14.40 319 MET A CA 1
ATOM 2312 C C . MET A 1 319 ? -1.768 28.586 56.229 1.00 15.08 319 MET A C 1
ATOM 2313 O O . MET A 1 319 ? -0.782 28.236 56.879 1.00 13.17 319 MET A O 1
ATOM 2318 N N . THR A 1 320 ? -2.686 29.437 56.678 1.00 14.21 320 THR A N 1
ATOM 2319 C CA . THR A 1 320 ? -2.640 30.024 58.007 1.00 17.26 320 THR A CA 1
ATOM 2320 C C . THR A 1 320 ? -4.000 29.850 58.657 1.00 16.32 320 THR A C 1
ATOM 2321 O O . THR A 1 320 ? -5.016 29.711 57.978 1.00 12.59 320 THR A O 1
ATOM 2325 N N . GLY A 1 321 ? -4.014 29.861 59.987 1.00 12.55 321 GLY A N 1
ATOM 2326 C CA . GLY A 1 321 ? -5.283 29.875 60.686 1.00 13.37 321 GLY A CA 1
ATOM 2327 C C . GLY A 1 321 ? -5.135 30.617 61.992 1.00 10.49 321 GLY A C 1
ATOM 2328 O O . GLY A 1 321 ? -4.026 30.946 62.422 1.00 11.37 321 GLY A O 1
ATOM 2329 N N . GLY A 1 322 ? -6.267 30.865 62.635 1.00 9.49 322 GLY A N 1
ATOM 2330 C CA . GLY A 1 322 ? -6.210 31.418 63.968 1.00 8.28 322 GLY A CA 1
ATOM 2331 C C . GLY A 1 322 ? -7.565 31.423 64.635 1.00 10.28 322 GLY A C 1
ATOM 2332 O O . GLY A 1 322 ? -8.601 31.244 63.994 1.00 10.98 322 GLY A O 1
ATOM 2333 N N . ALA A 1 323 ? -7.534 31.606 65.948 1.00 9.99 323 ALA A N 1
ATOM 2334 C CA . ALA A 1 323 ? -8.754 31.760 66.710 1.00 11.96 323 ALA A CA 1
ATOM 2335 C C . ALA A 1 323 ? -8.453 32.653 67.898 1.00 9.98 323 ALA A C 1
ATOM 2336 O O . ALA A 1 323 ? -7.337 32.637 68.437 1.00 7.40 323 ALA A O 1
ATOM 2338 N N . VAL A 1 324 ? -9.476 33.393 68.310 1.00 8.40 324 VAL A N 1
ATOM 2339 C CA . VAL A 1 324 ? -9.421 34.324 69.424 1.00 10.84 324 VAL A CA 1
ATOM 2340 C C . VAL A 1 324 ? -10.693 34.147 70.242 1.00 11.11 324 VAL A C 1
ATOM 2341 O O . VAL A 1 324 ? -11.789 34.140 69.678 1.00 9.07 324 VAL A O 1
ATOM 2345 N N . VAL A 1 325 ? -10.561 34.013 71.558 1.00 12.11 325 VAL A N 1
ATOM 2346 C CA . VAL A 1 325 ? -11.699 34.145 72.466 1.00 11.14 325 VAL A CA 1
ATOM 2347 C C . VAL A 1 325 ? -11.654 35.543 73.070 1.00 13.06 325 VAL A C 1
ATOM 2348 O O . VAL A 1 325 ? -10.635 35.954 73.639 1.00 15.73 325 VAL A O 1
ATOM 2352 N N . TYR A 1 326 ? -12.745 36.289 72.932 1.00 10.28 326 TYR A N 1
ATOM 2353 C CA . TYR A 1 326 ? -12.839 37.648 73.459 1.00 10.81 326 TYR A CA 1
ATOM 2354 C C . TYR A 1 326 ? -14.032 37.748 74.404 1.00 12.89 326 TYR A C 1
ATOM 2355 O O . TYR A 1 326 ? -15.155 37.383 74.038 1.00 14.48 326 TYR A O 1
ATOM 2364 N N . ARG A 1 327 ? -13.799 38.266 75.602 1.00 11.92 327 ARG A N 1
ATOM 2365 C CA . ARG A 1 327 ? -14.851 38.437 76.602 1.00 16.66 327 ARG A CA 1
ATOM 2366 C C . ARG A 1 327 ? -15.183 39.921 76.724 1.00 18.68 327 ARG A C 1
ATOM 2367 O O . ARG A 1 327 ? -14.305 40.739 77.033 1.00 16.52 327 ARG A O 1
ATOM 2375 N N . VAL A 1 328 ? -16.437 40.272 76.460 1.00 19.79 328 VAL A N 1
ATOM 2376 C CA . VAL A 1 328 ? -16.825 41.673 76.590 1.00 22.63 328 VAL A CA 1
ATOM 2377 C C . VAL A 1 328 ? -16.805 42.062 78.060 1.00 26.98 328 VAL A C 1
ATOM 2378 O O . VAL A 1 328 ? -17.355 41.337 78.897 1.00 28.69 328 VAL A O 1
ATOM 2383 N N . GLN B 1 2 ? 4.313 36.688 84.529 1.00 29.43 2 GLN B N 1
ATOM 2384 C CA . GLN B 1 2 ? 5.603 36.013 84.625 1.00 29.73 2 GLN B CA 1
ATOM 2385 C C . GLN B 1 2 ? 6.623 36.513 83.623 1.00 25.02 2 GLN B C 1
ATOM 2386 O O . GLN B 1 2 ? 7.798 36.666 83.968 1.00 23.21 2 GLN B O 1
ATOM 2392 N N . THR B 1 3 ? 6.210 36.729 82.374 1.00 23.31 3 THR B N 1
ATOM 2393 C CA . THR B 1 3 ? 7.090 37.381 81.412 1.00 20.57 3 THR B CA 1
ATOM 2394 C C . THR B 1 3 ? 6.973 38.887 81.578 1.00 22.05 3 THR B C 1
ATOM 2395 O O . THR B 1 3 ? 5.865 39.431 81.560 1.00 27.69 3 THR B O 1
ATOM 2399 N N . ARG B 1 4 ? 8.101 39.567 81.760 1.00 21.26 4 ARG B N 1
ATOM 2400 C CA . ARG B 1 4 ? 8.093 41.014 81.921 1.00 21.87 4 ARG B CA 1
ATOM 2401 C C . ARG B 1 4 ? 8.870 41.750 80.840 1.00 22.18 4 ARG B C 1
ATOM 2402 O O . ARG B 1 4 ? 8.727 42.973 80.722 1.00 16.10 4 ARG B O 1
ATOM 2410 N N . SER B 1 5 ? 9.694 41.051 80.069 1.00 15.35 5 SER B N 1
ATOM 2411 C CA . SER B 1 5 ? 10.492 41.652 79.010 1.00 14.31 5 SER B CA 1
ATOM 2412 C C . SER B 1 5 ? 10.768 40.593 77.949 1.00 15.55 5 SER B C 1
ATOM 2413 O O . SER B 1 5 ? 10.484 39.405 78.132 1.00 14.29 5 SER B O 1
ATOM 2416 N N . SER B 1 6 ? 11.298 41.035 76.816 1.00 15.70 6 SER B N 1
ATOM 2417 C CA . SER B 1 6 ? 11.765 40.116 75.796 1.00 16.07 6 SER B CA 1
ATOM 2418 C C . SER B 1 6 ? 13.271 40.263 75.630 1.00 19.31 6 SER B C 1
ATOM 2419 O O . SER B 1 6 ? 13.847 41.328 75.873 1.00 22.28 6 SER B O 1
ATOM 2422 N N . ARG B 1 7 ? 13.908 39.173 75.236 1.00 17.62 7 ARG B N 1
ATOM 2423 C CA . ARG B 1 7 ? 15.343 39.152 75.017 1.00 16.83 7 ARG B CA 1
ATOM 2424 C C . ARG B 1 7 ? 15.617 38.810 73.565 1.00 14.32 7 ARG B C 1
ATOM 2425 O O . ARG B 1 7 ? 15.039 37.863 73.026 1.00 11.95 7 ARG B O 1
ATOM 2433 N N . MET B 1 8 ? 16.496 39.572 72.936 1.00 14.83 8 MET B N 1
ATOM 2434 C CA . MET B 1 8 ? 17.010 39.180 71.629 1.00 13.33 8 MET B CA 1
ATOM 2435 C C . MET B 1 8 ? 17.995 38.051 71.867 1.00 12.94 8 MET B C 1
ATOM 2436 O O . MET B 1 8 ? 19.138 38.278 72.274 1.00 10.73 8 MET B O 1
ATOM 2441 N N . ALA B 1 9 ? 17.536 36.824 71.648 1.00 10.84 9 ALA B N 1
ATOM 2442 C CA . ALA B 1 9 ? 18.267 35.624 72.040 1.00 13.68 9 ALA B CA 1
ATOM 2443 C C . ALA B 1 9 ? 19.187 35.116 70.945 1.00 11.65 9 ALA B C 1
ATOM 2444 O O . ALA B 1 9 ? 20.152 34.401 71.238 1.00 10.70 9 ALA B O 1
ATOM 2446 N N . GLY B 1 10 ? 18.890 35.450 69.694 1.00 11.49 10 GLY B N 1
ATOM 2447 C CA . GLY B 1 10 ? 19.606 34.891 68.571 1.00 13.59 10 GLY B CA 1
ATOM 2448 C C . GLY B 1 10 ? 19.524 35.834 67.397 1.00 11.57 10 GLY B C 1
ATOM 2449 O O . GLY B 1 10 ? 18.498 36.473 67.168 1.00 10.67 10 GLY B O 1
ATOM 2450 N N . PHE B 1 11 ? 20.619 35.953 66.661 1.00 11.18 11 PHE B N 1
ATOM 2451 C CA . PHE B 1 11 ? 20.698 36.834 65.516 1.00 11.17 11 PHE B CA 1
ATOM 2452 C C . PHE B 1 11 ? 21.156 36.032 64.318 1.00 10.58 11 PHE B C 1
ATOM 2453 O O . PHE B 1 11 ? 21.895 35.060 64.447 1.00 8.68 11 PHE B O 1
ATOM 2461 N N . GLY B 1 12 ? 20.722 36.446 63.146 1.00 10.52 12 GLY B N 1
ATOM 2462 C CA . GLY B 1 12 ? 21.208 35.795 61.951 1.00 8.83 12 GLY B CA 1
ATOM 2463 C C . GLY B 1 12 ? 20.973 36.697 60.767 1.00 8.86 12 GLY B C 1
ATOM 2464 O O . GLY B 1 12 ? 20.172 37.636 60.825 1.00 8.26 12 GLY B O 1
ATOM 2465 N N . HIS B 1 13 ? 21.719 36.439 59.703 1.00 7.70 13 HIS B N 1
ATOM 2466 C CA . HIS B 1 13 ? 21.528 37.201 58.487 1.00 8.75 13 HIS B CA 1
ATOM 2467 C C . HIS B 1 13 ? 21.925 36.328 57.325 1.00 11.77 13 HIS B C 1
ATOM 2468 O O . HIS B 1 13 ? 22.538 35.271 57.501 1.00 15.40 13 HIS B O 1
ATOM 2475 N N . ALA B 1 14 ? 21.577 36.781 56.128 1.00 11.02 14 ALA B N 1
ATOM 2476 C CA . ALA B 1 14 ? 21.920 36.023 54.934 1.00 13.20 14 ALA B CA 1
ATOM 2477 C C . ALA B 1 14 ? 21.889 36.949 53.730 1.00 10.95 14 ALA B C 1
ATOM 2478 O O . ALA B 1 14 ? 21.095 37.881 53.673 1.00 8.78 14 ALA B O 1
ATOM 2480 N N . VAL B 1 15 ? 22.757 36.668 52.766 1.00 11.25 15 VAL B N 1
ATOM 2481 C CA . VAL B 1 15 ? 22.774 37.405 51.503 1.00 10.81 15 VAL B CA 1
ATOM 2482 C C . VAL B 1 15 ? 22.864 36.418 50.349 1.00 11.85 15 VAL B C 1
ATOM 2483 O O . VAL B 1 15 ? 23.419 35.324 50.518 1.00 10.34 15 VAL B O 1
ATOM 2487 N N . PRO B 1 16 ? 22.390 36.781 49.157 1.00 11.23 16 PRO B N 1
ATOM 2488 C CA . PRO B 1 16 ? 22.605 35.932 47.979 1.00 14.35 16 PRO B CA 1
ATOM 2489 C C . PRO B 1 16 ? 24.078 35.874 47.615 1.00 15.96 16 PRO B C 1
ATOM 2490 O O . PRO B 1 16 ? 24.912 36.597 48.160 1.00 15.86 16 PRO B O 1
ATOM 2494 N N . ALA B 1 17 ? 24.381 35.014 46.634 1.00 18.20 17 ALA B N 1
ATOM 2495 C CA . ALA B 1 17 ? 25.759 34.687 46.301 1.00 18.66 17 ALA B CA 1
ATOM 2496 C C . ALA B 1 17 ? 26.429 35.694 45.376 1.00 20.38 17 ALA B C 1
ATOM 2497 O O . ALA B 1 17 ? 27.663 35.714 45.314 1.00 23.82 17 ALA B O 1
ATOM 2499 N N . ARG B 1 18 ? 25.675 36.502 44.637 1.00 16.99 18 ARG B N 1
ATOM 2500 C CA . ARG B 1 18 ? 26.278 37.415 43.665 1.00 20.64 18 ARG B CA 1
ATOM 2501 C C . ARG B 1 18 ? 26.698 38.716 44.357 1.00 21.24 18 ARG B C 1
ATOM 2502 O O . ARG B 1 18 ? 25.853 39.542 44.712 1.00 19.24 18 ARG B O 1
ATOM 2510 N N . CYS B 1 19 ? 27.999 38.900 44.561 1.00 22.60 19 CYS B N 1
ATOM 2511 C CA . CYS B 1 19 ? 28.505 40.151 45.108 1.00 25.49 19 CYS B CA 1
ATOM 2512 C C . CYS B 1 19 ? 28.752 41.115 43.952 1.00 24.71 19 CYS B C 1
ATOM 2513 O O . CYS B 1 19 ? 29.485 40.791 43.014 1.00 27.41 19 CYS B O 1
ATOM 2516 N N . VAL B 1 20 ? 28.142 42.296 44.021 1.00 21.77 20 VAL B N 1
ATOM 2517 C CA . VAL B 1 20 ? 28.161 43.269 42.927 1.00 22.19 20 VAL B CA 1
ATOM 2518 C C . VAL B 1 20 ? 28.903 44.501 43.431 1.00 20.88 20 VAL B C 1
ATOM 2519 O O . VAL B 1 20 ? 28.406 45.213 44.311 1.00 21.21 20 VAL B O 1
ATOM 2523 N N . ASP B 1 21 ? 30.099 44.743 42.905 1.00 23.44 21 ASP B N 1
ATOM 2524 C CA . ASP B 1 21 ? 30.834 45.930 43.334 1.00 28.31 21 ASP B CA 1
ATOM 2525 C C . ASP B 1 21 ? 30.363 47.157 42.547 1.00 24.22 21 ASP B C 1
ATOM 2526 O O . ASP B 1 21 ? 29.723 47.047 41.494 1.00 23.77 21 ASP B O 1
ATOM 2531 N N . ASN B 1 22 ? 30.699 48.340 43.074 1.00 21.81 22 ASN B N 1
ATOM 2532 C CA . ASN B 1 22 ? 30.270 49.592 42.455 1.00 23.96 22 ASN B CA 1
ATOM 2533 C C . ASN B 1 22 ? 30.674 49.652 40.990 1.00 25.54 22 ASN B C 1
ATOM 2534 O O . ASN B 1 22 ? 29.924 50.166 40.152 1.00 24.12 22 ASN B O 1
ATOM 2539 N N . ALA B 1 23 ? 31.857 49.121 40.661 1.00 27.35 23 ALA B N 1
ATOM 2540 C CA . ALA B 1 23 ? 32.394 49.308 39.314 1.00 30.28 23 ALA B CA 1
ATOM 2541 C C . ALA B 1 23 ? 31.458 48.725 38.263 1.00 29.57 23 ALA B C 1
ATOM 2542 O O . ALA B 1 23 ? 31.215 49.345 37.221 1.00 30.50 23 ALA B O 1
ATOM 2544 N N . GLU B 1 24 ? 30.898 47.545 38.531 1.00 28.58 24 GLU B N 1
ATOM 2545 C CA . GLU B 1 24 ? 29.940 46.960 37.601 1.00 30.42 24 GLU B CA 1
ATOM 2546 C C . GLU B 1 24 ? 28.737 47.881 37.389 1.00 28.70 24 GLU B C 1
ATOM 2547 O O . GLU B 1 24 ? 28.329 48.124 36.248 1.00 28.08 24 GLU B O 1
ATOM 2553 N N . ILE B 1 25 ? 28.181 48.438 38.473 1.00 26.65 25 ILE B N 1
ATOM 2554 C CA . ILE B 1 25 ? 27.008 49.302 38.342 1.00 25.26 25 ILE B CA 1
ATOM 2555 C C . ILE B 1 25 ? 27.379 50.623 37.681 1.00 27.48 25 ILE B C 1
ATOM 2556 O O . ILE B 1 25 ? 26.631 51.141 36.843 1.00 27.80 25 ILE B O 1
ATOM 2561 N N . GLU B 1 26 ? 28.524 51.198 38.053 1.00 27.43 26 GLU B N 1
ATOM 2562 C CA . GLU B 1 26 ? 28.934 52.456 37.441 1.00 31.70 26 GLU B CA 1
ATOM 2563 C C . GLU B 1 26 ? 29.089 52.298 35.928 1.00 32.57 26 GLU B C 1
ATOM 2564 O O . GLU B 1 26 ? 28.664 53.167 35.161 1.00 32.00 26 GLU B O 1
ATOM 2570 N N . ALA B 1 27 ? 29.649 51.173 35.479 1.00 34.68 27 ALA B N 1
ATOM 2571 C CA . ALA B 1 27 ? 29.720 50.910 34.042 1.00 37.26 27 ALA B CA 1
ATOM 2572 C C . ALA B 1 27 ? 28.326 50.730 33.440 1.00 37.82 27 ALA B C 1
ATOM 2573 O O . ALA B 1 27 ? 28.015 51.307 32.393 1.00 38.50 27 ALA B O 1
ATOM 2575 N N . SER B 1 28 ? 27.470 49.944 34.095 1.00 39.31 28 SER B N 1
ATOM 2576 C CA . SER B 1 28 ? 26.099 49.769 33.620 1.00 38.41 28 SER B CA 1
ATOM 2577 C C . SER B 1 28 ? 25.390 51.104 33.426 1.00 36.43 28 SER B C 1
ATOM 2578 O O . SER B 1 28 ? 24.673 51.291 32.440 1.00 35.21 28 SER B O 1
ATOM 2581 N N . LEU B 1 29 ? 25.552 52.039 34.367 1.00 35.27 29 LEU B N 1
ATOM 2582 C CA . LEU B 1 29 ? 24.832 5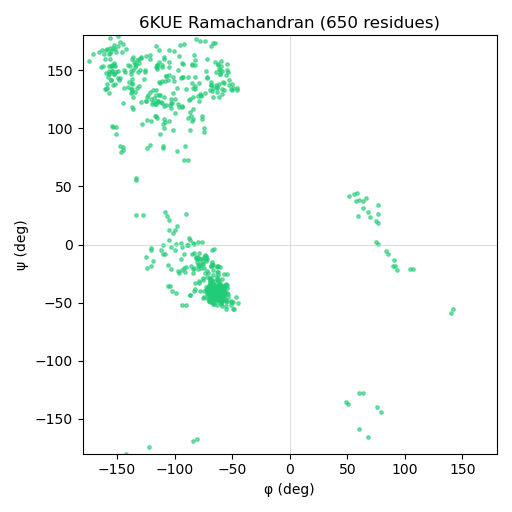3.302 34.298 1.00 35.43 29 LEU B CA 1
ATOM 2583 C C . LEU B 1 29 ? 25.608 54.399 33.581 1.00 38.39 29 LEU B C 1
ATOM 2584 O O . LEU B 1 29 ? 25.043 55.469 33.328 1.00 38.77 29 LEU B O 1
ATOM 2589 N N . GLY B 1 30 ? 26.874 54.163 33.252 1.00 35.35 30 GLY B N 1
ATOM 2590 C CA . GLY B 1 30 ? 27.681 55.190 32.624 1.00 36.97 30 GLY B CA 1
ATOM 2591 C C . GLY B 1 30 ? 28.162 56.255 33.582 1.00 35.63 30 GLY B C 1
ATOM 2592 O O . GLY B 1 30 ? 28.269 57.425 33.199 1.00 34.29 30 GLY B O 1
ATOM 2593 N N . LEU B 1 31 ? 28.444 55.889 34.829 1.00 33.84 31 LEU B N 1
ATOM 2594 C CA . LEU B 1 31 ? 28.935 56.845 35.809 1.00 33.31 31 LEU B CA 1
ATOM 2595 C C . LEU B 1 31 ? 30.451 56.770 35.900 1.00 34.94 31 LEU B C 1
ATOM 2596 O O . LEU B 1 31 ? 31.053 55.718 35.685 1.00 37.49 31 LEU B O 1
ATOM 2601 N N . GLU B 1 32 ? 31.060 57.902 36.225 1.00 36.97 32 GLU B N 1
ATOM 2602 C CA . GLU B 1 32 ? 32.492 57.947 36.473 1.00 41.40 32 GLU B CA 1
ATOM 2603 C C . GLU B 1 32 ? 32.860 57.020 37.624 1.00 37.26 32 GLU B C 1
ATOM 2604 O O . GLU B 1 32 ? 32.047 56.746 38.515 1.00 36.72 32 GLU B O 1
ATOM 2610 N N . ALA B 1 33 ? 34.107 56.547 37.613 1.00 35.95 33 ALA B N 1
ATOM 2611 C CA . ALA B 1 33 ? 34.568 55.663 38.678 1.00 35.14 33 ALA B CA 1
ATOM 2612 C C . ALA B 1 33 ? 34.518 56.371 40.030 1.00 33.28 33 ALA B C 1
ATOM 2613 O O . ALA B 1 33 ? 34.861 57.552 40.148 1.00 33.77 33 ALA B O 1
ATOM 2615 N N . GLY B 1 34 ? 34.063 55.646 41.057 1.00 30.25 34 GLY B N 1
ATOM 2616 C CA . GLY B 1 34 ? 33.981 56.187 42.402 1.00 26.31 34 GLY B CA 1
ATOM 2617 C C . GLY B 1 34 ? 32.716 56.963 42.705 1.00 22.70 34 GLY B C 1
ATOM 2618 O O . GLY B 1 34 ? 32.485 57.311 43.874 1.00 21.91 34 GLY B O 1
ATOM 2619 N N . TRP B 1 35 ? 31.889 57.218 41.689 1.00 21.48 35 TRP B N 1
ATOM 2620 C CA . TRP B 1 35 ? 30.646 57.961 41.855 1.00 21.69 35 TRP B CA 1
ATOM 2621 C C . TRP B 1 35 ? 29.818 57.421 43.020 1.00 19.77 35 TRP B C 1
ATOM 2622 O O . TRP B 1 35 ? 29.393 58.180 43.897 1.00 18.72 35 TRP B O 1
ATOM 2633 N N . ILE B 1 36 ? 29.609 56.100 43.065 1.00 20.04 36 ILE B N 1
ATOM 2634 C CA . ILE B 1 36 ? 28.644 55.533 44.007 1.00 17.78 36 ILE B CA 1
ATOM 2635 C C . ILE B 1 36 ? 29.147 55.640 45.442 1.00 18.69 36 ILE B C 1
ATOM 2636 O O . ILE B 1 36 ? 28.405 56.052 46.346 1.00 16.36 36 ILE B O 1
ATOM 2641 N N . GLU B 1 37 ? 30.395 55.232 45.692 1.00 16.41 37 GLU B N 1
ATOM 2642 C CA . GLU B 1 37 ? 30.908 55.355 47.051 1.00 20.11 37 GLU B CA 1
ATOM 2643 C C . GLU B 1 37 ? 30.936 56.815 47.495 1.00 19.82 37 GLU B C 1
ATOM 2644 O O . GLU B 1 37 ? 30.634 57.122 48.657 1.00 17.09 37 GLU B O 1
ATOM 2650 N N . ARG B 1 38 ? 31.277 57.724 46.579 1.00 21.90 38 ARG B N 1
ATOM 2651 C CA . ARG B 1 38 ? 31.281 59.152 46.905 1.00 23.09 38 ARG B CA 1
ATOM 2652 C C . ARG B 1 38 ? 29.898 59.642 47.346 1.00 22.81 38 ARG B C 1
ATOM 2653 O O . ARG B 1 38 ? 29.788 60.411 48.305 1.00 26.38 38 ARG B O 1
ATOM 2661 N N . ARG B 1 39 ? 28.830 59.199 46.677 1.00 23.02 39 ARG B N 1
ATOM 2662 C CA . ARG B 1 39 ? 27.492 59.739 46.938 1.00 25.24 39 ARG B CA 1
ATOM 2663 C C . ARG B 1 39 ? 26.683 58.941 47.969 1.00 25.66 39 ARG B C 1
ATOM 2664 O O . ARG B 1 39 ? 25.746 59.497 48.551 1.00 26.33 39 ARG B O 1
ATOM 2672 N N . THR B 1 40 ? 27.005 57.656 48.201 1.00 22.34 40 THR B N 1
ATOM 2673 C CA . THR B 1 40 ? 26.199 56.761 49.032 1.00 20.18 40 THR B CA 1
ATOM 2674 C C . THR B 1 40 ? 26.943 56.111 50.197 1.00 20.87 40 THR B C 1
ATOM 2675 O O . THR B 1 40 ? 26.283 55.625 51.136 1.00 20.37 40 THR B O 1
ATOM 2679 N N . GLY B 1 41 ? 28.277 56.043 50.150 1.00 16.75 41 GLY B N 1
ATOM 2680 C CA . GLY B 1 41 ? 29.035 55.244 51.093 1.00 16.90 41 GLY B CA 1
ATOM 2681 C C . GLY B 1 41 ? 28.996 53.738 50.870 1.00 19.26 41 GLY B C 1
ATOM 2682 O O . GLY B 1 41 ? 29.567 52.998 51.686 1.00 18.76 41 GLY B O 1
ATOM 2683 N N . ILE B 1 42 ? 28.320 53.253 49.823 1.00 19.01 42 ILE B N 1
ATOM 2684 C CA . ILE B 1 42 ? 28.313 51.832 49.478 1.00 18.29 42 ILE B CA 1
ATOM 2685 C C . ILE B 1 42 ? 29.543 51.518 48.639 1.00 18.82 42 ILE B C 1
ATOM 2686 O O . ILE B 1 42 ? 29.850 52.238 47.687 1.00 18.06 42 ILE B O 1
ATOM 2691 N N . ARG B 1 43 ? 30.217 50.419 48.964 1.00 21.01 43 ARG B N 1
ATOM 2692 C CA . ARG B 1 43 ? 31.293 49.873 48.146 1.00 22.74 43 ARG B CA 1
ATOM 2693 C C . ARG B 1 43 ? 30.856 48.652 47.356 1.00 20.77 43 ARG B C 1
ATOM 2694 O O . ARG B 1 43 ? 31.297 48.463 46.216 1.00 20.59 43 ARG B O 1
ATOM 2702 N N . SER B 1 44 ? 29.994 47.818 47.934 1.00 14.22 44 SER B N 1
ATOM 2703 C CA . SER B 1 44 ? 29.484 46.635 47.252 1.00 20.83 44 SER B CA 1
ATOM 2704 C C . SER B 1 44 ? 28.195 46.206 47.928 1.00 17.78 44 SER B C 1
ATOM 2705 O O . SER B 1 44 ? 27.863 46.666 49.025 1.00 16.04 44 SER B O 1
ATOM 2708 N N . ARG B 1 45 ? 27.475 45.301 47.262 1.00 17.01 45 ARG B N 1
ATOM 2709 C CA . ARG B 1 45 ? 26.196 44.797 47.755 1.00 15.69 45 ARG B CA 1
ATOM 2710 C C . ARG B 1 45 ? 25.923 43.459 47.074 1.00 14.88 45 ARG B C 1
ATOM 2711 O O . ARG B 1 45 ? 26.610 43.073 46.127 1.00 16.25 45 ARG B O 1
ATOM 2719 N N . TYR B 1 46 ? 24.931 42.738 47.581 1.00 12.82 46 TYR B N 1
ATOM 2720 C CA . TYR B 1 46 ? 24.616 41.411 47.066 1.00 14.39 46 TYR B CA 1
ATOM 2721 C C . TYR B 1 46 ? 23.281 41.433 46.333 1.00 13.04 46 TYR B C 1
ATOM 2722 O O . TYR B 1 46 ? 22.327 42.076 46.769 1.00 13.81 46 TYR B O 1
ATOM 2731 N N . TRP B 1 47 ? 23.204 40.713 45.230 1.00 14.60 47 TRP B N 1
ATOM 2732 C CA . TRP B 1 47 ? 21.965 40.601 44.475 1.00 15.79 47 TRP B CA 1
ATOM 2733 C C . TRP B 1 47 ? 21.614 39.138 44.291 1.00 16.41 47 TRP B C 1
ATOM 2734 O O . TRP B 1 47 ? 22.500 38.287 44.150 1.00 18.79 47 TRP B O 1
ATOM 2745 N N . ALA B 1 48 ? 20.316 38.861 44.241 1.00 14.13 48 ALA B N 1
ATOM 2746 C CA . ALA B 1 48 ? 19.870 37.503 43.979 1.00 17.05 48 ALA B CA 1
ATOM 2747 C C . ALA B 1 48 ? 20.280 37.063 42.582 1.00 20.17 48 ALA B C 1
ATOM 2748 O O . ALA B 1 48 ? 20.517 37.875 41.690 1.00 16.96 48 ALA B O 1
ATOM 2750 N N . GLU B 1 49 ? 20.365 35.758 42.412 1.00 25.08 49 GLU B N 1
ATOM 2751 C CA . GLU B 1 49 ? 20.503 35.131 41.113 1.00 30.07 49 GLU B CA 1
ATOM 2752 C C . GLU B 1 49 ? 19.170 34.514 40.722 1.00 25.88 49 GLU B C 1
ATOM 2753 O O . GLU B 1 49 ? 18.243 34.405 41.532 1.00 23.04 49 GLU B O 1
ATOM 2759 N N . ALA B 1 50 ? 19.075 34.129 39.460 1.00 25.07 50 ALA B N 1
ATOM 2760 C CA . ALA B 1 50 ? 17.865 33.498 38.972 1.00 27.92 50 ALA B CA 1
ATOM 2761 C C . ALA B 1 50 ? 17.564 32.256 39.803 1.00 29.58 50 ALA B C 1
ATOM 2762 O O . ALA B 1 50 ? 18.454 31.446 40.082 1.00 32.97 50 ALA B O 1
ATOM 2764 N N . GLY B 1 51 ? 16.312 32.123 40.230 1.00 25.90 51 GLY B N 1
ATOM 2765 C CA . GLY B 1 51 ? 15.915 30.989 41.030 1.00 28.05 51 GLY B CA 1
ATOM 2766 C C . GLY B 1 51 ? 16.038 31.188 42.528 1.00 25.14 51 GLY B C 1
ATOM 2767 O O . GLY B 1 51 ? 15.525 30.362 43.291 1.00 24.56 51 GLY B O 1
ATOM 2768 N N . ASP B 1 52 ? 16.728 32.234 42.978 1.00 17.86 52 ASP B N 1
ATOM 2769 C CA . ASP B 1 52 ? 16.710 32.558 44.396 1.00 17.28 52 ASP B CA 1
ATOM 2770 C C . ASP B 1 52 ? 15.316 33.037 44.763 1.00 16.50 52 ASP B C 1
ATOM 2771 O O . ASP B 1 52 ? 14.696 33.792 44.013 1.00 18.33 52 ASP B O 1
ATOM 2776 N N . THR B 1 53 ? 14.830 32.624 45.921 1.00 15.22 53 THR B N 1
ATOM 2777 C CA . THR B 1 53 ? 13.547 33.102 46.402 1.00 17.71 53 THR B CA 1
ATOM 2778 C C . THR B 1 53 ? 13.736 33.953 47.651 1.00 17.17 53 THR B C 1
ATOM 2779 O O . THR B 1 53 ? 14.739 33.839 48.365 1.00 14.25 53 THR B O 1
ATOM 2783 N N . LEU B 1 54 ? 12.740 34.806 47.899 1.00 13.12 54 LEU B N 1
ATOM 2784 C CA . LEU B 1 54 ? 12.715 35.611 49.111 1.00 12.42 54 LEU B CA 1
ATOM 2785 C C . LEU B 1 54 ? 12.624 34.711 50.328 1.00 9.62 54 LEU B C 1
ATOM 2786 O O . LEU B 1 54 ? 13.368 34.876 51.296 1.00 9.31 54 LEU B O 1
ATOM 2791 N N . SER B 1 55 ? 11.726 33.727 50.283 1.00 10.01 55 SER B N 1
ATOM 2792 C CA . SER B 1 55 ? 11.565 32.836 51.424 1.00 13.12 55 SER B CA 1
ATOM 2793 C C . SER B 1 55 ? 12.830 32.005 51.670 1.00 12.30 55 SER B C 1
ATOM 2794 O O . SER B 1 55 ? 13.147 31.691 52.827 1.00 11.68 55 SER B O 1
ATOM 2797 N N . GLY B 1 56 ? 13.576 31.667 50.618 1.00 11.15 56 GLY B N 1
ATOM 2798 C CA . GLY B 1 56 ? 14.795 30.890 50.814 1.00 13.99 56 GLY B CA 1
ATOM 2799 C C . GLY B 1 56 ? 15.911 31.707 51.442 1.00 13.71 56 GLY B C 1
ATOM 2800 O O . GLY B 1 56 ? 16.689 31.199 52.258 1.00 12.57 56 GLY B O 1
ATOM 2801 N N . LEU B 1 57 ? 16.001 32.987 51.077 1.00 13.05 57 LEU B N 1
ATOM 2802 C CA . LEU B 1 57 ? 16.962 33.881 51.715 1.00 12.47 57 LEU B CA 1
ATOM 2803 C C . LEU B 1 57 ? 16.580 34.163 53.164 1.00 8.80 57 LEU B C 1
ATOM 2804 O O . LEU B 1 57 ? 17.441 34.163 54.051 1.00 10.36 57 LEU B O 1
ATOM 2809 N N . ALA B 1 58 ? 15.299 34.438 53.415 1.00 6.95 58 ALA B N 1
ATOM 2810 C CA . ALA B 1 58 ? 14.818 34.587 54.785 1.00 8.44 58 ALA B CA 1
ATOM 2811 C C . ALA B 1 58 ? 15.076 33.333 55.612 1.00 9.59 58 ALA B C 1
ATOM 2812 O O . ALA B 1 58 ? 15.382 33.432 56.803 1.00 10.74 58 ALA B O 1
ATOM 2814 N N . GLU B 1 59 ? 14.950 32.151 55.001 1.00 10.26 59 GLU B N 1
ATOM 2815 C CA . GLU B 1 59 ? 15.148 30.907 55.729 1.00 9.30 59 GLU B CA 1
ATOM 2816 C C . GLU B 1 59 ? 16.582 30.790 56.225 1.00 9.34 59 GLU B C 1
ATOM 2817 O O . GLU B 1 59 ? 16.829 30.332 57.346 1.00 10.41 59 GLU B O 1
ATOM 2823 N N . ARG B 1 60 ? 17.549 31.241 55.434 1.00 9.32 60 ARG B N 1
ATOM 2824 C CA . ARG B 1 60 ? 18.929 31.086 55.884 1.00 11.07 60 ARG B CA 1
ATOM 2825 C C . ARG B 1 60 ? 19.238 32.022 57.042 1.00 10.38 60 ARG B C 1
ATOM 2826 O O . ARG B 1 60 ? 19.978 31.653 57.966 1.00 8.90 60 ARG B O 1
ATOM 2834 N N . ALA B 1 61 ? 18.697 33.242 57.009 1.00 10.10 61 ALA B N 1
ATOM 2835 C CA . ALA B 1 61 ? 18.876 34.145 58.145 1.00 9.05 61 ALA B CA 1
ATOM 2836 C C . ALA B 1 61 ? 18.160 33.616 59.380 1.00 9.28 61 ALA B C 1
ATOM 2837 O O . ALA B 1 61 ? 18.686 33.704 60.500 1.00 8.00 61 ALA B O 1
ATOM 2839 N N . GLY B 1 62 ? 16.953 33.078 59.196 1.00 7.15 62 GLY B N 1
ATOM 2840 C CA . GLY B 1 62 ? 16.186 32.604 60.335 1.00 10.60 62 GLY B CA 1
ATOM 2841 C C . GLY B 1 62 ? 16.823 31.387 60.981 1.00 8.95 62 GLY B C 1
ATOM 2842 O O . GLY B 1 62 ? 16.880 31.283 62.207 1.00 8.93 62 GLY B O 1
ATOM 2843 N N . ARG B 1 63 ? 17.335 30.463 60.168 1.00 9.82 63 ARG B N 1
ATOM 2844 C CA . ARG B 1 63 ? 18.022 29.297 60.725 1.00 10.44 63 ARG B CA 1
ATOM 2845 C C . ARG B 1 63 ? 19.270 29.698 61.506 1.00 8.79 63 ARG B C 1
ATOM 2846 O O . ARG B 1 63 ? 19.569 29.112 62.559 1.00 9.47 63 ARG B O 1
ATOM 2854 N N . MET B 1 64 ? 20.027 30.670 60.994 1.00 9.78 64 MET B N 1
ATOM 2855 C CA . MET B 1 64 ? 21.186 31.180 61.729 1.00 13.52 64 MET B CA 1
ATOM 2856 C C . MET B 1 64 ? 20.777 31.734 63.092 1.00 9.20 64 MET B C 1
ATOM 2857 O O . MET B 1 64 ? 21.468 31.509 64.095 1.00 10.53 64 MET B O 1
ATOM 2862 N N . ALA B 1 65 ? 19.658 32.454 63.148 1.00 8.59 65 ALA B N 1
ATOM 2863 C CA . ALA B 1 65 ? 19.206 33.037 64.412 1.00 12.04 65 ALA B CA 1
ATOM 2864 C C . ALA B 1 65 ? 18.725 31.966 65.382 1.00 12.68 65 ALA B C 1
ATOM 2865 O O . ALA B 1 65 ? 19.037 32.024 66.575 1.00 10.73 65 ALA B O 1
ATOM 2867 N N . LEU B 1 66 ? 17.957 30.984 64.901 1.00 12.08 66 LEU B N 1
ATOM 2868 C CA . LEU B 1 66 ? 17.533 29.893 65.780 1.00 11.20 66 LEU B CA 1
ATOM 2869 C C . LEU B 1 66 ? 18.736 29.126 66.323 1.00 11.38 66 LEU B C 1
ATOM 2870 O O . LEU B 1 66 ? 18.774 28.769 67.510 1.00 11.33 66 LEU B O 1
ATOM 2875 N N . GLU B 1 67 ? 19.713 28.839 65.451 1.00 9.80 67 GLU B N 1
ATOM 2876 C CA . GLU B 1 67 ? 20.972 28.226 65.877 1.00 14.38 67 GLU B CA 1
ATOM 2877 C C . GLU B 1 67 ? 21.658 29.075 66.932 1.00 14.50 67 GLU B C 1
ATOM 2878 O O . GLU B 1 67 ? 22.129 28.565 67.953 1.00 12.93 67 GLU B O 1
ATOM 2884 N N . ASP B 1 68 ? 21.743 30.380 66.686 1.00 15.09 68 ASP B N 1
ATOM 2885 C CA . ASP B 1 68 ? 22.400 31.281 67.635 1.00 15.59 68 ASP B CA 1
ATOM 2886 C C . ASP B 1 68 ? 21.674 31.290 68.976 1.00 14.76 68 ASP B C 1
ATOM 2887 O O . ASP B 1 68 ? 22.311 31.314 70.041 1.00 12.51 68 ASP B O 1
ATOM 2892 N N . ALA B 1 69 ? 20.340 31.265 68.944 1.00 12.41 69 ALA B N 1
ATOM 2893 C CA . ALA B 1 69 ? 19.536 31.229 70.158 1.00 14.90 69 ALA B CA 1
ATOM 2894 C C . ALA B 1 69 ? 19.513 29.851 70.817 1.00 16.12 69 ALA B C 1
ATOM 2895 O O . ALA B 1 69 ? 19.142 29.757 71.993 1.00 16.39 69 ALA B O 1
ATOM 2897 N N . LYS B 1 70 ? 19.897 28.792 70.092 1.00 17.41 70 LYS B N 1
ATOM 2898 C CA . LYS B 1 70 ? 19.907 27.421 70.613 1.00 20.09 70 LYS B CA 1
ATOM 2899 C C . LYS B 1 70 ? 18.520 27.019 71.108 1.00 19.15 70 LYS B C 1
ATOM 2900 O O . LYS B 1 70 ? 18.367 26.318 72.109 1.00 20.47 70 LYS B O 1
ATOM 2906 N N . ILE B 1 71 ? 17.492 27.471 70.385 1.00 15.20 71 ILE B N 1
ATOM 2907 C CA . ILE B 1 71 ? 16.109 27.348 70.813 1.00 14.03 71 ILE B CA 1
ATOM 2908 C C . ILE B 1 71 ? 15.481 26.098 70.211 1.00 14.48 71 ILE B C 1
ATOM 2909 O O . ILE B 1 71 ? 15.774 25.703 69.073 1.00 14.86 71 ILE B O 1
ATOM 2914 N N . ASN B 1 72 ? 14.626 25.464 70.997 1.00 14.08 72 ASN B N 1
ATOM 2915 C CA . ASN B 1 72 ? 13.805 24.366 70.513 1.00 15.79 72 ASN B CA 1
ATOM 2916 C C . ASN B 1 72 ? 12.802 24.897 69.494 1.00 16.52 72 ASN B C 1
ATOM 2917 O O . ASN B 1 72 ? 12.168 25.936 69.706 1.00 16.92 72 ASN B O 1
ATOM 2922 N N . ALA B 1 73 ? 12.669 24.181 68.375 1.00 12.90 73 ALA B N 1
ATOM 2923 C CA . ALA B 1 73 ? 11.741 24.594 67.326 1.00 14.01 73 ALA B CA 1
ATOM 2924 C C . ALA B 1 73 ? 10.327 24.790 67.859 1.00 11.27 73 ALA B C 1
ATOM 2925 O O . ALA B 1 73 ? 9.610 25.681 67.391 1.00 12.68 73 ALA B O 1
ATOM 2927 N N . ASP B 1 74 ? 9.918 23.975 68.836 1.00 10.48 74 ASP B N 1
ATOM 2928 C CA . ASP B 1 74 ? 8.570 24.034 69.391 1.00 13.38 74 ASP B CA 1
ATOM 2929 C C . ASP B 1 74 ? 8.319 25.312 70.184 1.00 15.36 74 ASP B C 1
ATOM 2930 O O . ASP B 1 74 ? 7.154 25.637 70.460 1.00 14.22 74 ASP B O 1
ATOM 2935 N N . ASP B 1 75 ? 9.380 26.009 70.603 1.00 15.94 75 ASP B N 1
ATOM 2936 C CA . ASP B 1 75 ? 9.239 27.219 71.405 1.00 18.02 75 ASP B CA 1
ATOM 2937 C C . ASP B 1 75 ? 8.841 28.447 70.582 1.00 17.65 75 ASP B C 1
ATOM 2938 O O . ASP B 1 75 ? 8.483 29.480 71.166 1.00 16.08 75 ASP B O 1
ATOM 2943 N N . ILE B 1 76 ? 8.906 28.374 69.253 1.00 14.61 76 ILE B N 1
ATOM 2944 C CA . ILE B 1 76 ? 8.550 29.497 68.394 1.00 12.89 76 ILE B CA 1
ATOM 2945 C C . ILE B 1 76 ? 7.043 29.454 68.150 1.00 12.34 76 ILE B C 1
ATOM 2946 O O . ILE B 1 76 ? 6.551 28.581 67.430 1.00 9.63 76 ILE B O 1
ATOM 2951 N N . ALA B 1 77 ? 6.323 30.426 68.717 1.00 10.89 77 ALA B N 1
ATOM 2952 C CA . ALA B 1 77 ? 4.873 30.529 68.600 1.00 10.84 77 ALA B CA 1
ATOM 2953 C C . ALA B 1 77 ? 4.427 31.350 67.400 1.00 10.84 77 ALA B C 1
ATOM 2954 O O . ALA B 1 77 ? 3.277 31.218 66.960 1.00 9.56 77 ALA B O 1
ATOM 2956 N N . LEU B 1 78 ? 5.313 32.175 66.855 1.00 10.96 78 LEU B N 1
ATOM 2957 C CA . LEU B 1 78 ? 4.945 33.151 65.848 1.00 10.77 78 LEU B CA 1
ATOM 2958 C C . LEU B 1 78 ? 6.164 33.447 65.004 1.00 8.81 78 LEU B C 1
ATOM 2959 O O . LEU B 1 78 ? 7.263 33.624 65.545 1.00 7.54 78 LEU B O 1
ATOM 2964 N N . THR B 1 79 ? 5.962 33.530 63.695 1.00 7.30 79 THR B N 1
ATOM 2965 C CA . THR B 1 79 ? 7.003 33.994 62.782 1.00 12.17 79 THR B CA 1
ATOM 2966 C C . THR B 1 79 ? 6.482 35.243 62.079 1.00 10.33 79 THR B C 1
ATOM 2967 O O . THR B 1 79 ? 5.440 35.196 61.418 1.00 9.43 79 THR B O 1
ATOM 2971 N N . LEU B 1 80 ? 7.185 36.356 62.239 1.00 6.87 80 LEU B N 1
ATOM 2972 C CA . LEU B 1 80 ? 6.840 37.609 61.569 1.00 11.28 80 LEU B CA 1
ATOM 2973 C C . LEU B 1 80 ? 7.870 37.919 60.500 1.00 11.81 80 LEU B C 1
ATOM 2974 O O . LEU B 1 80 ? 9.070 37.959 60.784 1.00 11.69 80 LEU B O 1
ATOM 2979 N N . LEU B 1 81 ? 7.407 38.159 59.283 1.00 6.61 81 LEU B N 1
ATOM 2980 C CA . LEU B 1 81 ? 8.310 38.406 58.161 1.00 7.04 81 LEU B CA 1
ATOM 2981 C C . LEU B 1 81 ? 8.005 39.784 57.584 1.00 6.76 81 LEU B C 1
ATOM 2982 O O . LEU B 1 81 ? 6.959 39.988 56.957 1.00 7.00 81 LEU B O 1
ATOM 2987 N N . ALA B 1 82 ? 8.891 40.739 57.846 1.00 6.85 82 ALA B N 1
ATOM 2988 C CA . ALA B 1 82 ? 8.793 42.066 57.259 1.00 9.90 82 ALA B CA 1
ATOM 2989 C C . ALA B 1 82 ? 9.443 42.027 55.879 1.00 10.73 82 ALA B C 1
ATOM 2990 O O . ALA B 1 82 ? 10.641 41.742 55.757 1.00 8.29 82 ALA B O 1
ATOM 2992 N N . THR B 1 83 ? 8.654 42.266 54.843 1.00 9.30 83 THR B N 1
ATOM 2993 C CA . THR B 1 83 ? 9.185 42.225 53.489 1.00 11.63 83 THR B CA 1
ATOM 2994 C C . THR B 1 83 ? 8.288 43.054 52.591 1.00 15.50 83 THR B C 1
ATOM 2995 O O . THR B 1 83 ? 7.077 43.150 52.814 1.00 16.11 83 THR B O 1
ATOM 2999 N N . SER B 1 84 ? 8.913 43.679 51.601 1.00 14.02 84 SER B N 1
ATOM 3000 C CA . SER B 1 84 ? 8.205 44.334 50.517 1.00 14.84 84 SER B CA 1
ATOM 3001 C C . SER B 1 84 ? 8.160 43.489 49.261 1.00 14.65 84 SER B C 1
ATOM 3002 O O . SER B 1 84 ? 7.498 43.885 48.291 1.00 16.36 84 SER B O 1
ATOM 3005 N N . THR B 1 85 ? 8.837 42.337 49.256 1.00 9.68 85 THR B N 1
ATOM 3006 C CA . THR B 1 85 ? 9.097 41.578 48.031 1.00 12.06 85 THR B CA 1
ATOM 3007 C C . THR B 1 85 ? 8.782 40.098 48.244 1.00 10.69 85 THR B C 1
ATOM 3008 O O . THR B 1 85 ? 9.622 39.227 48.000 1.00 9.07 85 THR B O 1
ATOM 3012 N N . PRO B 1 86 ? 7.565 39.771 48.671 1.00 13.51 86 PRO B N 1
ATOM 3013 C CA . PRO B 1 86 ? 7.228 38.356 48.912 1.00 12.01 86 PRO B CA 1
ATOM 3014 C C . PRO B 1 86 ? 7.317 37.532 47.627 1.00 13.04 86 PRO B C 1
ATOM 3015 O O . PRO B 1 86 ? 7.161 38.054 46.522 1.00 13.67 86 PRO B O 1
ATOM 3019 N N . ASP B 1 87 ? 7.561 36.220 47.800 1.00 11.41 87 ASP B N 1
ATOM 3020 C CA . ASP B 1 87 ? 7.645 35.281 46.674 1.00 12.05 87 ASP B CA 1
ATOM 3021 C C . ASP B 1 87 ? 6.489 35.478 45.696 1.00 13.21 87 ASP B C 1
ATOM 3022 O O . ASP B 1 87 ? 6.682 35.486 44.474 1.00 12.16 87 ASP B O 1
ATOM 3027 N N . HIS B 1 88 ? 5.275 35.620 46.234 1.00 11.63 88 HIS B N 1
ATOM 3028 C CA . HIS B 1 88 ? 4.038 35.753 45.472 1.00 10.51 88 HIS B CA 1
ATOM 3029 C C . HIS B 1 88 ? 3.167 36.780 46.164 1.00 11.60 88 HIS B C 1
ATOM 3030 O O . HIS B 1 88 ? 3.277 36.985 47.374 1.00 13.12 88 HIS B O 1
ATOM 3037 N N . LEU B 1 89 ? 2.290 37.417 45.388 1.00 11.39 89 LEU B N 1
ATOM 3038 C CA . LEU B 1 89 ? 1.310 38.339 45.961 1.00 14.86 89 LEU B CA 1
ATOM 3039 C C . LEU B 1 89 ? 0.293 37.626 46.842 1.00 16.41 89 LEU B C 1
ATOM 3040 O O . LEU B 1 89 ? -0.354 38.271 47.675 1.00 20.15 89 LEU B O 1
ATOM 3045 N N . LEU B 1 90 ? 0.120 36.322 46.648 1.00 14.23 90 LEU B N 1
ATOM 3046 C CA . LEU B 1 90 ? -0.721 35.447 47.449 1.00 12.68 90 LEU B CA 1
ATOM 3047 C C . LEU B 1 90 ? -0.160 34.050 47.244 1.00 11.37 90 LEU B C 1
ATOM 3048 O O . LEU B 1 90 ? 0.110 33.655 46.107 1.00 12.51 90 LEU B O 1
ATOM 3053 N N . PRO B 1 91 ? 0.094 33.302 48.308 1.00 10.60 91 PRO B N 1
ATOM 3054 C CA . PRO B 1 91 ? -0.062 33.724 49.705 1.00 11.70 91 PRO B CA 1
ATOM 3055 C C . PRO B 1 91 ? 1.125 34.537 50.227 1.00 13.69 91 PRO B C 1
ATOM 3056 O O . PRO B 1 91 ? 2.072 34.729 49.473 1.00 13.24 91 PRO B O 1
ATOM 3060 N N . PRO B 1 92 ? 1.044 35.020 51.471 1.00 15.43 92 PRO B N 1
ATOM 3061 C CA . PRO B 1 92 ? 2.238 35.531 52.161 1.00 14.95 92 PRO B CA 1
ATOM 3062 C C . PRO B 1 92 ? 3.354 34.497 52.173 1.00 14.04 92 PRO B C 1
ATOM 3063 O O . PRO B 1 92 ? 3.113 33.289 52.122 1.00 12.83 92 PRO B O 1
ATOM 3067 N N . SER B 1 93 ? 4.593 34.989 52.285 1.00 14.46 93 SER B N 1
ATOM 3068 C CA . SER B 1 93 ? 5.761 34.109 52.343 1.00 16.43 93 SER B CA 1
ATOM 3069 C C . SER B 1 93 ? 6.045 33.581 53.752 1.00 12.52 93 SER B C 1
ATOM 3070 O O . SER B 1 93 ? 6.687 32.533 53.902 1.00 10.83 93 SER B O 1
ATOM 3073 N N . ALA B 1 94 ? 5.609 34.273 54.798 1.00 12.06 94 ALA B N 1
ATOM 3074 C CA . ALA B 1 94 ? 5.959 33.815 56.145 1.00 11.75 94 ALA B CA 1
ATOM 3075 C C . ALA B 1 94 ? 5.518 32.383 56.470 1.00 10.46 94 ALA B C 1
ATOM 3076 O O . ALA B 1 94 ? 6.288 31.673 57.137 1.00 11.61 94 ALA B O 1
ATOM 3078 N N . PRO B 1 95 ? 4.322 31.904 56.095 1.00 12.02 95 PRO B N 1
ATOM 3079 C CA . PRO B 1 95 ? 4.003 30.493 56.403 1.00 8.69 95 PRO B CA 1
ATOM 3080 C C . PRO B 1 95 ? 4.973 29.510 55.766 1.00 9.37 95 PRO B C 1
ATOM 3081 O O . PRO B 1 95 ? 5.307 28.472 56.370 1.00 10.21 95 PRO B O 1
ATOM 3085 N N . LEU B 1 96 ? 5.432 29.806 54.546 1.00 10.21 96 LEU B N 1
ATOM 3086 C CA . LEU B 1 96 ? 6.445 28.976 53.911 1.00 11.38 96 LEU B CA 1
ATOM 3087 C C . LEU B 1 96 ? 7.746 29.027 54.697 1.00 9.41 96 LEU B C 1
ATOM 3088 O O . LEU B 1 96 ? 8.382 27.994 54.924 1.00 9.25 96 LEU B O 1
ATOM 3093 N N . LEU B 1 97 ? 8.138 30.224 55.132 1.00 12.13 97 LEU B N 1
ATOM 3094 C CA . LEU B 1 97 ? 9.323 30.393 55.971 1.00 10.98 97 LEU B CA 1
ATOM 3095 C C . LEU B 1 97 ? 9.245 29.522 57.225 1.00 9.74 97 LEU B C 1
ATOM 3096 O O . LEU B 1 97 ? 10.173 28.772 57.536 1.00 7.86 97 LEU B O 1
ATOM 3101 N N . ALA B 1 98 ? 8.153 29.636 57.976 1.00 7.97 98 ALA B N 1
ATOM 3102 C CA . ALA B 1 98 ? 8.006 28.816 59.173 1.00 11.19 98 ALA B CA 1
ATOM 3103 C C . ALA B 1 98 ? 8.041 27.333 58.828 1.00 10.35 98 ALA B C 1
ATOM 3104 O O . ALA B 1 98 ? 8.635 26.528 59.555 1.00 10.91 98 ALA B O 1
ATOM 3106 N N . HIS B 1 99 ? 7.425 26.953 57.711 1.00 10.68 99 HIS B N 1
ATOM 3107 C CA . HIS B 1 99 ? 7.381 25.556 57.313 1.00 9.63 99 HIS B CA 1
ATOM 3108 C C . HIS B 1 99 ? 8.776 25.026 57.013 1.00 10.72 99 HIS B C 1
ATOM 3109 O O . HIS B 1 99 ? 9.150 23.941 57.468 1.00 10.40 99 HIS B O 1
ATOM 3116 N N . ARG B 1 100 ? 9.567 25.789 56.255 1.00 9.75 100 ARG B N 1
ATOM 3117 C CA . ARG B 1 100 ? 10.875 25.289 55.850 1.00 13.15 100 ARG B CA 1
ATOM 3118 C C . ARG B 1 100 ? 11.816 25.193 57.043 1.00 11.66 100 ARG B C 1
ATOM 3119 O O . ARG B 1 100 ? 12.684 24.311 57.076 1.00 10.68 100 ARG B O 1
ATOM 3127 N N . LEU B 1 101 ? 11.620 26.039 58.050 1.00 10.91 101 LEU B N 1
ATOM 3128 C CA . LEU B 1 101 ? 12.453 25.993 59.246 1.00 10.73 101 LEU B CA 1
ATOM 3129 C C . LEU B 1 101 ? 11.961 25.002 60.306 1.00 13.32 101 LEU B C 1
ATOM 3130 O O . LEU B 1 101 ? 12.545 24.940 61.390 1.00 12.72 101 LEU B O 1
ATOM 3135 N N . GLY B 1 102 ? 10.910 24.235 60.043 1.00 13.27 102 GLY B N 1
ATOM 3136 C CA . GLY B 1 102 ? 10.525 23.256 61.051 1.00 13.87 102 GLY B CA 1
ATOM 3137 C C . GLY B 1 102 ? 9.793 23.842 62.237 1.00 13.65 102 GLY B C 1
ATOM 3138 O O . GLY B 1 102 ? 9.717 23.205 63.285 1.00 13.44 102 GLY B O 1
ATOM 3139 N N . LEU B 1 103 ? 9.251 25.044 62.099 1.00 12.36 103 LEU B N 1
ATOM 3140 C CA . LEU B 1 103 ? 8.544 25.712 63.192 1.00 10.94 103 LEU B CA 1
ATOM 3141 C C . LEU B 1 103 ? 7.075 25.292 63.150 1.00 10.76 103 LEU B C 1
ATOM 3142 O O . LEU B 1 103 ? 6.169 26.057 62.804 1.00 9.42 103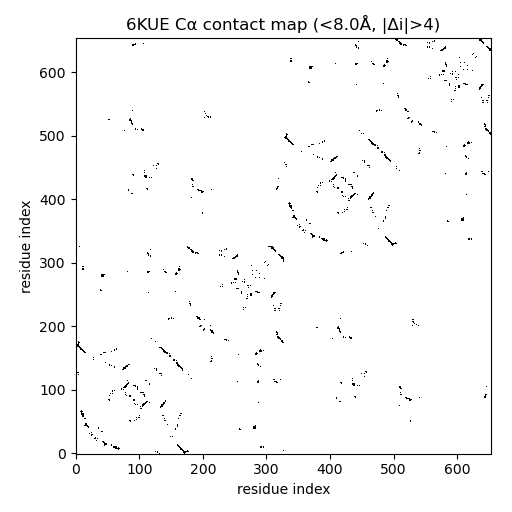 LEU B O 1
ATOM 3147 N N . THR B 1 104 ? 6.858 24.042 63.551 1.00 9.44 104 THR B N 1
ATOM 3148 C CA . THR B 1 104 ? 5.549 23.406 63.446 1.00 18.97 104 THR B CA 1
ATOM 3149 C C . THR B 1 104 ? 4.531 23.916 64.459 1.00 17.12 104 THR B C 1
ATOM 3150 O O . THR B 1 104 ? 3.347 23.601 64.314 1.00 16.66 104 THR B O 1
ATOM 3154 N N . ARG B 1 105 ? 4.938 24.675 65.469 1.00 9.88 105 ARG B N 1
ATOM 3155 C CA . ARG B 1 105 ? 3.988 25.305 66.383 1.00 19.08 105 ARG B CA 1
ATOM 3156 C C . ARG B 1 105 ? 3.836 26.811 66.122 1.00 16.99 105 ARG B C 1
ATOM 3157 O O . ARG B 1 105 ? 3.238 27.521 66.936 1.00 14.79 105 ARG B O 1
ATOM 3165 N N . SER B 1 106 ? 4.337 27.311 65.001 1.00 8.98 106 SER B N 1
ATOM 3166 C CA . SER B 1 106 ? 4.429 28.751 64.781 1.00 10.36 106 SER B CA 1
ATOM 3167 C C . SER B 1 106 ? 3.293 29.231 63.879 1.00 8.93 106 SER B C 1
ATOM 3168 O O . SER B 1 106 ? 3.032 28.634 62.837 1.00 11.93 106 SER B O 1
ATOM 3171 N N . GLY B 1 107 ? 2.599 30.280 64.304 1.00 10.77 107 GLY B N 1
ATOM 3172 C CA . GLY B 1 107 ? 1.849 31.099 63.374 1.00 11.01 107 GLY B CA 1
ATOM 3173 C C . GLY B 1 107 ? 2.799 31.866 62.465 1.00 10.57 107 GLY B C 1
ATOM 3174 O O . GLY B 1 107 ? 4.013 31.879 62.650 1.00 7.68 107 GLY B O 1
ATOM 3175 N N . ALA B 1 108 ? 2.241 32.507 61.440 1.00 9.25 108 ALA B N 1
ATOM 3176 C CA . ALA B 1 108 ? 3.106 33.227 60.515 1.00 7.55 108 ALA B CA 1
ATOM 3177 C C . ALA B 1 108 ? 2.298 34.280 59.776 1.00 10.05 108 ALA B C 1
ATOM 3178 O O . ALA B 1 108 ? 1.200 33.999 59.291 1.00 8.30 108 ALA B O 1
ATOM 3180 N N . ILE B 1 109 ? 2.859 35.482 59.671 1.00 10.19 109 ILE B N 1
ATOM 3181 C CA . ILE B 1 109 ? 2.247 36.528 58.865 1.00 12.57 109 ILE B CA 1
ATOM 3182 C C . ILE B 1 109 ? 3.345 37.453 58.358 1.00 9.80 109 ILE B C 1
ATOM 3183 O O . ILE B 1 109 ? 4.429 37.544 58.945 1.00 7.17 109 ILE B O 1
ATOM 3188 N N . ASP B 1 110 ? 3.076 38.084 57.222 1.00 11.46 110 ASP B N 1
ATOM 3189 C CA . ASP B 1 110 ? 3.969 39.059 56.616 1.00 11.25 110 ASP B CA 1
ATOM 3190 C C . ASP B 1 110 ? 3.568 40.459 57.068 1.00 9.62 110 ASP B C 1
ATOM 3191 O O . ASP B 1 110 ? 2.377 40.763 57.201 1.00 12.38 110 ASP B O 1
ATOM 3196 N N . LEU B 1 111 ? 4.563 41.323 57.254 1.00 9.73 111 LEU B N 1
ATOM 3197 C CA . LEU B 1 111 ? 4.361 42.735 57.549 1.00 13.04 111 LEU B CA 1
ATOM 3198 C C . LEU B 1 111 ? 4.923 43.575 56.405 1.00 13.87 111 LEU B C 1
ATOM 3199 O O . LEU B 1 111 ? 6.081 43.407 56.018 1.00 12.87 111 LEU B O 1
ATOM 3204 N N . ALA B 1 112 ? 4.121 44.488 55.891 1.00 14.16 112 ALA B N 1
ATOM 3205 C CA . ALA B 1 112 ? 4.542 45.396 54.829 1.00 16.00 112 ALA B CA 1
ATOM 3206 C C . ALA B 1 112 ? 4.658 46.782 55.449 1.00 13.64 112 ALA B C 1
ATOM 3207 O O . ALA B 1 112 ? 3.651 47.477 55.633 1.00 14.27 112 ALA B O 1
ATOM 3209 N N . GLY B 1 113 ? 5.886 47.183 55.766 1.00 11.99 113 GLY B N 1
ATOM 3210 C CA . GLY B 1 113 ? 6.102 48.521 56.300 1.00 11.23 113 GLY B CA 1
ATOM 3211 C C . GLY B 1 113 ? 7.261 49.233 55.634 1.00 13.94 113 GLY B C 1
ATOM 3212 O O . GLY B 1 113 ? 7.871 50.132 56.221 1.00 17.65 113 GLY B O 1
ATOM 3213 N N . ALA B 1 114 ? 7.560 48.847 54.398 1.00 12.34 114 ALA B N 1
ATOM 3214 C CA . ALA B 1 114 ? 8.682 49.411 53.654 1.00 13.10 114 ALA B CA 1
ATOM 3215 C C . ALA B 1 114 ? 9.964 49.357 54.503 1.00 9.33 114 ALA B C 1
ATOM 3216 O O . ALA B 1 114 ? 10.197 48.351 55.174 1.00 7.94 114 ALA B O 1
ATOM 3218 N N . CYS B 1 115 ? 10.791 50.418 54.517 1.00 11.36 115 CYS B N 1
ATOM 3219 C CA . CYS B 1 115 ? 12.058 50.377 55.270 1.00 18.24 115 CYS B CA 1
ATOM 3220 C C . CYS B 1 115 ? 11.863 50.325 56.778 1.00 15.56 115 CYS B C 1
ATOM 3221 O O . CYS B 1 115 ? 12.807 49.984 57.503 1.00 15.01 115 CYS B O 1
ATOM 3224 N N . SER B 1 116 ? 10.680 50.680 57.267 1.00 12.41 116 SER B N 1
ATOM 3225 C CA . SER B 1 116 ? 10.373 50.644 58.690 1.00 14.03 116 SER B CA 1
ATOM 3226 C C . SER B 1 116 ? 9.840 49.296 59.152 1.00 12.89 116 SER B C 1
ATOM 3227 O O . SER B 1 116 ? 9.542 49.146 60.342 1.00 11.11 116 SER B O 1
ATOM 3230 N N . GLY B 1 117 ? 9.706 48.327 58.236 1.00 13.86 117 GLY B N 1
ATOM 3231 C CA . GLY B 1 117 ? 8.969 47.100 58.540 1.00 9.21 117 GLY B CA 1
ATOM 3232 C C . GLY B 1 117 ? 9.509 46.316 59.728 1.00 10.71 117 GLY B C 1
ATOM 3233 O O . GLY B 1 117 ? 8.735 45.758 60.503 1.00 10.95 117 GLY B O 1
ATOM 3234 N N . PHE B 1 118 ? 10.842 46.258 59.896 1.00 9.09 118 PHE B N 1
ATOM 3235 C CA . PHE B 1 118 ? 11.403 45.457 60.993 1.00 9.00 118 PHE B CA 1
ATOM 3236 C C . PHE B 1 118 ? 11.150 46.085 62.357 1.00 10.95 118 PHE B C 1
ATOM 3237 O O . PHE B 1 118 ? 10.885 45.363 63.330 1.00 11.35 118 PHE B O 1
ATOM 3245 N N . LEU B 1 119 ? 11.241 47.418 62.471 1.00 8.76 119 LEU B N 1
ATOM 3246 C CA . LEU B 1 119 ? 10.999 48.019 63.788 1.00 14.57 119 LEU B CA 1
ATOM 3247 C C . LEU B 1 119 ? 9.542 47.891 64.208 1.00 13.05 119 LEU B C 1
ATOM 3248 O O . LEU B 1 119 ? 9.249 47.835 65.413 1.00 14.62 119 LEU B O 1
ATOM 3253 N N . TYR B 1 120 ? 8.613 47.887 63.246 1.00 8.97 120 TYR B N 1
ATOM 3254 C CA . TYR B 1 120 ? 7.224 47.594 63.595 1.00 8.11 120 TYR B CA 1
ATOM 3255 C C . TYR B 1 120 ? 7.077 46.149 64.041 1.00 8.91 120 TYR B C 1
ATOM 3256 O O . TYR B 1 120 ? 6.418 45.863 65.042 1.00 9.12 120 TYR B O 1
ATOM 3265 N N . ALA B 1 121 ? 7.680 45.220 63.300 1.00 9.31 121 ALA B N 1
ATOM 3266 C CA . ALA B 1 121 ? 7.543 43.807 63.631 1.00 8.00 121 ALA B CA 1
ATOM 3267 C C . ALA B 1 121 ? 8.193 43.501 64.972 1.00 7.71 121 ALA B C 1
ATOM 3268 O O . ALA B 1 121 ? 7.644 42.740 65.776 1.00 8.57 121 ALA B O 1
ATOM 3270 N N . LEU B 1 122 ? 9.346 44.121 65.237 1.00 6.91 122 LEU B N 1
ATOM 3271 C CA . LEU B 1 122 ? 10.036 43.959 66.514 1.00 8.44 122 LEU B CA 1
ATOM 3272 C C . LEU B 1 122 ? 9.175 44.450 67.669 1.00 10.91 122 LEU B C 1
ATOM 3273 O O . LEU B 1 122 ? 9.048 43.772 68.698 1.00 11.97 122 LEU B O 1
ATOM 3278 N N . THR B 1 123 ? 8.603 45.650 67.525 1.00 9.39 123 THR B N 1
ATOM 3279 C CA . THR B 1 123 ? 7.713 46.197 68.546 1.00 8.41 123 THR B CA 1
ATOM 3280 C C . THR B 1 123 ? 6.480 45.322 68.745 1.00 7.41 123 THR B C 1
ATOM 3281 O O . THR B 1 123 ? 6.081 45.040 69.884 1.00 7.87 123 THR B O 1
ATOM 3285 N N . LEU B 1 124 ? 5.840 44.900 67.655 1.00 6.25 124 LEU B N 1
ATOM 3286 C CA . LEU B 1 124 ? 4.682 44.015 67.804 1.00 8.77 124 LEU B CA 1
ATOM 3287 C C . LEU B 1 124 ? 5.068 42.657 68.390 1.00 9.24 124 LEU B C 1
ATOM 3288 O O . LEU B 1 124 ? 4.314 42.091 69.194 1.00 8.45 124 LEU B O 1
ATOM 3293 N N . ALA B 1 125 ? 6.221 42.109 67.994 1.00 8.14 125 ALA B N 1
ATOM 3294 C CA . ALA B 1 125 ? 6.661 40.834 68.556 1.00 9.42 125 ALA B CA 1
ATOM 3295 C C . ALA B 1 125 ? 6.932 40.940 70.053 1.00 10.72 125 ALA B C 1
ATOM 3296 O O . ALA B 1 125 ? 6.616 40.019 70.820 1.00 7.82 125 ALA B O 1
ATOM 3298 N N . ASP B 1 126 ? 7.562 42.036 70.476 1.00 10.64 126 ASP B N 1
ATOM 3299 C CA . ASP B 1 126 ? 7.824 42.242 71.891 1.00 11.67 126 ASP B CA 1
ATOM 3300 C C . ASP B 1 126 ? 6.525 42.243 72.682 1.00 12.26 126 ASP B C 1
ATOM 3301 O O . ASP B 1 126 ? 6.450 41.662 73.773 1.00 12.19 126 ASP B O 1
ATOM 3306 N N . GLY B 1 127 ? 5.481 42.872 72.142 1.00 8.43 127 GLY B N 1
ATOM 3307 C CA . GLY B 1 127 ? 4.198 42.843 72.827 1.00 10.49 127 GLY B CA 1
ATOM 3308 C C . GLY B 1 127 ? 3.608 41.448 72.875 1.00 10.19 127 GLY B C 1
ATOM 3309 O O . GLY B 1 127 ? 2.971 41.069 73.859 1.00 12.55 127 GLY B O 1
ATOM 3310 N N . PHE B 1 128 ? 3.824 40.659 71.821 1.00 10.33 128 PHE B N 1
ATOM 3311 C CA . PHE B 1 128 ? 3.351 39.280 71.823 1.00 10.72 128 PHE B CA 1
ATOM 3312 C C . PHE B 1 128 ? 4.108 38.453 72.862 1.00 12.00 128 PHE B C 1
ATOM 3313 O O . PHE B 1 128 ? 3.495 37.752 73.685 1.00 10.88 128 PHE B O 1
ATOM 3321 N N . VAL B 1 129 ? 5.441 38.517 72.826 1.00 11.39 129 VAL B N 1
ATOM 3322 C CA . VAL B 1 129 ? 6.260 37.825 73.825 1.00 11.90 129 VAL B CA 1
ATOM 3323 C C . VAL B 1 129 ? 5.788 38.170 75.231 1.00 14.18 129 VAL B C 1
ATOM 3324 O O . VAL B 1 129 ? 5.558 37.288 76.067 1.00 16.47 129 VAL B O 1
ATOM 3328 N N . ARG B 1 130 ? 5.626 39.460 75.514 1.00 10.77 130 ARG B N 1
ATOM 3329 C CA . ARG B 1 130 ? 5.253 39.846 76.865 1.00 14.28 130 ARG B CA 1
ATOM 3330 C C . ARG B 1 130 ? 3.810 39.479 77.215 1.00 17.54 130 ARG B C 1
ATOM 3331 O O . ARG B 1 130 ? 3.497 39.290 78.391 1.00 18.66 130 ARG B O 1
ATOM 3339 N N . THR B 1 131 ? 2.929 39.336 76.226 1.00 18.12 131 THR B N 1
ATOM 3340 C CA . THR B 1 131 ? 1.535 39.011 76.529 1.00 18.28 131 THR B CA 1
ATOM 3341 C C . THR B 1 131 ? 1.341 37.512 76.728 1.00 18.01 131 THR B C 1
ATOM 3342 O O . THR B 1 131 ? 0.621 37.085 77.639 1.00 18.15 131 THR B O 1
ATOM 3346 N N . TYR B 1 132 ? 1.995 36.702 75.909 1.00 16.50 132 TYR B N 1
ATOM 3347 C CA . TYR B 1 132 ? 1.767 35.267 75.888 1.00 17.74 132 TYR B CA 1
ATOM 3348 C C . TYR B 1 132 ? 2.909 34.467 76.481 1.00 19.16 132 TYR B C 1
ATOM 3349 O O . TYR B 1 132 ? 2.748 33.260 76.701 1.00 19.60 132 TYR B O 1
ATOM 3358 N N . GLY B 1 133 ? 4.028 35.110 76.797 1.00 18.42 133 GLY B N 1
ATOM 3359 C CA . GLY B 1 133 ? 5.172 34.389 77.342 1.00 18.42 133 GLY B CA 1
ATOM 3360 C C . GLY B 1 133 ? 5.702 33.321 76.407 1.00 17.23 133 GLY B C 1
ATOM 3361 O O . GLY B 1 133 ? 6.075 32.231 76.862 1.00 17.10 133 GLY B O 1
ATOM 3362 N N . ARG B 1 134 ? 5.717 33.597 75.104 1.00 14.51 134 ARG B N 1
ATOM 3363 C CA . ARG B 1 134 ? 6.172 32.641 74.102 1.00 17.41 134 ARG B CA 1
ATOM 3364 C C . ARG B 1 134 ? 7.056 33.364 73.099 1.00 16.58 134 ARG B C 1
ATOM 3365 O O . ARG B 1 134 ? 6.877 34.560 72.854 1.00 19.48 134 ARG B O 1
ATOM 3373 N N . ALA B 1 135 ? 8.008 32.628 72.524 1.00 10.31 135 ALA B N 1
ATOM 3374 C CA . ALA B 1 135 ? 9.043 33.221 71.694 1.00 10.22 135 ALA B CA 1
ATOM 3375 C C . ALA B 1 135 ? 8.544 33.458 70.272 1.00 9.41 135 ALA B C 1
ATOM 3376 O O . ALA B 1 135 ? 7.588 32.838 69.806 1.00 9.45 135 ALA B O 1
ATOM 3378 N N . VAL B 1 136 ? 9.230 34.371 69.582 1.00 9.21 136 VAL B N 1
ATOM 3379 C CA . VAL B 1 136 ? 8.857 34.842 68.258 1.00 10.25 136 VAL B CA 1
ATOM 3380 C C . VAL B 1 136 ? 10.112 34.919 67.406 1.00 11.53 136 VAL B C 1
ATOM 3381 O O . VAL B 1 136 ? 11.162 35.382 67.865 1.00 10.79 136 VAL B O 1
ATOM 3385 N N . LEU B 1 137 ? 9.998 34.479 66.165 1.00 11.27 137 LEU B N 1
ATOM 3386 C CA . LEU B 1 137 ? 11.024 34.718 65.155 1.00 6.89 137 LEU B CA 1
ATOM 3387 C C . LEU B 1 137 ? 10.606 35.943 64.348 1.00 6.98 137 LEU B C 1
ATOM 3388 O O . LEU B 1 137 ? 9.511 35.969 63.767 1.00 7.65 137 LEU B O 1
ATOM 3393 N N . VAL B 1 138 ? 11.434 36.976 64.395 1.00 6.83 138 VAL B N 1
ATOM 3394 C CA . VAL B 1 138 ? 11.181 38.251 63.751 1.00 7.02 138 VAL B CA 1
ATOM 3395 C C . VAL B 1 138 ? 12.174 38.322 62.606 1.00 11.94 138 VAL B C 1
ATOM 3396 O O . VAL B 1 138 ? 13.369 38.555 62.831 1.00 13.04 138 VAL B O 1
ATOM 3400 N N . ALA B 1 139 ? 11.695 38.098 61.388 1.00 9.62 139 ALA B N 1
ATOM 3401 C CA . ALA B 1 139 ? 12.542 38.139 60.210 1.00 11.36 139 ALA B CA 1
ATOM 3402 C C . ALA B 1 139 ? 12.193 39.341 59.345 1.00 10.41 139 ALA B C 1
ATOM 3403 O O . ALA B 1 139 ? 11.067 39.849 59.376 1.00 7.66 139 ALA B O 1
ATOM 3405 N N . ALA B 1 140 ? 13.191 39.815 58.598 1.00 9.84 140 ALA B N 1
ATOM 3406 C CA . ALA B 1 140 ? 13.005 40.871 57.615 1.00 10.29 140 ALA B CA 1
ATOM 3407 C C . ALA B 1 140 ? 13.856 40.503 56.408 1.00 11.12 140 ALA B C 1
ATOM 3408 O O . ALA B 1 140 ? 14.999 40.070 56.564 1.00 13.57 140 ALA B O 1
ATOM 3410 N N . ALA B 1 141 ? 13.297 40.642 55.213 1.00 7.93 141 ALA B N 1
ATOM 3411 C CA . ALA B 1 141 ? 14.007 40.168 54.041 1.00 7.99 141 ALA B CA 1
ATOM 3412 C C . ALA B 1 141 ? 13.470 40.889 52.820 1.00 8.65 141 ALA B C 1
ATOM 3413 O O . ALA B 1 141 ? 12.279 41.178 52.729 1.00 8.93 141 ALA B O 1
ATOM 3415 N N . ASN B 1 142 ? 14.360 41.170 51.874 1.00 10.52 142 ASN B N 1
ATOM 3416 C CA . ASN B 1 142 ? 13.960 41.859 50.659 1.00 11.21 142 ASN B CA 1
ATOM 3417 C C . ASN B 1 142 ? 14.879 41.453 49.530 1.00 11.59 142 ASN B C 1
ATOM 3418 O O . ASN B 1 142 ? 16.096 41.337 49.717 1.00 9.92 142 ASN B O 1
ATOM 3423 N N . ILE B 1 143 ? 14.278 41.222 48.369 1.00 11.24 143 ILE B N 1
ATOM 3424 C CA . ILE B 1 143 ? 15.021 41.182 47.121 1.00 13.19 143 ILE B CA 1
ATOM 3425 C C . ILE B 1 143 ? 14.616 42.415 46.336 1.00 12.02 143 ILE B C 1
ATOM 3426 O O . ILE B 1 143 ? 13.689 42.373 45.524 1.00 16.86 143 ILE B O 1
ATOM 3431 N N . LEU B 1 144 ? 15.291 43.542 46.622 1.00 12.47 144 LEU B N 1
ATOM 3432 C CA . LEU B 1 144 ? 15.072 44.799 45.902 1.00 18.81 144 LEU B CA 1
ATOM 3433 C C . LEU B 1 144 ? 15.663 44.807 44.500 1.00 20.49 144 LEU B C 1
ATOM 3434 O O . LEU B 1 144 ? 15.188 45.578 43.649 1.00 15.46 144 LEU B O 1
ATOM 3439 N N . SER B 1 145 ? 16.690 43.986 44.235 1.00 16.84 145 SER B N 1
ATOM 3440 C CA . SER B 1 145 ? 17.322 44.026 42.919 1.00 16.90 145 SER B CA 1
ATOM 3441 C C . SER B 1 145 ? 16.308 43.798 41.812 1.00 16.92 145 SER B C 1
ATOM 3442 O O . SER B 1 145 ? 16.401 44.409 40.746 1.00 19.51 145 SER B O 1
ATOM 3445 N N . ARG B 1 146 ? 15.326 42.932 42.043 1.00 16.18 146 ARG B N 1
ATOM 3446 C CA . ARG B 1 146 ? 14.324 42.684 41.014 1.00 19.73 146 ARG B CA 1
ATOM 3447 C C . ARG B 1 146 ? 13.334 43.828 40.857 1.00 24.23 146 ARG B C 1
ATOM 3448 O O . ARG B 1 146 ? 12.537 43.800 39.912 1.00 25.51 146 ARG B O 1
ATOM 3456 N N . ARG B 1 147 ? 13.367 44.815 41.756 1.00 23.30 147 ARG B N 1
ATOM 3457 C CA . ARG B 1 147 ? 12.530 46.006 41.682 1.00 25.28 147 ARG B CA 1
ATOM 3458 C C . ARG B 1 147 ? 13.291 47.239 41.230 1.00 22.82 147 ARG B C 1
ATOM 3459 O O . ARG B 1 147 ? 12.722 48.334 41.256 1.00 24.25 147 ARG B O 1
ATOM 3467 N N . ILE B 1 148 ? 14.569 47.106 40.879 1.00 21.98 148 ILE B N 1
ATOM 3468 C CA . ILE B 1 148 ? 15.375 48.264 40.499 1.00 24.16 148 ILE B CA 1
ATOM 3469 C C . ILE B 1 148 ? 14.893 48.819 39.169 1.00 25.37 148 ILE B C 1
ATOM 3470 O O . ILE B 1 148 ? 14.716 48.078 38.195 1.00 26.91 148 ILE B O 1
ATOM 3475 N N . ASN B 1 149 ? 14.712 50.139 39.108 1.00 26.23 149 ASN B N 1
ATOM 3476 C CA . ASN B 1 149 ? 14.598 50.810 37.824 1.00 29.46 149 ASN B CA 1
ATOM 3477 C C . ASN B 1 149 ? 15.945 51.435 37.496 1.00 32.92 149 ASN B C 1
ATOM 3478 O O . ASN B 1 149 ? 16.356 52.378 38.188 1.00 31.02 149 ASN B O 1
ATOM 3483 N N . PRO B 1 150 ? 16.659 50.969 36.466 1.00 38.43 150 PRO B N 1
ATOM 3484 C CA . PRO B 1 150 ? 17.957 51.586 36.132 1.00 40.86 150 PRO B CA 1
ATOM 3485 C C . PRO B 1 150 ? 17.871 53.082 35.857 1.00 40.95 150 PRO B C 1
ATOM 3486 O O . PRO B 1 150 ? 18.872 53.783 36.048 1.00 39.78 150 PRO B O 1
ATOM 3490 N N . ALA B 1 151 ? 16.704 53.590 35.438 1.00 42.06 151 ALA B N 1
ATOM 3491 C CA . ALA B 1 151 ? 16.518 55.011 35.162 1.00 44.39 151 ALA B CA 1
ATOM 3492 C C . ALA B 1 151 ? 16.407 55.858 36.431 1.00 44.48 151 ALA B C 1
ATOM 3493 O O . ALA B 1 151 ? 16.746 57.049 36.408 1.00 45.30 151 ALA B O 1
ATOM 3495 N N . GLU B 1 152 ? 15.909 55.289 37.529 1.00 42.40 152 GLU B N 1
ATOM 3496 C CA . GLU B 1 152 ? 15.897 55.970 38.825 1.00 42.56 152 GLU B CA 1
ATOM 3497 C C . GLU B 1 152 ? 17.238 55.688 39.494 1.00 40.27 152 GLU B C 1
ATOM 3498 O O . GLU B 1 152 ? 17.434 54.634 40.102 1.00 38.06 152 GLU B O 1
ATOM 3504 N N . ARG B 1 153 ? 18.162 56.645 39.385 1.00 41.56 153 ARG B N 1
ATOM 3505 C CA . ARG B 1 153 ? 19.565 56.382 39.694 1.00 39.96 153 ARG B CA 1
ATOM 3506 C C . ARG B 1 153 ? 19.771 56.008 41.162 1.00 39.58 153 ARG B C 1
ATOM 3507 O O . ARG B 1 153 ? 20.554 55.102 41.474 1.00 36.15 153 ARG B O 1
ATOM 3515 N N . ALA B 1 154 ? 19.072 56.686 42.077 1.00 41.17 154 ALA B N 1
ATOM 3516 C CA . ALA B 1 154 ? 19.180 56.342 43.494 1.00 40.98 154 ALA B CA 1
ATOM 3517 C C . ALA B 1 154 ? 18.882 54.867 43.727 1.00 40.49 154 ALA B C 1
ATOM 3518 O O . ALA B 1 154 ? 19.656 54.163 44.382 1.00 41.92 154 ALA B O 1
ATOM 3520 N N . SER B 1 155 ? 17.778 54.372 43.167 1.00 40.28 155 SER B N 1
ATOM 3521 C CA . SER B 1 155 ? 17.416 52.972 43.356 1.00 38.13 155 SER B CA 1
ATOM 3522 C C . SER B 1 155 ? 18.470 52.036 42.772 1.00 34.39 155 SER B C 1
ATOM 3523 O O . SER B 1 155 ? 18.797 51.004 43.375 1.00 31.94 155 SER B O 1
ATOM 3526 N N . ALA B 1 156 ? 19.012 52.370 41.597 1.00 32.49 156 ALA B N 1
ATOM 3527 C CA . ALA B 1 156 ? 19.985 51.480 40.976 1.00 29.29 156 ALA B CA 1
ATOM 3528 C C . ALA B 1 156 ? 21.242 51.326 41.831 1.00 26.42 156 ALA B C 1
ATOM 3529 O O . ALA B 1 156 ? 21.797 50.227 41.925 1.00 22.58 156 ALA B O 1
ATOM 3531 N N . VAL B 1 157 ? 21.708 52.401 42.475 1.00 26.47 157 VAL B N 1
ATOM 3532 C CA . VAL B 1 157 ? 22.997 52.342 43.165 1.00 24.01 157 VAL B CA 1
ATOM 3533 C C . VAL B 1 157 ? 22.876 51.996 44.648 1.00 20.79 157 VAL B C 1
ATOM 3534 O O . VAL B 1 157 ? 23.901 51.685 45.273 1.00 22.97 157 VAL B O 1
ATOM 3538 N N . LEU B 1 158 ? 21.677 52.030 45.228 1.00 20.06 158 LEU B N 1
ATOM 3539 C CA . LEU B 1 158 ? 21.508 51.726 46.651 1.00 21.01 158 LEU B CA 1
ATOM 3540 C C . LEU B 1 158 ? 20.958 50.330 46.903 1.00 17.34 158 LEU B C 1
ATOM 3541 O O . LEU B 1 158 ? 21.395 49.669 47.839 1.00 20.13 158 LEU B O 1
ATOM 3546 N N . PHE B 1 159 ? 20.005 49.873 46.090 1.00 17.39 159 PHE B N 1
ATOM 3547 C CA . PHE B 1 159 ? 19.183 48.727 46.448 1.00 21.38 159 PHE B CA 1
ATOM 3548 C C . PHE B 1 159 ? 19.990 47.447 46.474 1.00 18.20 159 PHE B C 1
ATOM 3549 O O . PHE B 1 159 ? 20.778 47.178 45.569 1.00 16.34 159 PHE B O 1
ATOM 3557 N N . ALA B 1 160 ? 19.748 46.637 47.503 1.00 14.96 160 ALA B N 1
ATOM 3558 C CA . ALA B 1 160 ? 20.466 45.393 47.684 1.00 14.09 160 ALA B CA 1
ATOM 3559 C C . ALA B 1 160 ? 19.504 44.340 48.225 1.00 16.75 160 ALA B C 1
ATOM 3560 O O . ALA B 1 160 ? 18.386 44.656 48.648 1.00 13.26 160 ALA B O 1
ATOM 3562 N N . ASP B 1 161 ? 19.963 43.085 48.213 1.00 14.63 161 ASP B N 1
ATOM 3563 C CA . ASP B 1 161 ? 19.189 41.922 48.645 1.00 13.84 161 ASP B CA 1
ATOM 3564 C C . ASP B 1 161 ? 19.804 41.336 49.909 1.00 13.21 161 ASP B C 1
ATOM 3565 O O . ASP B 1 161 ? 21.016 41.108 49.960 1.00 13.67 161 ASP B O 1
ATOM 3570 N N . ALA B 1 162 ? 18.981 41.124 50.936 1.00 12.26 162 ALA B N 1
ATOM 3571 C CA . ALA B 1 162 ? 19.470 40.577 52.201 1.00 20.68 162 ALA B CA 1
ATOM 3572 C C . ALA B 1 162 ? 18.305 40.116 53.067 1.00 17.01 162 ALA B C 1
ATOM 3573 O O . ALA B 1 162 ? 17.151 40.486 52.848 1.00 12.97 162 ALA B O 1
ATOM 3575 N N . ALA B 1 163 ? 18.642 39.344 54.089 1.00 10.45 163 ALA B N 1
ATOM 3576 C CA . ALA B 1 163 ? 17.692 38.976 55.128 1.00 9.70 163 ALA B CA 1
ATOM 3577 C C . ALA B 1 163 ? 18.397 39.064 56.475 1.00 11.46 163 ALA B C 1
ATOM 3578 O O . ALA B 1 163 ? 19.602 38.835 56.574 1.00 9.86 163 ALA B O 1
ATOM 3580 N N . GLY B 1 164 ? 17.631 39.435 57.496 1.00 11.63 164 GLY B N 1
ATOM 3581 C CA . GLY B 1 164 ? 18.089 39.377 58.868 1.00 11.17 164 GLY B CA 1
ATOM 3582 C C . GLY B 1 164 ? 16.972 38.817 59.726 1.00 10.28 164 GLY B C 1
ATOM 3583 O O . GLY B 1 164 ? 15.800 38.817 59.333 1.00 10.64 164 GLY B O 1
ATOM 3584 N N . ALA B 1 165 ? 17.346 38.305 60.897 1.00 8.88 165 ALA B N 1
ATOM 3585 C CA . ALA B 1 165 ? 16.358 37.712 61.788 1.00 8.77 165 ALA B CA 1
ATOM 3586 C C . ALA B 1 165 ? 16.848 37.789 63.226 1.00 9.42 165 ALA B C 1
ATOM 3587 O O . ALA B 1 165 ? 18.049 37.737 63.493 1.00 8.28 165 ALA B O 1
ATOM 3589 N N . VAL B 1 166 ? 15.887 37.892 64.142 1.00 12.34 166 VAL B N 1
ATOM 3590 C CA . VAL B 1 166 ? 16.104 37.912 65.579 1.00 12.30 166 VAL B CA 1
ATOM 3591 C C . VAL B 1 166 ? 15.115 36.945 66.201 1.00 11.00 166 VAL B C 1
ATOM 3592 O O . VAL B 1 166 ? 13.937 36.909 65.816 1.00 9.60 166 VAL B O 1
ATOM 3596 N N . VAL B 1 167 ? 15.603 36.129 67.125 1.00 9.16 167 VAL B N 1
ATOM 3597 C CA . VAL B 1 167 ? 14.745 35.297 67.951 1.00 7.98 167 VAL B CA 1
ATOM 3598 C C . VAL B 1 167 ? 14.484 36.080 69.230 1.00 9.28 167 VAL B C 1
ATOM 3599 O O . VAL B 1 167 ? 15.421 36.447 69.945 1.00 8.50 167 VAL B O 1
ATOM 3603 N N . LEU B 1 168 ? 13.221 36.378 69.494 1.00 11.00 168 LEU B N 1
ATOM 3604 C CA . LEU B 1 168 ? 12.817 37.084 70.704 1.00 9.86 168 LEU B CA 1
ATOM 3605 C C . LEU B 1 168 ? 12.243 36.062 71.669 1.00 9.85 168 LEU B C 1
ATOM 3606 O O . LEU B 1 168 ? 11.272 35.378 71.331 1.00 11.30 168 LEU B O 1
ATOM 3611 N N . THR B 1 169 ? 12.830 35.962 72.869 1.00 11.33 169 THR B N 1
ATOM 3612 C CA . THR B 1 169 ? 12.357 35.015 73.874 1.00 11.74 169 THR B CA 1
ATOM 3613 C C . THR B 1 169 ? 11.815 35.743 75.103 1.00 11.11 169 THR B C 1
ATOM 3614 O O . THR B 1 169 ? 12.228 36.864 75.409 1.00 9.98 169 THR B O 1
ATOM 3618 N N . PRO B 1 170 ? 10.908 35.109 75.841 1.00 11.34 170 PRO B N 1
ATOM 3619 C CA . PRO B 1 170 ? 10.378 35.732 77.054 1.00 12.14 170 PRO B CA 1
ATOM 3620 C C . PRO B 1 170 ? 11.414 35.767 78.171 1.00 15.84 170 PRO B C 1
ATOM 3621 O O . PRO B 1 170 ? 12.238 34.864 78.327 1.00 15.73 170 PRO B O 1
ATOM 3625 N N . CYS B 1 171 ? 11.375 36.850 78.945 1.00 14.65 171 CYS B N 1
ATOM 3626 C CA . CYS B 1 171 ? 12.331 37.070 80.014 1.00 16.37 171 CYS B CA 1
ATOM 3627 C C . CYS B 1 171 ? 11.564 37.533 81.251 1.00 16.76 171 CYS B C 1
ATOM 3628 O O . CYS B 1 171 ? 10.709 38.442 81.149 1.00 17.38 171 CYS B O 1
ATOM 3631 N N . PRO B 1 172 ? 11.817 36.942 82.423 1.00 19.79 172 PRO B N 1
ATOM 3632 C CA . PRO B 1 172 ? 11.069 37.350 83.621 1.00 21.67 172 PRO B CA 1
ATOM 3633 C C . PRO B 1 172 ? 11.484 38.691 84.214 1.00 23.02 172 PRO B C 1
ATOM 3634 O O . PRO B 1 172 ? 10.761 39.207 85.075 1.00 23.58 172 PRO B O 1
ATOM 3638 N N . GLU B 1 173 ? 12.591 39.286 83.785 1.00 26.24 173 GLU B N 1
ATOM 3639 C CA . GLU B 1 173 ? 13.119 40.486 84.432 1.00 31.07 173 GLU B CA 1
ATOM 3640 C C . GLU B 1 173 ? 12.529 41.777 83.849 1.00 28.28 173 GLU B C 1
ATOM 3641 O O . GLU B 1 173 ? 12.268 41.889 82.649 1.00 24.84 173 GLU B O 1
ATOM 3647 N N . VAL B 1 174 ? 12.331 42.761 84.727 1.00 27.79 174 VAL B N 1
ATOM 3648 C CA . VAL B 1 174 ? 11.854 44.090 84.355 1.00 27.23 174 VAL B CA 1
ATOM 3649 C C . VAL B 1 174 ? 13.055 44.998 84.100 1.00 25.24 174 VAL B C 1
ATOM 3650 O O . VAL B 1 174 ? 14.199 44.619 84.367 1.00 25.37 174 VAL B O 1
ATOM 3654 N N . LYS B 1 175 ? 12.799 46.208 83.600 1.00 27.48 175 LYS B N 1
ATOM 3655 C CA . LYS B 1 175 ? 13.832 47.233 83.416 1.00 30.41 175 LYS B CA 1
ATOM 3656 C C . LYS B 1 175 ? 14.898 46.801 82.411 1.00 25.54 175 LYS B C 1
ATOM 3657 O O . LYS B 1 175 ? 16.064 47.181 82.520 1.00 27.15 175 LYS B O 1
ATOM 3663 N N . ARG B 1 176 ? 14.512 45.999 81.427 1.00 19.66 176 ARG B N 1
ATOM 3664 C CA . ARG B 1 176 ? 15.418 45.579 80.371 1.00 18.03 176 ARG B CA 1
ATOM 3665 C C . ARG B 1 176 ? 14.571 45.207 79.165 1.00 14.72 176 ARG B C 1
ATOM 3666 O O . ARG B 1 176 ? 13.336 45.228 79.227 1.00 13.05 176 ARG B O 1
ATOM 3674 N N . GLY B 1 177 ? 15.239 44.840 78.068 1.00 12.84 177 GLY B N 1
ATOM 3675 C CA . GLY B 1 177 ? 14.532 44.539 76.840 1.00 11.88 177 GLY B CA 1
ATOM 3676 C C . GLY B 1 177 ? 14.084 45.831 76.176 1.00 11.95 177 GLY B C 1
ATOM 3677 O O . GLY B 1 177 ? 14.829 46.805 76.178 1.00 10.99 177 GLY B O 1
ATOM 3678 N N . VAL B 1 178 ? 12.884 45.871 75.610 1.00 12.59 178 VAL B N 1
ATOM 3679 C CA . VAL B 1 178 ? 12.424 47.084 74.945 1.00 13.15 178 VAL B CA 1
ATOM 3680 C C . VAL B 1 178 ? 12.020 48.083 76.020 1.00 14.81 178 VAL B C 1
ATOM 3681 O O . VAL B 1 178 ? 10.994 47.921 76.690 1.00 18.35 178 VAL B O 1
ATOM 3685 N N . LEU B 1 179 ? 12.837 49.114 76.192 1.00 11.99 179 LEU B N 1
ATOM 3686 C CA . LEU B 1 179 ? 12.531 50.163 77.154 1.00 15.16 179 LEU B CA 1
ATOM 3687 C C . LEU B 1 179 ? 11.506 51.141 76.613 1.00 16.11 179 LEU B C 1
ATOM 3688 O O . LEU B 1 179 ? 10.695 51.663 77.387 1.00 16.92 179 LEU B O 1
ATOM 3693 N N . SER B 1 180 ? 11.514 51.383 75.302 1.00 15.76 180 SER B N 1
ATOM 3694 C CA . SER B 1 180 ? 10.599 52.345 74.694 1.00 16.22 180 SER B CA 1
ATOM 3695 C C . SER B 1 180 ? 10.556 52.119 73.190 1.00 12.90 180 SER B C 1
ATOM 3696 O O . SER B 1 180 ? 11.501 51.606 72.588 1.00 11.79 180 SER B O 1
ATOM 3699 N N . ALA B 1 181 ? 9.432 52.484 72.588 1.00 11.37 181 ALA B N 1
ATOM 3700 C CA . ALA B 1 181 ? 9.300 52.355 71.145 1.00 10.36 181 ALA B CA 1
ATOM 3701 C C . ALA B 1 181 ? 8.374 53.466 70.688 1.00 13.39 181 ALA B C 1
ATOM 3702 O O . ALA B 1 181 ? 7.440 53.837 71.407 1.00 16.94 181 ALA B O 1
ATOM 3704 N N . ASP B 1 182 ? 8.658 54.021 69.520 1.00 12.07 182 ASP B N 1
ATOM 3705 C CA . ASP B 1 182 ? 7.822 55.081 68.965 1.00 16.28 182 ASP B CA 1
ATOM 3706 C C . ASP B 1 182 ? 7.642 54.778 67.491 1.00 15.87 182 ASP B C 1
ATOM 3707 O O . ASP B 1 182 ? 8.629 54.713 66.758 1.00 16.76 182 ASP B O 1
ATOM 3712 N N . LEU B 1 183 ? 6.400 54.558 67.080 1.00 12.44 183 LEU B N 1
ATOM 3713 C CA . LEU B 1 183 ? 6.054 54.235 65.704 1.00 14.41 183 LEU B CA 1
ATOM 3714 C C . LEU B 1 183 ? 5.207 55.370 65.161 1.00 14.18 183 LEU B C 1
ATOM 3715 O O . LEU B 1 183 ? 4.177 55.706 65.752 1.00 12.40 183 LEU B O 1
ATOM 3720 N N . VAL B 1 184 ? 5.646 55.961 64.052 1.00 11.60 184 VAL B N 1
ATOM 3721 C CA . VAL B 1 184 ? 4.977 57.125 63.486 1.00 14.43 184 VAL B CA 1
ATOM 3722 C C . VAL B 1 184 ? 4.728 56.866 62.011 1.00 9.46 184 VAL B C 1
ATOM 3723 O O . VAL B 1 184 ? 5.327 55.980 61.394 1.00 10.91 184 VAL B O 1
ATOM 3727 N N . ALA B 1 185 ? 3.797 57.633 61.467 1.00 11.86 185 ALA B N 1
ATOM 3728 C CA . ALA B 1 185 ? 3.454 57.580 60.062 1.00 12.88 185 ALA B CA 1
ATOM 3729 C C . ALA B 1 185 ? 3.122 58.990 59.601 1.00 13.90 185 ALA B C 1
ATOM 3730 O O . ALA B 1 185 ? 2.669 59.831 60.380 1.00 13.95 185 ALA B O 1
ATOM 3732 N N . ASP B 1 186 ? 3.388 59.254 58.324 1.00 14.58 186 ASP B N 1
ATOM 3733 C CA . ASP B 1 186 ? 3.106 60.563 57.744 1.00 16.47 186 ASP B CA 1
ATOM 3734 C C . ASP B 1 186 ? 2.731 60.347 56.276 1.00 16.68 186 ASP B C 1
ATOM 3735 O O . ASP B 1 186 ? 3.561 60.469 55.364 1.00 12.86 186 ASP B O 1
ATOM 3740 N N . GLY B 1 187 ? 1.451 60.044 56.058 1.00 17.39 187 GLY B N 1
ATOM 3741 C CA . GLY B 1 187 ? 0.932 59.794 54.727 1.00 15.26 187 GLY B CA 1
ATOM 3742 C C . GLY B 1 187 ? 0.943 60.997 53.810 1.00 13.81 187 GLY B C 1
ATOM 3743 O O . GLY B 1 187 ? 0.601 60.843 52.635 1.00 14.31 187 GLY B O 1
ATOM 3744 N N . SER B 1 188 ? 1.332 62.181 54.300 1.00 14.22 188 SER B N 1
ATOM 3745 C CA . SER B 1 188 ? 1.532 63.311 53.398 1.00 18.26 188 SER B CA 1
ATOM 3746 C C . SER B 1 188 ? 2.656 63.038 52.398 1.00 19.59 188 SER B C 1
ATOM 3747 O O . SER B 1 188 ? 2.708 63.678 51.341 1.00 20.37 188 SER B O 1
ATOM 3750 N N . GLY B 1 189 ? 3.536 62.071 52.687 1.00 17.26 189 GLY B N 1
ATOM 3751 C CA . GLY B 1 189 ? 4.613 61.737 51.773 1.00 15.61 189 GLY B CA 1
ATOM 3752 C C . GLY B 1 189 ? 4.370 60.439 51.028 1.00 17.63 189 GLY B C 1
ATOM 3753 O O . GLY B 1 189 ? 5.307 59.799 50.541 1.00 17.55 189 GLY B O 1
ATOM 3754 N N . TYR B 1 190 ? 3.102 60.034 50.951 1.00 15.91 190 TYR B N 1
ATOM 3755 C CA . TYR B 1 190 ? 2.759 58.751 50.346 1.00 16.14 190 TYR B CA 1
ATOM 3756 C C . TYR B 1 190 ? 3.261 58.641 48.905 1.00 17.28 190 TYR B C 1
ATOM 3757 O O . TYR B 1 190 ? 3.759 57.585 48.492 1.00 15.56 190 TYR B O 1
ATOM 3766 N N . ASP B 1 191 ? 3.144 59.711 48.127 1.00 19.23 191 ASP B N 1
ATOM 3767 C CA . ASP B 1 191 ? 3.475 59.626 46.710 1.00 25.96 191 ASP B CA 1
ATOM 3768 C C . ASP B 1 191 ? 4.958 59.812 46.427 1.00 24.57 191 ASP B C 1
ATOM 3769 O O . ASP B 1 191 ? 5.349 59.787 45.261 1.00 24.28 191 ASP B O 1
ATOM 3774 N N . LEU B 1 192 ? 5.789 60.004 47.458 1.00 21.88 192 LEU B N 1
ATOM 3775 C CA . LEU B 1 192 ? 7.192 60.325 47.207 1.00 21.02 192 LEU B CA 1
ATOM 3776 C C . LEU B 1 192 ? 7.945 59.134 46.643 1.00 19.31 192 LEU B C 1
ATOM 3777 O O . LEU B 1 192 ? 8.781 59.297 45.753 1.00 20.98 192 LEU B O 1
ATOM 3782 N N . ILE B 1 193 ? 7.692 57.939 47.178 1.00 19.47 193 ILE B N 1
ATOM 3783 C CA . ILE B 1 193 ? 8.279 56.690 46.705 1.00 21.03 193 ILE B CA 1
ATOM 3784 C C . ILE B 1 193 ? 7.132 55.749 46.391 1.00 20.20 193 ILE B C 1
ATOM 3785 O O . ILE B 1 193 ? 6.292 55.491 47.258 1.00 19.12 193 ILE B O 1
ATOM 3790 N N . GLN B 1 194 ? 7.082 55.249 45.159 1.00 21.39 194 GLN B N 1
ATOM 3791 C CA . GLN B 1 194 ? 5.901 54.497 44.767 1.00 21.78 194 GLN B CA 1
ATOM 3792 C C . GLN B 1 194 ? 6.233 53.505 43.664 1.00 21.23 194 GLN B C 1
ATOM 3793 O O . GLN B 1 194 ? 7.178 53.692 42.895 1.00 22.98 194 GLN B O 1
ATOM 3799 N N . ILE B 1 195 ? 5.439 52.441 43.614 1.00 18.73 195 ILE B N 1
ATOM 3800 C CA . ILE B 1 195 ? 5.333 51.561 42.457 1.00 18.81 195 ILE B CA 1
ATOM 3801 C C . ILE B 1 195 ? 3.915 51.740 41.935 1.00 18.69 195 ILE B C 1
ATOM 3802 O O . ILE B 1 195 ? 2.955 51.538 42.687 1.00 18.36 195 ILE B O 1
ATOM 3807 N N . ALA B 1 196 ? 3.777 52.113 40.660 1.00 19.21 196 ALA B N 1
ATOM 3808 C CA . ALA B 1 196 ? 2.469 52.530 40.163 1.00 22.27 196 ALA B CA 1
ATOM 3809 C C . ALA B 1 196 ? 1.530 51.343 39.962 1.00 22.68 196 ALA B C 1
ATOM 3810 O O . ALA B 1 196 ? 0.356 51.409 40.340 1.00 21.94 196 ALA B O 1
ATOM 3812 N N . ALA B 1 197 ? 2.022 50.264 39.347 1.00 19.63 197 ALA B N 1
ATOM 3813 C CA . ALA B 1 197 ? 1.213 49.132 38.911 1.00 19.61 197 ALA B CA 1
ATOM 3814 C C . ALA B 1 197 ? 1.381 47.920 39.831 1.00 20.04 197 ALA B C 1
ATOM 3815 O O . ALA B 1 197 ? 2.383 47.772 40.539 1.00 20.87 197 ALA B O 1
ATOM 3817 N N . GLY B 1 198 ? 0.376 47.035 39.810 1.00 19.49 198 GLY B N 1
ATOM 3818 C CA . GLY B 1 198 ? 0.419 45.772 40.530 1.00 19.93 198 GLY B CA 1
ATOM 3819 C C . GLY B 1 198 ? -0.413 45.752 41.796 1.00 18.87 198 GLY B C 1
ATOM 3820 O O . GLY B 1 198 ? -0.746 44.665 42.296 1.00 17.43 198 GLY B O 1
ATOM 3821 N N . GLY B 1 199 ? -0.721 46.920 42.348 1.00 18.71 199 GLY B N 1
ATOM 3822 C CA . GLY B 1 199 ? -1.614 47.000 43.482 1.00 15.57 199 GLY B CA 1
ATOM 3823 C C . GLY B 1 199 ? -3.056 47.004 43.015 1.00 15.24 199 GLY B C 1
ATOM 3824 O O . GLY B 1 199 ? -3.373 46.749 41.850 1.00 16.16 199 GLY B O 1
ATOM 3825 N N . SER B 1 200 ? -3.953 47.301 43.948 1.00 14.65 200 SER B N 1
ATOM 3826 C CA . SER B 1 200 ? -5.355 47.342 43.549 1.00 15.11 200 SER B CA 1
ATOM 3827 C C . SER B 1 200 ? -5.722 48.627 42.810 1.00 16.11 200 SER B C 1
ATOM 3828 O O . SER B 1 200 ? -6.758 48.662 42.143 1.00 16.81 200 SER B O 1
ATOM 3831 N N . SER B 1 201 ? -4.905 49.677 42.889 1.00 16.29 201 SER B N 1
ATOM 3832 C CA . SER B 1 201 ? -5.271 50.889 42.164 1.00 22.94 201 SER B CA 1
ATOM 3833 C C . SER B 1 201 ? -4.952 50.776 40.680 1.00 23.46 201 SER B C 1
ATOM 3834 O O . SER B 1 201 ? -5.688 51.326 39.852 1.00 24.44 201 SER B O 1
ATOM 3837 N N . GLN B 1 202 ? -3.910 50.032 40.312 1.00 21.64 202 GLN B N 1
ATOM 3838 C CA . GLN B 1 202 ? -3.629 49.765 38.898 1.00 22.50 202 GLN B CA 1
ATOM 3839 C C . GLN B 1 202 ? -3.061 48.355 38.751 1.00 22.13 202 GLN B C 1
ATOM 3840 O O . GLN B 1 202 ? -1.839 48.162 38.666 1.00 19.95 202 GLN B O 1
ATOM 3846 N N . PRO B 1 203 ? -3.926 47.339 38.734 1.00 22.94 203 PRO B N 1
ATOM 3847 C CA . PRO B 1 203 ? -3.445 45.953 38.698 1.00 22.69 203 PRO B CA 1
ATOM 3848 C C . PRO B 1 203 ? -2.633 45.677 37.441 1.00 23.21 203 PRO B C 1
ATOM 3849 O O . PRO B 1 203 ? -2.820 46.313 36.407 1.00 21.74 203 PRO B O 1
ATOM 3853 N N . PHE B 1 204 ? -1.693 44.737 37.566 1.00 25.52 204 PHE B N 1
ATOM 3854 C CA . PHE B 1 204 ? -0.918 44.237 36.428 1.00 26.60 204 PHE B CA 1
ATOM 3855 C C . PHE B 1 204 ? -1.840 43.819 35.299 1.00 29.34 204 PHE B C 1
ATOM 3856 O O . PHE B 1 204 ? -2.800 43.075 35.517 1.00 30.41 204 PHE B O 1
ATOM 3864 N N . SER B 1 205 ? -1.510 44.244 34.083 1.00 30.86 205 SER B N 1
ATOM 3865 C CA . SER B 1 205 ? -2.306 43.873 32.921 1.00 36.23 205 SER B CA 1
ATOM 3866 C C . SER B 1 205 ? -1.394 43.699 31.713 1.00 39.35 205 SER B C 1
ATOM 3867 O O . SER B 1 205 ? -0.228 44.101 31.722 1.00 38.55 205 SER B O 1
ATOM 3870 N N . ALA B 1 206 ? -1.946 43.078 30.671 1.00 42.66 206 ALA B N 1
ATOM 3871 C CA . ALA B 1 206 ? -1.235 42.969 29.402 1.00 46.90 206 ALA B CA 1
ATOM 3872 C C . ALA B 1 206 ? -0.881 44.354 28.876 1.00 48.57 206 ALA B C 1
ATOM 3873 O O . ALA B 1 206 ? -1.666 45.301 28.991 1.00 49.46 206 ALA B O 1
ATOM 3875 N N . GLY B 1 207 ? 0.320 44.473 28.319 1.00 49.59 207 GLY B N 1
ATOM 3876 C CA . GLY B 1 207 ? 0.753 45.741 27.762 1.00 52.20 207 GLY B CA 1
ATOM 3877 C C . GLY B 1 207 ? 0.985 46.841 28.776 1.00 51.77 207 GLY B C 1
ATOM 3878 O O . GLY B 1 207 ? 0.836 48.022 28.444 1.00 52.38 207 GLY B O 1
ATOM 3879 N N . MET B 1 208 ? 1.331 46.486 30.011 1.00 49.44 208 MET B N 1
ATOM 3880 C CA . MET B 1 208 ? 1.735 47.469 31.005 1.00 47.94 208 MET B CA 1
ATOM 3881 C C . MET B 1 208 ? 3.185 47.887 30.770 1.00 49.04 208 MET B C 1
ATOM 3882 O O . MET B 1 208 ? 4.042 47.052 30.460 1.00 47.44 208 MET B O 1
ATOM 3887 N N . ILE B 1 209 ? 3.452 49.193 30.909 1.00 49.99 209 ILE B N 1
ATOM 3888 C CA . ILE B 1 209 ? 4.815 49.706 30.780 1.00 51.43 209 ILE B CA 1
ATOM 3889 C C . ILE B 1 209 ? 5.706 49.038 31.816 1.00 49.89 209 ILE B C 1
ATOM 3890 O O . ILE B 1 209 ? 5.342 48.935 32.996 1.00 48.81 209 ILE B O 1
ATOM 3895 N N . ALA B 1 210 ? 6.886 48.578 31.379 1.00 48.51 210 ALA B N 1
ATOM 3896 C CA . ALA B 1 210 ? 7.793 47.873 32.289 1.00 44.71 210 ALA B CA 1
ATOM 3897 C C . ALA B 1 210 ? 8.126 48.717 33.517 1.00 40.33 210 ALA B C 1
ATOM 3898 O O . ALA B 1 210 ? 8.135 48.213 34.646 1.00 37.53 210 ALA B O 1
ATOM 3900 N N . GLU B 1 211 ? 8.378 50.009 33.315 1.00 39.74 211 GLU B N 1
ATOM 3901 C CA . GLU B 1 211 ? 8.730 50.883 34.420 1.00 40.06 211 GLU B CA 1
ATOM 3902 C C . GLU B 1 211 ? 7.636 50.957 35.473 1.00 35.74 211 GLU B C 1
ATOM 3903 O O . GLU B 1 211 ? 7.917 51.354 36.602 1.00 34.96 211 GLU B O 1
ATOM 3909 N N . ASP B 1 212 ? 6.398 50.598 35.130 1.00 36.45 212 ASP B N 1
ATOM 3910 C CA . ASP B 1 212 ? 5.277 50.805 36.045 1.00 38.49 212 ASP B CA 1
ATOM 3911 C C . ASP B 1 212 ? 5.265 49.806 37.188 1.00 31.95 212 ASP B C 1
ATOM 3912 O O . ASP B 1 212 ? 4.566 50.027 38.181 1.00 30.65 212 ASP B O 1
ATOM 3917 N N . ALA B 1 213 ? 5.996 48.709 37.055 1.00 29.06 213 ALA B N 1
ATOM 3918 C CA . ALA B 1 213 ? 6.150 47.742 38.125 1.00 27.38 213 ALA B CA 1
ATOM 3919 C C . ALA B 1 213 ? 7.386 47.999 38.977 1.00 24.27 213 ALA B C 1
ATOM 3920 O O . ALA B 1 213 ? 7.604 47.283 39.962 1.00 20.06 213 ALA B O 1
ATOM 3922 N N . LEU B 1 214 ? 8.193 49.004 38.645 1.00 24.18 214 LEU B N 1
ATOM 3923 C CA . LEU B 1 214 ? 9.435 49.251 39.367 1.00 24.76 214 LEU B CA 1
ATOM 3924 C C . LEU B 1 214 ? 9.338 50.518 40.215 1.00 27.52 214 LEU B C 1
ATOM 3925 O O . LEU B 1 214 ? 8.492 51.387 39.990 1.00 25.02 214 LEU B O 1
ATOM 3930 N N . MET B 1 215 ? 10.224 50.606 41.208 1.00 32.39 215 MET B N 1
ATOM 3931 C CA . MET B 1 215 ? 10.194 51.714 42.152 1.00 35.30 215 MET B CA 1
ATOM 3932 C C . MET B 1 215 ? 10.388 53.046 41.439 1.00 32.47 215 MET B C 1
ATOM 3933 O O . MET B 1 215 ? 11.104 53.145 40.440 1.00 30.32 215 MET B O 1
ATOM 3938 N N . THR B 1 216 ? 9.734 54.080 41.968 1.00 30.99 216 THR B N 1
ATOM 3939 C CA . THR B 1 216 ? 9.860 55.429 41.442 1.00 34.96 216 THR B CA 1
ATOM 3940 C C . THR B 1 216 ? 9.938 56.415 42.598 1.00 33.87 216 THR B C 1
ATOM 3941 O O . THR B 1 216 ? 9.437 56.151 43.695 1.00 32.19 216 THR B O 1
ATOM 3945 N N . MET B 1 217 ? 10.579 57.554 42.348 1.00 35.46 217 MET B N 1
ATOM 3946 C CA . MET B 1 217 ? 10.857 58.527 43.401 1.00 37.46 217 MET B CA 1
ATOM 3947 C C . MET B 1 217 ? 10.767 59.928 42.821 1.00 35.34 217 MET B C 1
ATOM 3948 O O . MET B 1 217 ? 11.497 60.259 41.884 1.00 35.42 217 MET B O 1
ATOM 3953 N N . ARG B 1 218 ? 9.882 60.751 43.376 1.00 34.07 218 ARG B N 1
ATOM 3954 C CA . ARG B 1 218 ? 9.672 62.070 42.791 1.00 37.72 218 ARG B CA 1
ATOM 3955 C C . ARG B 1 218 ? 10.782 63.048 43.164 1.00 37.84 218 ARG B C 1
ATOM 3956 O O . ARG B 1 218 ? 11.205 63.852 42.326 1.00 40.86 218 ARG B O 1
ATOM 3964 N N . ASP B 1 219 ? 11.255 63.004 44.414 1.00 33.89 219 ASP B N 1
ATOM 3965 C CA . ASP B 1 219 ? 12.158 64.035 44.930 1.00 31.93 219 ASP B CA 1
ATOM 3966 C C . ASP B 1 219 ? 13.032 63.376 45.990 1.00 25.59 219 ASP B C 1
ATOM 3967 O O . ASP B 1 219 ? 12.616 63.271 47.147 1.00 21.27 219 ASP B O 1
ATOM 3972 N N . GLY B 1 220 ? 14.225 62.929 45.590 1.00 18.21 220 GLY B N 1
ATOM 3973 C CA . GLY B 1 220 ? 15.099 62.249 46.534 1.00 15.22 220 GLY B CA 1
ATOM 3974 C C . GLY B 1 220 ? 15.496 63.127 47.705 1.00 15.33 220 GLY B C 1
ATOM 3975 O O . GLY B 1 220 ? 15.693 62.627 48.817 1.00 15.50 220 GLY B O 1
ATOM 3976 N N . ARG B 1 221 ? 15.631 64.446 47.471 1.00 14.40 221 ARG B N 1
ATOM 3977 C CA . ARG B 1 221 ? 15.990 65.367 48.551 1.00 15.81 221 ARG B CA 1
ATOM 3978 C C . ARG B 1 221 ? 14.864 65.505 49.564 1.00 19.53 221 ARG B C 1
ATOM 3979 O O . ARG B 1 221 ? 15.117 65.648 50.769 1.00 12.65 221 ARG B O 1
ATOM 3987 N N . GLU B 1 222 ? 13.619 65.521 49.088 1.00 20.06 222 GLU B N 1
ATOM 3988 C CA . GLU B 1 222 ? 12.481 65.523 49.996 1.00 20.04 222 GLU B CA 1
ATOM 3989 C C . GLU B 1 222 ? 12.409 64.213 50.771 1.00 15.73 222 GLU B C 1
ATOM 3990 O O . GLU B 1 222 ? 12.115 64.202 51.973 1.00 13.87 222 GLU B O 1
ATOM 3996 N N . VAL B 1 223 ? 12.662 63.091 50.104 1.00 15.88 223 VAL B N 1
ATOM 3997 C CA . VAL B 1 223 ? 12.726 61.827 50.829 1.00 14.81 223 VAL B CA 1
ATOM 3998 C C . VAL B 1 223 ? 13.809 61.901 51.895 1.00 14.87 223 VAL B C 1
ATOM 3999 O O . VAL B 1 223 ? 13.581 61.566 53.064 1.00 12.57 223 VAL B O 1
ATOM 4003 N N . PHE B 1 224 ? 14.993 62.390 51.508 1.00 14.71 224 PHE B N 1
ATOM 4004 C CA . PHE B 1 224 ? 16.106 62.479 52.438 1.00 14.31 224 PHE B CA 1
ATOM 4005 C C . PHE B 1 224 ? 15.716 63.269 53.673 1.00 14.75 224 PHE B C 1
ATOM 4006 O O . PHE B 1 224 ? 15.853 62.785 54.799 1.00 17.05 224 PHE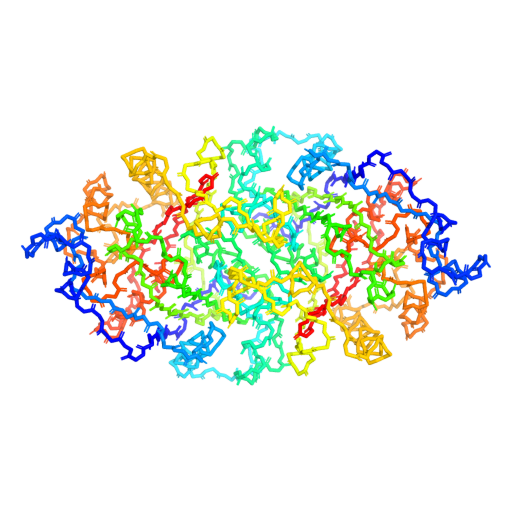 B O 1
ATOM 4014 N N . SER B 1 225 ? 15.232 64.501 53.486 1.00 13.55 225 SER B N 1
ATOM 4015 C CA . SER B 1 225 ? 15.013 65.340 54.661 1.00 13.76 225 SER B CA 1
ATOM 4016 C C . SER B 1 225 ? 13.851 64.815 55.498 1.00 11.57 225 SER B C 1
ATOM 4017 O O . SER B 1 225 ? 13.883 64.894 56.728 1.00 11.58 225 SER B O 1
ATOM 4020 N N . ARG B 1 226 ? 12.834 64.235 54.862 1.00 11.63 226 ARG B N 1
ATOM 4021 C CA . ARG B 1 226 ? 11.734 63.664 55.635 1.00 13.44 226 ARG B CA 1
ATOM 4022 C C . ARG B 1 226 ? 12.200 62.478 56.470 1.00 13.36 226 ARG B C 1
ATOM 4023 O O . ARG B 1 226 ? 11.791 62.324 57.628 1.00 10.57 226 ARG B O 1
ATOM 4031 N N . ALA B 1 227 ? 13.066 61.638 55.896 1.00 12.21 227 ALA B N 1
ATOM 4032 C CA . ALA B 1 227 ? 13.503 60.419 56.571 1.00 12.33 227 ALA B CA 1
ATOM 4033 C C . ALA B 1 227 ? 14.414 60.749 57.741 1.00 10.93 227 ALA B C 1
ATOM 4034 O O . ALA B 1 227 ? 14.309 60.137 58.810 1.00 8.98 227 ALA B O 1
ATOM 4036 N N . VAL B 1 228 ? 15.322 61.710 57.545 1.00 9.73 228 VAL B N 1
ATOM 4037 C CA . VAL B 1 228 ? 16.166 62.206 58.636 1.00 11.62 228 VAL B CA 1
ATOM 4038 C C . VAL B 1 228 ? 15.313 62.739 59.782 1.00 13.89 228 VAL B C 1
ATOM 4039 O O . VAL B 1 228 ? 15.541 62.411 60.955 1.00 13.28 228 VAL B O 1
ATOM 4043 N N . ALA B 1 229 ? 14.318 63.570 59.467 1.00 14.77 229 ALA B N 1
ATOM 4044 C CA . ALA B 1 229 ? 13.455 64.097 60.519 1.00 13.09 229 ALA B CA 1
ATOM 4045 C C . ALA B 1 229 ? 12.703 62.980 61.238 1.00 14.01 229 ALA B C 1
ATOM 4046 O O . ALA B 1 229 ? 12.590 62.989 62.470 1.00 14.19 229 ALA B O 1
ATOM 4048 N N . LEU B 1 230 ? 12.167 62.015 60.487 1.00 15.23 230 LEU B N 1
ATOM 4049 C CA . LEU B 1 230 ? 11.412 60.927 61.108 1.00 14.48 230 LEU B CA 1
ATOM 4050 C C . LEU B 1 230 ? 12.288 60.140 62.074 1.00 12.17 230 LEU B C 1
ATOM 4051 O O . LEU B 1 230 ? 11.899 59.866 63.220 1.00 10.95 230 LEU B O 1
ATOM 4056 N N . MET B 1 231 ? 13.485 59.780 61.632 1.00 9.47 231 MET B N 1
ATOM 4057 C CA . MET B 1 231 ? 14.403 59.049 62.500 1.00 11.64 231 MET B CA 1
ATOM 4058 C C . MET B 1 231 ? 14.866 59.903 63.674 1.00 12.56 231 MET B C 1
ATOM 4059 O O . MET B 1 231 ? 14.928 59.416 64.809 1.00 14.71 231 MET B O 1
ATOM 4064 N N . THR B 1 232 ? 15.195 61.176 63.425 1.00 11.12 232 THR B N 1
ATOM 4065 C CA . THR B 1 232 ? 15.612 62.065 64.505 1.00 12.83 232 THR B CA 1
ATOM 4066 C C . THR B 1 232 ? 14.519 62.195 65.545 1.00 15.53 232 THR B C 1
ATOM 4067 O O . THR B 1 232 ? 14.766 62.034 66.750 1.00 11.43 232 THR B O 1
ATOM 4071 N N . ASN B 1 233 ? 13.290 62.475 65.094 1.00 15.60 233 ASN B N 1
ATOM 4072 C CA . ASN B 1 233 ? 12.225 62.770 66.044 1.00 15.65 233 ASN B CA 1
ATOM 4073 C C . ASN B 1 233 ? 11.788 61.514 66.790 1.00 13.64 233 ASN B C 1
ATOM 4074 O O . ASN B 1 233 ? 11.526 61.579 67.991 1.00 16.19 233 ASN B O 1
ATOM 4079 N N . THR B 1 234 ? 11.700 60.362 66.115 1.00 13.33 234 THR B N 1
ATOM 4080 C CA . THR B 1 234 ? 11.321 59.161 66.852 1.00 12.42 234 THR B CA 1
ATOM 4081 C C . THR B 1 234 ? 12.407 58.778 67.845 1.00 10.88 234 THR B C 1
ATOM 4082 O O . THR B 1 234 ? 12.103 58.394 68.983 1.00 10.85 234 THR B O 1
ATOM 4086 N N . SER B 1 235 ? 13.676 58.892 67.439 1.00 9.20 235 SER B N 1
ATOM 4087 C CA . SER B 1 235 ? 14.775 58.550 68.334 1.00 11.26 235 SER B CA 1
ATOM 4088 C C . SER B 1 235 ? 14.806 59.461 69.553 1.00 12.77 235 SER B C 1
ATOM 4089 O O . SER B 1 235 ? 15.014 58.994 70.681 1.00 13.20 235 SER B O 1
ATOM 4092 N N . GLN B 1 236 ? 14.604 60.765 69.350 1.00 11.91 236 GLN B N 1
ATOM 4093 C CA . GLN B 1 236 ? 14.548 61.673 70.488 1.00 14.72 236 GLN B CA 1
ATOM 4094 C C . GLN B 1 236 ? 13.441 61.261 71.450 1.00 16.35 236 GLN B C 1
ATOM 4095 O O . GLN B 1 236 ? 13.624 61.286 72.674 1.00 15.65 236 GLN B O 1
ATOM 4101 N N . ARG B 1 237 ? 12.306 60.815 70.903 1.00 14.64 237 ARG B N 1
ATOM 4102 C CA . ARG B 1 237 ? 11.161 60.450 71.731 1.00 16.43 237 ARG B CA 1
ATOM 4103 C C . ARG B 1 237 ? 11.455 59.212 72.582 1.00 14.40 237 ARG B C 1
ATOM 4104 O O . ARG B 1 237 ? 11.250 59.232 73.802 1.00 15.34 237 ARG B O 1
ATOM 4112 N N . VAL B 1 238 ? 11.949 58.128 71.973 1.00 1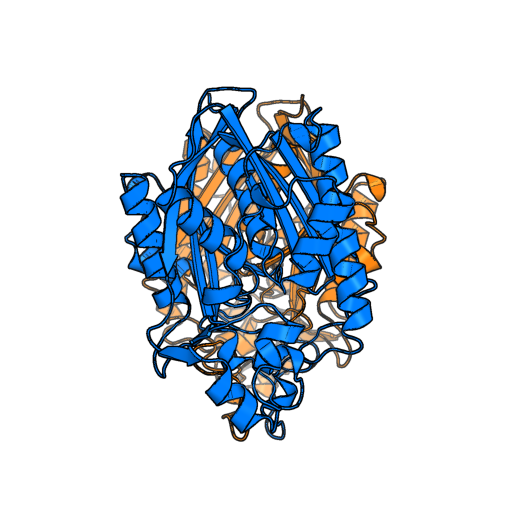3.60 238 VAL B N 1
ATOM 4113 C CA . VAL B 1 238 ? 12.184 56.920 72.774 1.00 13.36 238 VAL B CA 1
ATOM 4114 C C . VAL B 1 238 ? 13.305 57.134 73.782 1.00 12.35 238 VAL B C 1
ATOM 4115 O O . VAL B 1 238 ? 13.306 56.518 74.854 1.00 14.06 238 VAL B O 1
ATOM 4119 N N . LEU B 1 239 ? 14.283 57.985 73.464 1.00 12.85 239 LEU B N 1
ATOM 4120 C CA . LEU B 1 239 ? 15.312 58.314 74.442 1.00 14.11 239 LEU B CA 1
ATOM 4121 C C . LEU B 1 239 ? 14.706 59.009 75.654 1.00 17.47 239 LEU B C 1
ATOM 4122 O O . LEU B 1 239 ? 15.022 58.663 76.803 1.00 18.88 239 LEU B O 1
ATOM 4127 N N . HIS B 1 240 ? 13.839 59.995 75.422 1.00 16.40 240 HIS B N 1
ATOM 4128 C CA . HIS B 1 240 ? 13.244 60.706 76.547 1.00 19.46 240 HIS B CA 1
ATOM 4129 C C . HIS B 1 240 ? 12.282 59.808 77.309 1.00 19.10 240 HIS B C 1
ATOM 4130 O O . HIS B 1 240 ? 12.204 59.890 78.538 1.00 20.72 240 HIS B O 1
ATOM 4137 N N . GLU B 1 241 ? 11.545 58.941 76.607 1.00 16.68 241 GLU B N 1
ATOM 4138 C CA . GLU B 1 241 ? 10.675 57.995 77.303 1.00 22.94 241 GLU B CA 1
ATOM 4139 C C . GLU B 1 241 ? 11.487 57.012 78.135 1.00 22.76 241 GLU B C 1
ATOM 4140 O O . GLU B 1 241 ? 11.041 56.572 79.195 1.00 27.15 241 GLU B O 1
ATOM 4146 N N . ALA B 1 242 ? 12.666 56.626 77.666 1.00 21.68 242 ALA B N 1
ATOM 4147 C CA . ALA B 1 242 ? 13.452 55.709 78.474 1.00 23.32 242 ALA B CA 1
ATOM 4148 C C . ALA B 1 242 ? 14.247 56.429 79.556 1.00 26.46 242 ALA B C 1
ATOM 4149 O O . ALA B 1 242 ? 14.939 55.763 80.324 1.00 28.43 242 ALA B O 1
ATOM 4151 N N . GLU B 1 243 ? 14.137 57.760 79.639 1.00 26.42 243 GLU B N 1
ATOM 4152 C CA . GLU B 1 243 ? 14.923 58.593 80.553 1.00 28.42 243 GLU B CA 1
ATOM 4153 C C . GLU B 1 243 ? 16.415 58.409 80.308 1.00 27.87 243 GLU B C 1
ATOM 4154 O O . GLU B 1 243 ? 17.211 58.273 81.236 1.00 29.00 243 GLU B O 1
ATOM 4160 N N . LEU B 1 244 ? 16.793 58.406 79.044 1.00 25.23 244 LEU B N 1
ATOM 4161 C CA . LEU B 1 244 ? 18.172 58.242 78.629 1.00 27.06 244 LEU B CA 1
ATOM 4162 C C . LEU B 1 244 ? 18.597 59.452 77.818 1.00 24.09 244 LEU B C 1
ATOM 4163 O O . LEU B 1 244 ? 17.767 60.228 77.347 1.00 22.34 244 LEU B O 1
ATOM 4168 N N . THR B 1 245 ? 19.907 59.615 77.671 1.00 25.39 245 THR B N 1
ATOM 4169 C CA . THR B 1 245 ? 20.470 60.521 76.685 1.00 24.89 245 THR B CA 1
ATOM 4170 C C . THR B 1 245 ? 21.266 59.721 75.662 1.00 22.87 245 THR B C 1
ATOM 4171 O O . THR B 1 245 ? 21.522 58.525 75.827 1.00 18.83 245 THR B O 1
ATOM 4175 N N . ALA B 1 246 ? 21.672 60.422 74.603 1.00 24.15 246 ALA B N 1
ATOM 4176 C CA . ALA B 1 246 ? 22.510 59.825 73.574 1.00 25.98 246 ALA B CA 1
ATOM 4177 C C . ALA B 1 246 ? 23.787 59.238 74.154 1.00 27.38 246 ALA B C 1
ATOM 4178 O O . ALA B 1 246 ? 24.263 58.204 73.678 1.00 26.19 246 ALA B O 1
ATOM 4180 N N . ALA B 1 247 ? 24.351 59.869 75.183 1.00 28.81 247 ALA B N 1
ATOM 4181 C CA . ALA B 1 247 ? 25.558 59.335 75.806 1.00 30.95 247 ALA B CA 1
ATOM 4182 C C . ALA B 1 247 ? 25.345 57.959 76.430 1.00 31.08 247 ALA B C 1
ATOM 4183 O O . ALA B 1 247 ? 26.312 57.204 76.577 1.00 32.84 247 ALA B O 1
ATOM 4185 N N . ASP B 1 248 ? 24.112 57.597 76.781 1.00 28.29 248 ASP B N 1
ATOM 4186 C CA . ASP B 1 248 ? 23.870 56.282 77.358 1.00 27.62 248 ASP B CA 1
ATOM 4187 C C . ASP B 1 248 ? 23.792 55.172 76.314 1.00 24.33 248 ASP B C 1
ATOM 4188 O O . ASP B 1 248 ? 23.886 53.994 76.681 1.00 22.09 248 ASP B O 1
ATOM 4193 N N . ILE B 1 249 ? 23.648 55.518 75.035 1.00 19.62 249 ILE B N 1
ATOM 4194 C CA . ILE B 1 249 ? 23.560 54.515 73.980 1.00 19.74 249 ILE B CA 1
ATOM 4195 C C . ILE B 1 249 ? 24.929 53.893 73.741 1.00 19.73 249 ILE B C 1
ATOM 4196 O O . ILE B 1 249 ? 25.920 54.608 73.550 1.00 17.91 249 ILE B O 1
ATOM 4201 N N . SER B 1 250 ? 24.985 52.554 73.720 1.00 18.19 250 SER B N 1
ATOM 4202 C CA . SER B 1 250 ? 26.208 51.824 73.393 1.00 22.94 250 SER B CA 1
ATOM 4203 C C . SER B 1 250 ? 26.364 51.628 71.888 1.00 20.95 250 SER B C 1
ATOM 4204 O O . SER B 1 250 ? 27.458 51.774 71.345 1.00 16.37 250 SER B O 1
ATOM 4207 N N . ARG B 1 251 ? 25.286 51.263 71.208 1.00 14.64 251 ARG B N 1
ATOM 4208 C CA . ARG B 1 251 ? 25.314 50.990 69.779 1.00 13.80 251 ARG B CA 1
ATOM 4209 C C . ARG B 1 251 ? 24.087 51.611 69.142 1.00 13.18 251 ARG B C 1
ATOM 4210 O O . ARG B 1 251 ? 22.962 51.392 69.596 1.00 13.33 251 ARG B O 1
ATOM 4218 N N . PHE B 1 252 ? 24.317 52.355 68.082 1.00 12.44 252 PHE B N 1
ATOM 4219 C CA . PHE B 1 252 ? 23.284 53.055 67.344 1.00 13.88 252 PHE B CA 1
ATOM 4220 C C . PHE B 1 252 ? 23.150 52.339 66.017 1.00 13.44 252 PHE B C 1
ATOM 4221 O O . PHE B 1 252 ? 24.129 52.224 65.275 1.00 14.28 252 PHE B O 1
ATOM 4229 N N . VAL B 1 253 ? 21.963 51.806 65.755 1.00 12.28 253 VAL B N 1
ATOM 4230 C CA . VAL B 1 253 ? 21.706 51.011 64.556 1.00 12.46 253 VAL B CA 1
ATOM 4231 C C . VAL B 1 253 ? 20.580 51.661 63.770 1.00 12.36 253 VAL B C 1
ATOM 4232 O O . VAL B 1 253 ? 19.403 51.319 63.949 1.00 12.22 253 VAL B O 1
ATOM 4236 N N . PRO B 1 254 ? 20.888 52.625 62.924 1.00 12.95 254 PRO B N 1
ATOM 4237 C CA . PRO B 1 254 ? 19.874 53.164 62.020 1.00 13.65 254 PRO B CA 1
ATOM 4238 C C . PRO B 1 254 ? 19.704 52.296 60.778 1.00 13.80 254 PRO B C 1
ATOM 4239 O O . PRO B 1 254 ? 20.605 51.564 60.348 1.00 15.96 254 PRO B O 1
ATOM 4243 N N . HIS B 1 255 ? 18.513 52.389 60.204 1.00 11.89 255 HIS B N 1
ATOM 4244 C CA . HIS B 1 255 ? 18.316 51.897 58.848 1.00 15.00 255 HIS B CA 1
ATOM 4245 C C . HIS B 1 255 ? 19.459 52.375 57.966 1.00 15.47 255 HIS B C 1
ATOM 4246 O O . HIS B 1 255 ? 19.831 53.553 58.000 1.00 15.57 255 HIS B O 1
ATOM 4253 N N . GLN B 1 256 ? 20.021 51.453 57.185 1.00 15.11 256 GLN B N 1
ATOM 4254 C CA . GLN B 1 256 ? 21.166 51.750 56.314 1.00 17.43 256 GLN B CA 1
ATOM 4255 C C . GLN B 1 256 ? 20.656 52.189 54.946 1.00 17.23 256 GLN B C 1
ATOM 4256 O O . GLN B 1 256 ? 20.539 51.393 54.013 1.00 15.26 256 GLN B O 1
ATOM 4262 N N . ALA B 1 257 ? 20.344 53.481 54.828 1.00 17.05 257 ALA B N 1
ATOM 4263 C CA . ALA B 1 257 ? 19.818 54.012 53.572 1.00 16.77 257 ALA B CA 1
ATOM 4264 C C . ALA B 1 257 ? 20.925 54.571 52.682 1.00 20.28 257 ALA B C 1
ATOM 4265 O O . ALA B 1 257 ? 21.000 54.234 51.495 1.00 19.61 257 ALA B O 1
ATOM 4267 N N . ASN B 1 258 ? 21.761 55.451 53.243 1.00 19.73 258 ASN B N 1
ATOM 4268 C CA . ASN B 1 258 ? 23.047 55.850 52.680 1.00 22.16 258 ASN B CA 1
ATOM 4269 C C . ASN B 1 258 ? 23.855 56.459 53.815 1.00 18.75 258 ASN B C 1
ATOM 4270 O O . ASN B 1 258 ? 23.309 56.799 54.866 1.00 18.56 258 ASN B O 1
ATOM 4275 N N . ALA B 1 259 ? 25.162 56.586 53.606 1.00 18.75 259 ALA B N 1
ATOM 4276 C CA . ALA B 1 259 ? 26.021 57.022 54.701 1.00 17.18 259 ALA B CA 1
ATOM 4277 C C . ALA B 1 259 ? 25.638 58.413 55.194 1.00 17.95 259 ALA B C 1
ATOM 4278 O O . ALA B 1 259 ? 25.637 58.666 56.405 1.00 19.84 259 ALA B O 1
ATOM 4280 N N . ARG B 1 260 ? 25.322 59.331 54.274 1.00 17.51 260 ARG B N 1
ATOM 4281 C CA . ARG B 1 260 ? 25.016 60.706 54.667 1.00 17.73 260 ARG B CA 1
ATOM 4282 C C . ARG B 1 260 ? 23.763 60.770 55.543 1.00 18.56 260 ARG B C 1
ATOM 4283 O O . ARG B 1 260 ? 23.685 61.579 56.479 1.00 19.50 260 ARG B O 1
ATOM 4291 N N . MET B 1 261 ? 22.775 59.922 55.264 1.00 15.63 261 MET B N 1
ATOM 4292 C CA . MET B 1 261 ? 21.590 59.894 56.117 1.00 19.14 261 MET B CA 1
ATOM 4293 C C . MET B 1 261 ? 21.933 59.398 57.517 1.00 18.93 261 MET B C 1
ATOM 4294 O O . MET B 1 261 ? 21.495 59.982 58.512 1.00 16.20 261 MET B O 1
ATOM 4299 N N . SER B 1 262 ? 22.718 58.325 57.618 1.00 19.63 262 SER B N 1
ATOM 4300 C CA . SER B 1 262 ? 23.111 57.844 58.940 1.00 19.23 262 SER B CA 1
ATOM 4301 C C . SER B 1 262 ? 23.888 58.913 59.696 1.00 19.18 262 SER B C 1
ATOM 4302 O O . SER B 1 262 ? 23.664 59.130 60.893 1.00 20.13 262 SER B O 1
ATOM 4305 N N . ASP B 1 263 ? 24.801 59.596 59.008 1.00 19.98 263 ASP B N 1
ATOM 4306 C CA . ASP B 1 263 ? 25.599 60.634 59.653 1.00 24.91 263 ASP B CA 1
ATOM 4307 C C . ASP B 1 263 ? 24.725 61.810 60.088 1.00 22.75 263 ASP B C 1
ATOM 4308 O O . ASP B 1 263 ? 24.908 62.355 61.185 1.00 21.71 263 ASP B O 1
ATOM 4313 N N . ALA B 1 264 ? 23.743 62.195 59.262 1.00 19.43 264 ALA B N 1
ATOM 4314 C CA . ALA B 1 264 ? 22.864 63.301 59.636 1.00 19.38 264 ALA B CA 1
ATOM 4315 C C . ALA B 1 264 ? 22.086 62.986 60.913 1.00 17.99 264 ALA B C 1
ATOM 4316 O O . ALA B 1 264 ? 21.999 63.827 61.814 1.00 18.41 264 ALA B O 1
ATOM 4318 N N . VAL B 1 265 ? 21.535 61.770 61.024 1.00 16.72 265 VAL B N 1
ATOM 4319 C CA . VAL B 1 265 ? 20.734 61.413 62.201 1.00 15.57 265 VAL B CA 1
ATOM 4320 C C . VAL B 1 265 ? 21.631 61.293 63.427 1.00 14.05 265 VAL B C 1
ATOM 4321 O O . VAL B 1 265 ? 21.335 61.839 64.496 1.00 13.30 265 VAL B O 1
ATOM 4325 N N . CYS B 1 266 ? 22.736 60.561 63.281 1.00 14.48 266 CYS B N 1
ATOM 4326 C CA . CYS B 1 266 ? 23.746 60.476 64.329 1.00 18.60 266 CYS B CA 1
ATOM 4327 C C . CYS B 1 266 ? 24.122 61.866 64.851 1.00 17.88 266 CYS B C 1
ATOM 4328 O O . CYS B 1 266 ? 24.015 62.149 66.050 1.00 19.91 266 CYS B O 1
ATOM 4331 N N . GLY B 1 267 ? 24.536 62.754 63.953 1.00 15.96 267 GLY B N 1
ATOM 4332 C CA . GLY B 1 267 ? 24.843 64.123 64.350 1.00 18.72 267 GLY B CA 1
ATOM 4333 C C . GLY B 1 267 ? 23.682 64.831 65.024 1.00 18.81 267 GLY B C 1
ATOM 4334 O O . GLY B 1 267 ? 23.866 65.487 66.047 1.00 18.77 267 GLY B O 1
ATOM 4335 N N . ASN B 1 268 ? 22.466 64.701 64.467 1.00 17.68 268 ASN B N 1
ATOM 4336 C CA . ASN B 1 268 ? 21.303 65.370 65.061 1.00 18.98 268 ASN B CA 1
ATOM 4337 C C . ASN B 1 268 ? 21.107 64.946 66.507 1.00 18.66 268 ASN B C 1
ATOM 4338 O O . ASN B 1 268 ? 20.785 65.772 67.365 1.00 18.77 268 ASN B O 1
ATOM 4343 N N . LEU B 1 269 ? 21.293 63.655 66.785 1.00 17.79 269 LEU B N 1
ATOM 4344 C CA . LEU B 1 269 ? 21.074 63.080 68.104 1.00 18.67 269 LEU B CA 1
ATOM 4345 C C . LEU B 1 269 ? 22.237 63.300 69.056 1.00 19.55 269 LEU B C 1
ATOM 4346 O O . LEU B 1 269 ? 22.084 63.056 70.257 1.00 19.27 269 LEU B O 1
ATOM 4351 N N . GLY B 1 270 ? 23.382 63.756 68.567 1.00 19.62 270 GLY B N 1
ATOM 4352 C CA . GLY B 1 270 ? 24.527 63.911 69.443 1.00 23.65 270 GLY B CA 1
ATOM 4353 C C . GLY B 1 270 ? 25.216 62.612 69.787 1.00 25.86 270 GLY B C 1
ATOM 4354 O O . GLY B 1 270 ? 25.836 62.509 70.849 1.00 28.39 270 GLY B O 1
ATOM 4355 N N . ILE B 1 271 ? 25.118 61.614 68.923 1.00 25.26 271 ILE B N 1
ATOM 4356 C CA . ILE B 1 271 ? 25.708 60.302 69.157 1.00 25.91 271 ILE B CA 1
ATOM 4357 C C . ILE B 1 271 ? 27.124 60.268 68.592 1.00 28.38 271 ILE B C 1
ATOM 4358 O O . ILE B 1 271 ? 27.378 60.731 67.472 1.00 28.36 271 ILE B O 1
ATOM 4363 N N . GLU B 1 272 ? 28.056 59.736 69.384 1.00 31.03 272 GLU B N 1
ATOM 4364 C CA . GLU B 1 272 ? 29.434 59.565 68.933 1.00 34.99 272 GLU B CA 1
ATOM 4365 C C . GLU B 1 272 ? 29.486 58.678 67.694 1.00 32.57 272 GLU B C 1
ATOM 4366 O O . GLU B 1 272 ? 28.918 57.582 67.676 1.00 30.11 272 GLU B O 1
ATOM 4372 N N . ARG B 1 273 ? 30.186 59.145 66.660 1.00 32.82 273 ARG B N 1
ATOM 4373 C CA . ARG B 1 273 ? 30.085 58.492 65.357 1.00 34.26 273 ARG B CA 1
ATOM 4374 C C . ARG B 1 273 ? 30.596 57.053 65.399 1.00 29.51 273 ARG B C 1
ATOM 4375 O O . ARG B 1 273 ? 30.094 56.191 64.663 1.00 27.45 273 ARG B O 1
ATOM 4383 N N . GLU B 1 274 ? 31.563 56.758 66.276 1.00 28.15 274 GLU B N 1
ATOM 4384 C CA . GLU B 1 274 ? 32.074 55.396 66.350 1.00 30.40 274 GLU B CA 1
ATOM 4385 C C . GLU B 1 274 ? 31.089 54.430 66.995 1.00 25.75 274 GLU B C 1
ATOM 4386 O O . GLU B 1 274 ? 31.329 53.223 66.956 1.00 26.55 274 GLU B O 1
ATOM 4392 N N . LYS B 1 275 ? 30.003 54.924 67.597 1.00 23.48 275 LYS B N 1
ATOM 4393 C CA . LYS B 1 275 ? 28.977 54.037 68.135 1.00 21.38 275 LYS B CA 1
ATOM 4394 C C . LYS B 1 275 ? 28.013 53.536 67.063 1.00 19.97 275 LYS B C 1
ATOM 4395 O O . LYS B 1 275 ? 27.217 52.624 67.331 1.00 20.32 275 LYS B O 1
ATOM 4401 N N . THR B 1 276 ? 28.061 54.104 65.863 1.00 18.54 276 THR B N 1
ATOM 4402 C CA . THR B 1 276 ? 27.114 53.754 64.819 1.00 18.82 276 THR B CA 1
ATOM 4403 C C . THR B 1 276 ? 27.510 52.431 64.203 1.00 18.91 276 THR B C 1
ATOM 4404 O O . THR B 1 276 ? 28.666 52.247 63.813 1.00 19.30 276 THR B O 1
ATOM 4408 N N . VAL B 1 277 ? 26.556 51.512 64.112 1.00 17.03 277 VAL B N 1
ATOM 4409 C CA . VAL B 1 277 ? 26.750 50.311 63.316 1.00 17.74 277 VAL B CA 1
ATOM 4410 C C . VAL B 1 277 ? 26.573 50.692 61.854 1.00 17.63 277 VAL B C 1
ATOM 4411 O O . VAL B 1 277 ? 25.588 51.344 61.487 1.00 18.66 277 VAL B O 1
ATOM 4415 N N . ARG B 1 278 ? 27.549 50.336 61.020 1.00 17.66 278 ARG B N 1
ATOM 4416 C CA . ARG B 1 278 ? 27.558 50.729 59.609 1.00 19.63 278 ARG B CA 1
ATOM 4417 C C . ARG B 1 278 ? 27.769 49.487 58.744 1.00 17.99 278 ARG B C 1
ATOM 4418 O O . ARG B 1 278 ? 28.881 48.964 58.657 1.00 18.73 278 ARG B O 1
ATOM 4426 N N . THR B 1 279 ? 26.707 48.990 58.116 1.00 16.47 279 THR B N 1
ATOM 4427 C CA . THR B 1 279 ? 26.824 47.858 57.206 1.00 17.23 279 THR B CA 1
ATOM 4428 C C . THR B 1 279 ? 26.568 48.253 55.762 1.00 15.98 279 THR B C 1
ATOM 4429 O O . THR B 1 279 ? 26.698 47.404 54.872 1.00 15.43 279 THR B O 1
ATOM 4433 N N . ILE B 1 280 ? 26.187 49.507 55.508 1.00 12.30 280 ILE B N 1
ATOM 4434 C CA . ILE B 1 280 ? 25.847 49.914 54.147 1.00 16.15 280 ILE B CA 1
ATOM 4435 C C . ILE B 1 280 ? 27.020 49.712 53.194 1.00 15.97 280 ILE B C 1
ATOM 4436 O O . ILE B 1 280 ? 26.820 49.479 51.988 1.00 16.13 280 ILE B O 1
ATOM 4441 N N . GLY B 1 281 ? 28.255 49.818 53.699 1.00 14.50 281 GLY B N 1
ATOM 4442 C CA . GLY B 1 281 ? 29.422 49.727 52.822 1.00 18.55 281 GLY B CA 1
ATOM 4443 C C . GLY B 1 281 ? 29.505 48.408 52.065 1.00 18.70 281 GLY B C 1
ATOM 4444 O O . GLY B 1 281 ? 29.804 48.388 50.870 1.00 18.81 281 GLY B O 1
ATOM 4445 N N . SER B 1 282 ? 29.226 47.292 52.748 1.00 17.70 282 SER B N 1
ATOM 4446 C CA . SER B 1 282 ? 29.319 45.951 52.176 1.00 20.07 282 SER B CA 1
ATOM 4447 C C . SER B 1 282 ? 27.973 45.348 51.806 1.00 17.34 282 SER B C 1
ATOM 4448 O O . SER B 1 282 ? 27.930 44.414 50.995 1.00 15.70 282 SER B O 1
ATOM 4451 N N . PHE B 1 283 ? 26.880 45.833 52.383 1.00 14.03 283 PHE B N 1
ATOM 4452 C CA . PHE B 1 283 ? 25.608 45.165 52.199 1.00 14.77 283 PHE B CA 1
ATOM 4453 C C . PHE B 1 283 ? 24.557 46.041 51.554 1.00 16.65 283 PHE B C 1
ATOM 4454 O O . PHE B 1 283 ? 23.461 45.542 51.279 1.00 17.31 283 PHE B O 1
ATOM 4462 N N . GLY B 1 284 ? 24.860 47.313 51.285 1.00 13.08 284 GLY B N 1
ATOM 4463 C CA . GLY B 1 284 ? 23.924 48.213 50.620 1.00 12.87 284 GLY B CA 1
ATOM 4464 C C . GLY B 1 284 ? 22.643 48.382 51.417 1.00 14.61 284 GLY B C 1
ATOM 4465 O O . GLY B 1 284 ? 22.581 48.140 52.632 1.00 19.97 284 GLY B O 1
ATOM 4466 N N . ASN B 1 285 ? 21.599 48.802 50.707 1.00 12.87 285 ASN B N 1
ATOM 4467 C CA . ASN B 1 285 ? 20.310 49.144 51.309 1.00 14.39 285 ASN B CA 1
ATOM 4468 C C . ASN B 1 285 ? 19.320 48.054 50.928 1.00 13.22 285 ASN B C 1
ATOM 4469 O O . ASN B 1 285 ? 18.837 48.017 49.794 1.00 11.50 285 ASN B O 1
ATOM 4474 N N . SER B 1 286 ? 18.988 47.187 51.881 1.00 12.93 286 SER B N 1
ATOM 4475 C CA . SER B 1 286 ? 18.025 46.117 51.637 1.00 12.44 286 SER B CA 1
ATOM 4476 C C . SER B 1 286 ? 16.695 46.368 52.347 1.00 13.31 286 SER B C 1
ATOM 4477 O O . SER B 1 286 ? 16.006 45.421 52.744 1.00 11.59 286 SER B O 1
ATOM 4480 N N . SER B 1 287 ? 16.361 47.641 52.563 1.00 14.06 287 SER B N 1
ATOM 4481 C CA . SER B 1 287 ? 15.077 48.089 53.122 1.00 11.58 287 SER B CA 1
ATOM 4482 C C . SER B 1 287 ? 14.929 47.466 54.510 1.00 9.32 287 SER B C 1
ATOM 4483 O O . SER B 1 287 ? 15.848 47.596 55.330 1.00 8.77 287 SER B O 1
ATOM 4486 N N . ALA B 1 288 ? 13.825 46.793 54.822 1.00 9.31 288 ALA B N 1
ATOM 4487 C CA . ALA B 1 288 ? 13.579 46.382 56.200 1.00 10.33 288 ALA B CA 1
ATOM 4488 C C . ALA B 1 288 ? 14.637 45.413 56.710 1.00 8.67 288 ALA B C 1
ATOM 4489 O O . ALA B 1 288 ? 14.815 45.289 57.924 1.00 7.78 288 ALA B O 1
ATOM 4491 N N . ALA B 1 289 ? 15.393 44.776 55.823 1.00 9.53 289 ALA B N 1
ATOM 4492 C CA . ALA B 1 289 ? 16.400 43.845 56.323 1.00 8.64 289 ALA B CA 1
ATOM 4493 C C . ALA B 1 289 ? 17.609 44.526 56.966 1.00 10.24 289 ALA B C 1
ATOM 4494 O O . ALA B 1 289 ? 18.374 43.824 57.625 1.00 8.66 289 ALA B O 1
ATOM 4496 N N . THR B 1 290 ? 17.800 45.855 56.844 1.00 9.74 290 THR B N 1
ATOM 4497 C CA . THR B 1 290 ? 19.123 46.392 57.168 1.00 9.54 290 THR B CA 1
ATOM 4498 C C . THR B 1 290 ? 19.387 46.359 58.657 1.00 12.39 290 THR B C 1
ATOM 4499 O O . THR B 1 290 ? 20.515 46.063 59.080 1.00 10.38 290 THR B O 1
ATOM 4503 N N . ILE B 1 291 ? 18.371 46.641 59.470 1.00 10.45 291 ILE B N 1
ATOM 4504 C CA . ILE B 1 291 ? 18.604 46.681 60.909 1.00 9.97 291 ILE B CA 1
ATOM 4505 C C . ILE B 1 291 ? 18.890 45.277 61.446 1.00 6.94 291 ILE B C 1
ATOM 4506 O O . ILE B 1 291 ? 19.896 45.130 62.156 1.00 8.78 291 ILE B O 1
ATOM 4511 N N . PRO B 1 292 ? 18.099 44.218 61.153 1.00 7.06 292 PRO B N 1
ATOM 4512 C CA . PRO B 1 292 ? 18.472 42.911 61.713 1.00 9.53 292 PRO B CA 1
ATOM 4513 C C . PRO B 1 292 ? 19.755 42.368 61.118 1.00 10.60 292 PRO B C 1
ATOM 4514 O O . PRO B 1 292 ? 20.496 41.676 61.833 1.00 9.42 292 PRO B O 1
ATOM 4518 N N . LEU B 1 293 ? 20.062 42.669 59.851 1.00 12.44 293 LEU B N 1
ATOM 4519 C CA . LEU B 1 293 ? 21.364 42.259 59.321 1.00 14.73 293 LEU B CA 1
ATOM 4520 C C . LEU B 1 293 ? 22.489 42.918 60.111 1.00 13.05 293 LEU B C 1
ATOM 4521 O O . LEU B 1 293 ? 23.510 42.275 60.415 1.00 11.61 293 LEU B O 1
ATOM 4526 N N . SER B 1 294 ? 22.301 44.198 60.468 1.00 11.64 294 SER B N 1
ATOM 4527 C CA . SER B 1 294 ? 23.318 44.957 61.191 1.00 9.65 294 SER B CA 1
ATOM 4528 C C . SER B 1 294 ? 23.442 44.471 62.625 1.00 10.51 294 SER B C 1
ATOM 4529 O O . SER B 1 294 ? 24.546 44.455 63.184 1.00 9.40 294 SER B O 1
ATOM 4532 N N . LEU B 1 295 ? 22.314 44.080 63.242 1.00 9.14 295 LEU B N 1
ATOM 4533 C CA . LEU B 1 295 ? 22.372 43.474 64.565 1.00 11.21 295 LEU B CA 1
ATOM 4534 C C . LEU B 1 295 ? 23.173 42.182 64.521 1.00 12.29 295 LEU B C 1
ATOM 4535 O O . LEU B 1 295 ? 24.013 41.933 65.394 1.00 11.58 295 LEU B O 1
ATOM 4540 N N . SER B 1 296 ? 22.939 41.358 63.497 1.00 10.01 296 SER B N 1
ATOM 4541 C CA . SER B 1 296 ? 23.673 40.102 63.369 1.00 12.71 296 SER B CA 1
ATOM 4542 C C . SER B 1 296 ? 25.163 40.361 63.168 1.00 15.12 296 SER B C 1
ATOM 4543 O O . SER B 1 296 ? 26.006 39.736 63.829 1.00 14.75 296 SER B O 1
ATOM 4546 N N . ILE B 1 297 ? 25.503 41.329 62.313 1.00 14.63 297 ILE B N 1
ATOM 4547 C CA . ILE B 1 297 ? 26.902 41.670 62.064 1.00 14.58 297 ILE B CA 1
ATOM 4548 C C . ILE B 1 297 ? 27.572 42.201 63.328 1.00 13.41 297 ILE B C 1
ATOM 4549 O O . ILE B 1 297 ? 28.646 41.728 63.721 1.00 12.50 297 ILE B O 1
ATOM 4554 N N . THR B 1 298 ? 26.971 43.201 63.976 1.00 10.49 298 THR B N 1
ATOM 4555 C CA . THR B 1 298 ? 27.665 43.793 65.115 1.00 11.81 298 THR B CA 1
ATOM 4556 C C . THR B 1 298 ? 27.759 42.813 66.280 1.00 13.36 298 THR B C 1
ATOM 4557 O O . THR B 1 298 ? 28.777 42.786 66.979 1.00 13.61 298 THR B O 1
ATOM 4561 N N . ASN B 1 299 ? 26.738 41.971 66.480 1.00 13.59 299 ASN B N 1
ATOM 4562 C CA . ASN B 1 299 ? 26.801 40.981 67.551 1.00 15.28 299 ASN B CA 1
ATOM 4563 C C . ASN B 1 299 ? 27.825 39.906 67.251 1.00 16.34 299 ASN B C 1
ATOM 4564 O O . ASN B 1 299 ? 28.398 39.328 68.179 1.00 16.79 299 ASN B O 1
ATOM 4569 N N . ALA B 1 300 ? 28.044 39.607 65.973 1.00 14.51 300 ALA B N 1
ATOM 4570 C CA . ALA B 1 300 ? 29.106 38.681 65.604 1.00 17.28 300 ALA B CA 1
ATOM 4571 C C . ALA B 1 300 ? 30.473 39.302 65.853 1.00 18.76 300 ALA B C 1
ATOM 4572 O O . ALA B 1 300 ? 31.378 38.635 66.360 1.00 19.98 300 ALA B O 1
ATOM 4574 N N . GLU B 1 301 ? 30.644 40.576 65.519 1.00 17.74 301 GLU B N 1
ATOM 4575 C CA . GLU B 1 301 ? 31.937 41.204 65.774 1.00 20.50 301 GLU B CA 1
ATOM 4576 C C . GLU B 1 301 ? 32.228 41.277 67.263 1.00 20.18 301 GLU B C 1
ATOM 4577 O O . GLU B 1 301 ? 33.354 41.008 67.693 1.00 17.02 301 GLU B O 1
ATOM 4583 N N . ARG B 1 302 ? 31.219 41.610 68.065 1.00 18.65 302 ARG B N 1
ATOM 4584 C CA . ARG B 1 302 ? 31.415 41.921 69.478 1.00 22.92 302 ARG B CA 1
ATOM 4585 C C . ARG B 1 302 ? 30.109 41.591 70.177 1.00 14.75 302 ARG B C 1
ATOM 4586 O O . ARG B 1 302 ? 29.143 42.368 70.107 1.00 18.11 302 ARG B O 1
ATOM 4594 N N . PRO B 1 303 ? 30.023 40.442 70.843 1.00 17.05 303 PRO B N 1
ATOM 4595 C CA . PRO B 1 303 ? 28.734 39.979 71.383 1.00 17.10 303 PRO B CA 1
ATOM 4596 C C . PRO B 1 303 ? 28.063 41.035 72.248 1.00 18.94 303 PRO B C 1
ATOM 4597 O O . PRO B 1 303 ? 28.713 41.730 73.029 1.00 18.06 303 PRO B O 1
ATOM 4601 N N . LEU B 1 304 ? 26.757 41.190 72.074 1.00 18.42 304 LEU B N 1
ATOM 4602 C CA . LEU B 1 304 ? 26.025 42.122 72.919 1.00 21.17 304 LEU B CA 1
ATOM 4603 C C . LEU B 1 304 ? 26.126 41.694 74.378 1.00 24.72 304 LEU B C 1
ATOM 4604 O O . LEU B 1 304 ? 25.836 40.543 74.721 1.00 26.80 304 LEU B O 1
ATOM 4609 N N . ALA B 1 305 ? 26.554 42.618 75.229 1.00 23.60 305 ALA B N 1
ATOM 4610 C CA . ALA B 1 305 ? 26.819 42.341 76.631 1.00 23.93 305 ALA B CA 1
ATOM 4611 C C . ALA B 1 305 ? 25.745 42.961 77.518 1.00 23.72 305 ALA B C 1
ATOM 4612 O O . ALA B 1 305 ? 25.235 44.052 77.242 1.00 18.23 305 ALA B O 1
ATOM 4614 N N . GLY B 1 306 ? 25.419 42.262 78.602 1.00 28.01 306 GLY B N 1
ATOM 4615 C CA . GLY B 1 306 ? 24.442 42.751 79.557 1.00 29.29 306 GLY B CA 1
ATOM 4616 C C . GLY B 1 306 ? 24.680 44.183 79.992 1.00 28.36 306 GLY B C 1
ATOM 4617 O O . GLY B 1 306 ? 25.817 44.581 80.266 1.00 26.80 306 GLY B O 1
ATOM 4618 N N . GLY B 1 307 ? 23.608 44.975 80.028 1.00 28.77 307 GLY B N 1
ATOM 4619 C CA . GLY B 1 307 ? 23.687 46.373 80.369 1.00 28.70 307 GLY B CA 1
ATOM 4620 C C . GLY B 1 307 ? 23.839 47.310 79.190 1.00 26.54 307 GLY B C 1
ATOM 4621 O O . GLY B 1 307 ? 23.533 48.503 79.323 1.00 24.91 307 GLY B O 1
ATOM 4622 N N . GLU B 1 308 ? 24.321 46.814 78.051 1.00 24.73 308 GLU B N 1
ATOM 4623 C CA . GLU B 1 308 ? 24.395 47.634 76.848 1.00 22.98 308 GLU B CA 1
ATOM 4624 C C . GLU B 1 308 ? 23.005 48.108 76.432 1.00 22.32 308 GLU B C 1
ATOM 4625 O O . GLU B 1 308 ? 22.017 47.387 76.583 1.00 26.07 308 GLU B O 1
ATOM 4631 N N . THR B 1 309 ? 22.942 49.314 75.871 1.00 18.14 309 THR B N 1
ATOM 4632 C CA . THR B 1 309 ? 21.706 49.925 75.401 1.00 18.96 309 THR B CA 1
ATOM 4633 C C . THR B 1 309 ? 21.838 50.201 73.911 1.00 16.31 309 THR B C 1
ATOM 4634 O O . THR B 1 309 ? 22.795 50.854 73.487 1.00 15.88 309 THR B O 1
ATOM 4638 N N . LEU B 1 310 ? 20.892 49.698 73.118 1.00 14.02 310 LEU B N 1
ATOM 4639 C CA . LEU B 1 310 ? 20.866 49.946 71.679 1.00 12.53 310 LEU B CA 1
ATOM 4640 C C . LEU B 1 310 ? 19.744 50.916 71.335 1.00 12.54 310 LEU B C 1
ATOM 4641 O O . LEU B 1 310 ? 18.671 50.879 71.935 1.00 11.81 310 LEU B O 1
ATOM 4646 N N . LEU B 1 311 ? 19.989 51.759 70.340 1.00 13.35 311 LEU B N 1
ATOM 4647 C CA . LEU B 1 311 ? 18.979 52.620 69.745 1.00 14.24 311 LEU B CA 1
ATOM 4648 C C . LEU B 1 311 ? 18.832 52.210 68.292 1.00 12.72 311 LEU B C 1
ATOM 4649 O O . LEU B 1 311 ? 19.805 52.258 67.530 1.00 9.17 311 LEU B O 1
ATOM 4654 N N . LEU B 1 312 ? 17.625 51.806 67.917 1.00 10.19 312 LEU B N 1
ATOM 4655 C CA . LEU B 1 312 ? 17.322 51.396 66.553 1.00 11.11 312 LEU B CA 1
ATOM 4656 C C . LEU B 1 312 ? 16.350 52.408 65.974 1.00 11.26 312 LEU B C 1
ATOM 4657 O O . LEU B 1 312 ? 15.456 52.883 66.677 1.00 10.46 312 LEU B O 1
ATOM 4662 N N . THR B 1 313 ? 16.543 52.772 64.715 1.00 8.91 313 THR B N 1
ATOM 4663 C CA . THR B 1 313 ? 15.653 53.762 64.124 1.00 7.62 313 THR B CA 1
ATOM 4664 C C . THR B 1 313 ? 15.593 53.541 62.625 1.00 7.49 313 THR B C 1
ATOM 4665 O O . THR B 1 313 ? 16.572 53.130 62.000 1.00 13.38 313 THR B O 1
ATOM 4669 N N . ALA B 1 314 ? 14.426 53.826 62.051 1.00 8.39 314 ALA B N 1
ATOM 4670 C CA . ALA B 1 314 ? 14.209 53.628 60.624 1.00 10.09 314 ALA B CA 1
ATOM 4671 C C . ALA B 1 314 ? 13.119 54.580 60.154 1.00 10.11 314 ALA B C 1
ATOM 4672 O O . ALA B 1 314 ? 12.275 55.018 60.939 1.00 8.89 314 ALA B O 1
ATOM 4674 N N . ALA B 1 315 ? 13.160 54.905 58.862 1.00 9.05 315 ALA B N 1
ATOM 4675 C CA . ALA B 1 315 ? 12.071 55.579 58.165 1.00 16.30 315 ALA B CA 1
ATOM 4676 C C . ALA B 1 315 ? 11.912 54.926 56.802 1.00 20.39 315 ALA B C 1
ATOM 4677 O O . ALA B 1 315 ? 12.886 54.422 56.242 1.00 26.63 315 ALA B O 1
ATOM 4679 N N . GLY B 1 316 ? 10.679 54.913 56.268 1.00 18.22 316 GLY B N 1
ATOM 4680 C CA . GLY B 1 316 ? 10.407 54.205 55.033 1.00 20.61 316 GLY B CA 1
ATOM 4681 C C . GLY B 1 316 ? 9.335 54.887 54.203 1.00 21.81 316 GLY B C 1
ATOM 4682 O O . GLY B 1 316 ? 8.722 55.859 54.631 1.00 12.85 316 GLY B O 1
ATOM 4683 N N . ALA B 1 317 ? 9.124 54.355 52.997 1.00 18.27 317 ALA B N 1
ATOM 4684 C CA . ALA B 1 317 ? 8.069 54.872 52.144 1.00 14.55 317 ALA B CA 1
ATOM 4685 C C . ALA B 1 317 ? 6.742 54.882 52.895 1.00 18.02 317 ALA B C 1
ATOM 4686 O O . ALA B 1 317 ? 6.496 54.047 53.769 1.00 17.05 317 ALA B O 1
ATOM 4688 N N . GLY B 1 318 ? 5.886 55.847 52.565 1.00 15.76 318 GLY B N 1
ATOM 4689 C CA . GLY B 1 318 ? 4.578 55.882 53.200 1.00 16.05 318 GLY B CA 1
ATOM 4690 C C . GLY B 1 318 ? 4.015 57.242 53.552 1.00 16.83 318 GLY B C 1
ATOM 4691 O O . GLY B 1 318 ? 2.882 57.561 53.180 1.00 18.07 318 GLY B O 1
ATOM 4692 N N . MET B 1 319 ? 4.749 58.039 54.326 1.00 16.24 319 MET B N 1
ATOM 4693 C CA . MET B 1 319 ? 5.985 57.639 54.961 1.00 14.86 319 MET B CA 1
ATOM 4694 C C . MET B 1 319 ? 5.765 57.119 56.383 1.00 18.16 319 MET B C 1
ATOM 4695 O O . MET B 1 319 ? 4.749 57.410 57.013 1.00 14.15 319 MET B O 1
ATOM 4700 N N . THR B 1 320 ? 6.695 56.302 56.875 1.00 12.60 320 THR B N 1
ATOM 4701 C CA . THR B 1 320 ? 6.627 55.784 58.235 1.00 20.38 320 THR B CA 1
ATOM 4702 C C . THR B 1 320 ? 7.989 55.946 58.889 1.00 18.40 320 THR B C 1
ATOM 4703 O O . THR B 1 320 ? 9.017 56.053 58.218 1.00 16.58 320 THR B O 1
ATOM 4707 N N . GLY B 1 321 ? 7.994 55.949 60.213 1.00 15.16 321 GLY B N 1
ATOM 4708 C CA . GLY B 1 321 ? 9.250 55.804 60.916 1.00 13.80 321 GLY B CA 1
ATOM 4709 C C . GLY B 1 321 ? 9.072 55.111 62.245 1.00 14.30 321 GLY B C 1
ATOM 4710 O O . GLY B 1 321 ? 7.964 54.743 62.666 1.00 14.99 321 GLY B O 1
ATOM 4711 N N . GLY B 1 322 ? 10.191 54.944 62.914 1.00 10.82 322 GLY B N 1
ATOM 4712 C CA . GLY B 1 322 ? 10.122 54.254 64.169 1.00 12.71 322 GLY B CA 1
ATOM 4713 C C . GLY B 1 322 ? 11.449 54.272 64.873 1.00 11.03 322 GLY B C 1
ATOM 4714 O O . GLY B 1 322 ? 12.491 54.460 64.252 1.00 8.13 322 GLY B O 1
ATOM 4715 N N . ALA B 1 323 ? 11.411 54.078 66.182 1.00 13.16 323 ALA B N 1
ATOM 4716 C CA . ALA B 1 323 ? 12.633 53.937 66.937 1.00 11.08 323 ALA B CA 1
ATOM 4717 C C . ALA B 1 323 ? 12.329 53.049 68.124 1.00 11.29 323 ALA B C 1
ATOM 4718 O O . ALA B 1 323 ? 11.199 53.031 68.627 1.00 8.06 323 ALA B O 1
ATOM 4720 N N . VAL B 1 324 ? 13.341 52.293 68.534 1.00 10.19 324 VAL B N 1
ATOM 4721 C CA . VAL B 1 324 ? 13.253 51.358 69.641 1.00 11.65 324 VAL B CA 1
ATOM 4722 C C . VAL B 1 324 ? 14.518 51.528 70.451 1.00 11.61 324 VAL B C 1
ATOM 4723 O O . VAL B 1 324 ? 15.612 51.582 69.877 1.00 10.17 324 VAL B O 1
ATOM 4727 N N . VAL B 1 325 ? 14.374 51.616 71.774 1.00 13.13 325 VAL B N 1
ATOM 4728 C CA . VAL B 1 325 ? 15.493 51.506 72.705 1.00 9.10 325 VAL B CA 1
ATOM 4729 C C . VAL B 1 325 ? 15.446 50.123 73.326 1.00 11.49 325 VAL B C 1
ATOM 4730 O O . VAL B 1 325 ? 14.429 49.732 73.920 1.00 13.09 325 VAL B O 1
ATOM 4734 N N . TYR B 1 326 ? 16.552 49.386 73.213 1.00 11.10 326 TYR B N 1
ATOM 4735 C CA . TYR B 1 326 ? 16.628 48.018 73.716 1.00 10.17 326 TYR B CA 1
ATOM 4736 C C . TYR B 1 326 ? 17.790 47.900 74.687 1.00 10.43 326 TYR B C 1
ATOM 4737 O O . TYR B 1 326 ? 18.921 48.247 74.344 1.00 11.71 326 TYR B O 1
ATOM 4746 N N . ARG B 1 327 ? 17.510 47.393 75.887 1.00 13.69 327 ARG B N 1
ATOM 4747 C CA . ARG B 1 327 ? 18.520 47.182 76.920 1.00 16.93 327 ARG B CA 1
ATOM 4748 C C . ARG B 1 327 ? 18.850 45.690 76.999 1.00 16.97 327 ARG B C 1
ATOM 4749 O O . ARG B 1 327 ? 17.969 44.860 77.252 1.00 16.14 327 ARG B O 1
ATOM 4757 N N . VAL B 1 328 ? 20.108 45.346 76.767 1.00 18.86 328 VAL B N 1
ATOM 4758 C CA . VAL B 1 328 ? 20.495 43.937 76.820 1.00 20.45 328 VAL B CA 1
ATOM 4759 C C . VAL B 1 328 ? 20.387 43.387 78.241 1.00 29.41 328 VAL B C 1
ATOM 4760 O O . VAL B 1 328 ? 20.845 43.987 79.216 1.00 32.16 328 VAL B O 1
#